Protein AF-A0A945F002-F1 (afdb_monomer)

Sequence (402 aa):
LFYDENQSIKPTDISAEIFKSLIKHNATLKLKSQFRVKAGNDYVEFINLLLKNKLNKTSEKFHHNSYNLLLFDNLEEMIEQIKIQNDNHGLARIIAGFSWKWVSKYDSNLKDIKIGNCELTWNSVDKDWINSDNAINEVGCIHTVQGYDLNYCAIIFGNEISYDPISKKIFIKPEYYFDKNGKKSIKDPKDLKSYIINIYKTIMLRGIKGTYIYACDENLQKYFETYINKFQSKISIPDIVFLTYDIKPFINAIPFYDLRASAGSFSELQQIDEMQWVKAPDNFKINKDYFICQIVGESMNKIIPNGSYCIFSKDSGGSRNGKIVLVESSNIQDSDFGSSYTVKEYHSTKYADEDGFEHRSITLKPKSYDSSFANLELTNDELETFKVVGVFEQIITNSGSF

Secondary structure (DSSP, 8-state):
----GGG--STTSPPHHHHHHHHTTS---------SSTTHHHHHHHHHHHHTT---TTSPPP--TT-EEEE-S-HHHHHHHHHHHHHHHS-EEEEE-S-S---TTT-TTS-SEEETTEEEEE-S-SSSGGGSTTGGGEEE-HHHHTT--EEEEEEEE-TTEEEETTTTEEEE-GGG---HHHHTT--SHHHHHHHHHHHHHHHHT-EEEEEEEEESSHHHHHHHHTTS-B---S-------B-SSS--BTTTEEEEEEEEEESSSPPSPB----EEEEEPPTT----TTEEEEEEESSTTTTTS-TT-EEEEEEP-SS--TT-EEEEEE--TT-TTS-BEEEEEEEEEEEEE-TT--EEEEEEEE---S-TTPPPEEEPHHHHSSEEEEEEEEEE-------

Structure (mmCIF, N/CA/C/O backbone):
data_AF-A0A945F002-F1
#
_entry.id   AF-A0A945F002-F1
#
loop_
_atom_site.group_PDB
_atom_site.id
_atom_site.type_symbol
_atom_site.label_atom_id
_atom_site.label_alt_id
_atom_site.label_comp_id
_atom_site.label_asym_id
_atom_site.label_entity_id
_atom_site.label_seq_id
_atom_site.pdbx_PDB_ins_code
_atom_site.Cartn_x
_atom_site.Cartn_y
_atom_site.Cartn_z
_atom_site.occupancy
_atom_site.B_iso_or_equiv
_atom_site.auth_seq_id
_atom_site.auth_comp_id
_atom_site.auth_asym_id
_atom_site.auth_atom_id
_atom_site.pdbx_PDB_model_num
ATOM 1 N N . LEU A 1 1 ? -5.931 -13.528 34.447 1.00 74.81 1 LEU A N 1
ATOM 2 C CA . LEU A 1 1 ? -6.634 -12.880 33.316 1.00 74.81 1 LEU A CA 1
ATOM 3 C C . LEU A 1 1 ? -5.662 -11.912 32.649 1.00 74.81 1 LEU A C 1
ATOM 5 O O . LEU A 1 1 ? -5.141 -11.053 33.348 1.00 74.81 1 LEU A O 1
ATOM 9 N N . PHE A 1 2 ? -5.389 -12.073 31.353 1.00 82.38 2 PHE A N 1
ATOM 10 C CA . PHE A 1 2 ? -4.648 -11.087 30.556 1.00 82.38 2 PHE A CA 1
ATOM 11 C C . PHE A 1 2 ? -5.653 -10.191 29.830 1.00 82.38 2 PHE A C 1
ATOM 13 O O . PHE A 1 2 ? -6.667 -10.691 29.347 1.00 82.38 2 PHE A O 1
ATOM 20 N N . TYR A 1 3 ? -5.404 -8.883 29.796 1.00 83.12 3 TYR A N 1
ATOM 21 C CA . TYR A 1 3 ? -6.355 -7.909 29.265 1.00 83.12 3 TYR A CA 1
ATOM 22 C C . TYR A 1 3 ? -5.644 -6.675 28.703 1.00 83.12 3 TYR A C 1
ATOM 24 O O . TYR A 1 3 ? -4.726 -6.148 29.332 1.00 83.12 3 TYR A O 1
ATOM 32 N N . ASP A 1 4 ? -6.115 -6.199 27.552 1.00 81.62 4 ASP A N 1
ATOM 33 C CA . ASP A 1 4 ? -5.761 -4.910 26.958 1.00 81.62 4 ASP A CA 1
ATOM 34 C C . ASP A 1 4 ? -7.039 -4.255 26.425 1.00 81.62 4 ASP A C 1
ATOM 36 O O . ASP A 1 4 ? -7.629 -4.716 25.449 1.00 81.62 4 ASP A O 1
ATOM 40 N N . GLU A 1 5 ? -7.464 -3.162 27.062 1.00 80.69 5 GLU A N 1
ATOM 41 C CA . GLU A 1 5 ? -8.668 -2.418 26.668 1.00 80.69 5 GLU A CA 1
ATOM 42 C C . GLU A 1 5 ? -8.610 -1.898 25.227 1.00 80.69 5 GLU A C 1
ATOM 44 O O . GLU A 1 5 ? -9.646 -1.700 24.597 1.00 80.69 5 GLU A O 1
ATOM 49 N N . ASN A 1 6 ? -7.405 -1.692 24.688 1.00 78.62 6 ASN A N 1
ATOM 50 C CA . ASN A 1 6 ? -7.215 -1.177 23.336 1.00 78.62 6 ASN A CA 1
ATOM 51 C C . ASN A 1 6 ? -7.295 -2.271 22.262 1.00 78.62 6 ASN A C 1
ATOM 53 O O . ASN A 1 6 ? -7.227 -1.948 21.079 1.00 78.62 6 ASN A O 1
ATOM 57 N N . GLN A 1 7 ? -7.417 -3.539 22.663 1.00 75.31 7 GLN A N 1
ATOM 58 C CA . GLN A 1 7 ? -7.628 -4.682 21.769 1.00 75.31 7 GLN A CA 1
ATOM 59 C C . GLN A 1 7 ? -9.048 -5.253 21.878 1.00 75.31 7 GLN A C 1
ATOM 61 O O . GLN A 1 7 ? -9.345 -6.280 21.275 1.00 75.31 7 GLN A O 1
ATOM 66 N N . SER A 1 8 ? -9.940 -4.586 22.620 1.00 78.38 8 SER A N 1
ATOM 67 C CA . SER A 1 8 ? -11.370 -4.881 22.579 1.00 78.38 8 SER A CA 1
ATOM 68 C C . SER A 1 8 ? -11.945 -4.348 21.266 1.00 78.38 8 SER A C 1
ATOM 70 O O . SER A 1 8 ? -11.963 -3.135 21.039 1.00 78.38 8 SER A O 1
ATOM 72 N N . ILE A 1 9 ? -12.361 -5.260 20.388 1.00 73.94 9 ILE A N 1
ATOM 73 C CA . ILE A 1 9 ? -12.784 -4.972 19.005 1.00 73.94 9 ILE A CA 1
ATOM 74 C C . ILE A 1 9 ? -14.214 -5.435 18.709 1.00 73.94 9 ILE A C 1
ATOM 76 O O . ILE A 1 9 ? -14.747 -5.119 17.646 1.00 73.94 9 ILE A O 1
ATOM 80 N N . LYS A 1 10 ? -14.851 -6.170 19.631 1.00 74.94 10 LYS A N 1
ATOM 81 C CA . LYS A 1 10 ? -16.241 -6.624 19.496 1.00 74.94 10 LYS A CA 1
ATOM 82 C C . LYS A 1 10 ? -17.035 -6.458 20.798 1.00 74.94 10 LYS A C 1
ATOM 84 O O . LYS A 1 10 ? -16.457 -6.532 21.881 1.00 74.94 10 LYS A O 1
ATOM 89 N N . PRO A 1 11 ? -18.375 -6.334 20.724 1.00 68.38 11 PRO A N 1
ATOM 90 C CA . PRO A 1 11 ? -19.220 -6.132 21.907 1.00 68.38 11 PRO A CA 1
ATOM 91 C C . PRO A 1 11 ? -19.193 -7.269 22.935 1.00 68.38 11 PRO A C 1
ATOM 93 O O . PRO A 1 11 ? -19.577 -7.072 24.081 1.00 68.38 11 PRO A O 1
ATOM 96 N N . THR A 1 12 ? -18.785 -8.472 22.527 1.00 75.00 12 THR A N 1
ATOM 97 C CA . THR A 1 12 ? -18.662 -9.630 23.425 1.00 75.00 12 THR A CA 1
ATOM 98 C C . THR A 1 12 ? -17.367 -9.628 24.234 1.00 75.00 12 THR A C 1
ATOM 100 O O . THR A 1 12 ? -17.208 -10.473 25.112 1.00 75.00 12 THR A O 1
ATOM 103 N N . ASP A 1 13 ? -16.416 -8.750 23.912 1.00 77.75 13 ASP A N 1
ATOM 104 C CA . ASP A 1 13 ? -15.184 -8.626 24.685 1.00 77.75 13 ASP A CA 1
ATOM 105 C C . ASP A 1 13 ? -15.486 -8.012 26.059 1.00 77.75 13 ASP A C 1
ATOM 107 O O . ASP A 1 13 ? -16.407 -7.209 26.221 1.00 77.75 13 ASP A O 1
ATOM 111 N N . ILE A 1 14 ? -14.694 -8.382 27.067 1.00 79.81 14 ILE A N 1
ATOM 112 C CA . ILE A 1 14 ? -14.831 -7.823 28.416 1.00 79.81 14 ILE A CA 1
ATOM 113 C C . ILE A 1 14 ? -14.588 -6.311 28.342 1.00 79.81 14 ILE A C 1
ATOM 115 O O . ILE A 1 14 ? -13.525 -5.878 27.904 1.00 79.81 14 ILE A O 1
ATOM 119 N N . SER A 1 15 ? -15.552 -5.502 28.787 1.00 81.12 15 SER A N 1
ATOM 120 C CA . SER A 1 15 ? -15.392 -4.046 28.799 1.00 81.12 15 SER A CA 1
ATOM 121 C C . SER A 1 15 ? -14.382 -3.597 29.859 1.00 81.12 15 SER A C 1
ATOM 123 O O . SER A 1 15 ? -14.170 -4.268 30.875 1.00 81.12 15 SER A O 1
ATOM 125 N N . ALA A 1 16 ? -13.803 -2.408 29.676 1.00 83.69 16 ALA A N 1
ATOM 126 C CA . ALA A 1 16 ? -12.884 -1.830 30.657 1.00 83.69 16 ALA A CA 1
ATOM 127 C C . ALA A 1 16 ? -13.537 -1.638 32.035 1.00 83.69 16 ALA A C 1
ATOM 129 O O . ALA A 1 16 ? -12.863 -1.755 33.057 1.00 83.69 16 ALA A O 1
ATOM 130 N N . GLU A 1 17 ? -14.842 -1.372 32.082 1.00 83.94 17 GLU A N 1
ATOM 131 C CA . GLU A 1 17 ? -15.605 -1.232 33.326 1.00 83.94 17 GLU A CA 1
ATOM 132 C C . GLU A 1 17 ? -15.741 -2.566 34.062 1.00 83.94 17 GLU A C 1
ATOM 134 O O . GLU A 1 17 ? -15.436 -2.648 35.255 1.00 83.94 17 GLU A O 1
ATOM 139 N N . ILE A 1 18 ? -16.110 -3.630 33.339 1.00 84.56 18 ILE A N 1
ATOM 140 C CA . ILE A 1 18 ? -16.202 -4.983 33.899 1.00 84.56 18 ILE A CA 1
ATOM 141 C C . ILE A 1 18 ? -14.818 -5.433 34.365 1.00 84.56 18 ILE A C 1
ATOM 143 O O . ILE A 1 18 ? -14.675 -5.877 35.504 1.00 84.56 18 ILE A O 1
ATOM 147 N N . PHE A 1 19 ? -13.779 -5.245 33.549 1.00 86.38 19 PHE A N 1
ATOM 148 C CA . PHE A 1 19 ? -12.413 -5.586 33.938 1.00 86.38 19 PHE A CA 1
ATOM 149 C C . PHE A 1 19 ? -11.977 -4.838 35.207 1.00 86.38 19 PHE A C 1
ATOM 151 O O . PHE A 1 19 ? -11.484 -5.467 36.143 1.00 86.38 19 PHE A O 1
ATOM 158 N N . LYS A 1 20 ? -12.231 -3.522 35.296 1.00 85.88 20 LYS A N 1
ATOM 159 C CA . LYS A 1 20 ? -11.958 -2.717 36.502 1.00 85.88 20 LYS A CA 1
ATOM 160 C C . LYS A 1 20 ? -12.692 -3.248 37.734 1.00 85.88 20 LYS A C 1
ATOM 162 O O . LYS A 1 20 ? -12.118 -3.239 38.820 1.00 85.88 20 LYS A O 1
ATOM 167 N N . SER A 1 21 ? -13.931 -3.719 37.582 1.00 85.38 21 SER A N 1
ATOM 168 C CA . SER A 1 21 ? -14.681 -4.327 38.688 1.00 85.38 21 SER A CA 1
ATOM 169 C C . SER A 1 21 ? -14.058 -5.648 39.161 1.00 85.38 21 SER A C 1
ATOM 171 O O . SER A 1 21 ? -13.948 -5.869 40.365 1.00 85.38 21 SER A O 1
ATOM 173 N N . LEU A 1 22 ? -13.558 -6.472 38.233 1.00 84.19 22 LEU A N 1
ATOM 174 C CA . LEU A 1 22 ? -12.950 -7.774 38.524 1.00 84.19 22 LEU A CA 1
ATOM 175 C C . LEU A 1 22 ? -11.590 -7.654 39.222 1.00 84.19 22 LEU A C 1
ATOM 177 O O . LEU A 1 22 ? -11.241 -8.499 40.044 1.00 84.19 22 LEU A O 1
ATOM 181 N N . ILE A 1 23 ? -10.806 -6.616 38.919 1.00 86.81 23 ILE A N 1
ATOM 182 C CA . ILE A 1 23 ? -9.461 -6.454 39.496 1.00 86.81 23 ILE A CA 1
ATOM 183 C C . ILE A 1 23 ? -9.440 -5.754 40.860 1.00 86.81 23 ILE A C 1
ATOM 185 O O . ILE A 1 23 ? -8.404 -5.779 41.513 1.00 86.81 23 ILE A O 1
ATOM 189 N N . LYS A 1 24 ? -10.554 -5.162 41.327 1.00 81.94 24 LYS A N 1
ATOM 190 C CA . LYS A 1 24 ? -10.616 -4.427 42.612 1.00 81.94 24 LYS A CA 1
ATOM 191 C C . LYS A 1 24 ? -10.108 -5.227 43.819 1.00 81.94 24 LYS A C 1
ATOM 193 O O . LYS A 1 24 ? -9.626 -4.628 44.773 1.00 81.94 24 LYS A O 1
ATOM 198 N N . HIS A 1 25 ? -10.219 -6.552 43.772 1.00 81.50 25 HIS A N 1
ATOM 199 C CA . HIS A 1 25 ? -9.833 -7.456 44.859 1.00 81.50 25 HIS A CA 1
ATOM 200 C C . HIS A 1 25 ? -8.649 -8.366 44.501 1.00 81.50 25 HIS A C 1
ATOM 202 O O . HIS A 1 25 ? -8.381 -9.327 45.214 1.00 81.50 25 HIS A O 1
ATOM 208 N N . ASN A 1 26 ? -7.950 -8.087 43.397 1.00 81.94 26 ASN A N 1
ATOM 209 C CA . ASN A 1 26 ? -6.890 -8.942 42.871 1.00 81.94 26 ASN A CA 1
ATOM 210 C C . ASN A 1 26 ? -5.581 -8.164 42.696 1.00 81.94 26 ASN A C 1
ATOM 212 O O . ASN A 1 26 ? -5.582 -6.984 42.352 1.00 81.94 26 ASN A O 1
ATOM 216 N N . ALA A 1 27 ? -4.446 -8.839 42.885 1.00 82.94 27 ALA A N 1
ATOM 217 C CA . ALA A 1 27 ? -3.143 -8.263 42.576 1.00 82.94 27 ALA A CA 1
ATOM 218 C C . ALA A 1 27 ? -2.982 -8.095 41.055 1.00 82.94 27 ALA A C 1
ATOM 220 O O . ALA A 1 27 ? -3.227 -9.025 40.284 1.00 82.94 27 ALA A O 1
ATOM 221 N N . THR A 1 28 ? -2.550 -6.911 40.619 1.00 84.19 28 THR A N 1
ATOM 222 C CA . THR A 1 28 ? -2.370 -6.588 39.199 1.00 84.19 28 THR A CA 1
ATOM 223 C C . THR A 1 28 ? -0.911 -6.313 38.875 1.00 84.19 28 THR A C 1
ATOM 225 O O . THR A 1 28 ? -0.270 -5.497 39.535 1.00 84.19 28 THR A O 1
ATOM 228 N N . LEU A 1 29 ? -0.415 -6.920 37.799 1.00 85.88 29 LEU A N 1
ATOM 229 C CA . LEU A 1 29 ? 0.895 -6.634 37.221 1.00 85.88 29 LEU A CA 1
ATOM 230 C C . LEU A 1 29 ? 0.698 -6.081 35.808 1.00 85.88 29 LEU A C 1
ATOM 232 O O . LEU A 1 29 ? -0.048 -6.652 35.015 1.00 85.88 29 LEU A O 1
ATOM 236 N N . LYS A 1 30 ? 1.359 -4.962 35.492 1.00 83.81 30 LYS A N 1
ATOM 237 C CA . LYS A 1 30 ? 1.296 -4.331 34.167 1.00 83.81 30 LYS A CA 1
ATOM 238 C C . LYS A 1 30 ? 2.587 -4.599 33.403 1.00 83.81 30 LYS A C 1
ATOM 240 O O . LYS A 1 30 ? 3.644 -4.100 33.786 1.00 83.81 30 LYS A O 1
ATOM 245 N N . LEU A 1 31 ? 2.485 -5.338 32.302 1.00 81.69 31 LEU A N 1
ATOM 246 C CA . LEU A 1 31 ? 3.584 -5.514 31.356 1.00 81.69 31 LEU A CA 1
ATOM 247 C C . LEU A 1 31 ? 3.733 -4.229 30.529 1.00 81.69 31 LEU A C 1
ATOM 249 O O . LEU A 1 31 ? 2.755 -3.743 29.964 1.00 81.69 31 LEU A O 1
ATOM 253 N N . LYS A 1 32 ? 4.934 -3.638 30.522 1.00 74.81 32 LYS A N 1
ATOM 254 C CA . LYS A 1 32 ? 5.206 -2.336 29.879 1.00 74.81 32 LYS A CA 1
ATOM 255 C C . LYS A 1 32 ? 5.993 -2.438 28.567 1.00 74.81 32 LYS A C 1
ATOM 257 O O . LYS A 1 32 ? 6.012 -1.473 27.813 1.00 74.81 32 LYS A O 1
ATOM 262 N N . SER A 1 33 ? 6.657 -3.562 28.313 1.00 70.75 33 SER A N 1
ATOM 263 C CA . SER A 1 33 ? 7.558 -3.719 27.167 1.00 70.75 33 SER A CA 1
ATOM 264 C C . SER A 1 33 ? 6.869 -4.454 26.021 1.00 70.75 33 SER A C 1
ATOM 266 O O . SER A 1 33 ? 6.332 -5.542 26.229 1.00 70.75 33 SER A O 1
ATOM 268 N N . GLN A 1 34 ? 6.915 -3.873 24.821 1.00 70.50 34 GLN A N 1
ATOM 269 C CA . GLN A 1 34 ? 6.523 -4.519 23.571 1.00 70.50 34 GLN A CA 1
ATOM 270 C C . GLN A 1 34 ? 7.777 -4.955 22.800 1.00 70.50 34 GLN A C 1
ATOM 272 O O . GLN A 1 34 ? 8.595 -4.115 22.436 1.00 70.50 34 GLN A O 1
ATOM 277 N N . PHE A 1 35 ? 7.914 -6.256 22.536 1.00 72.75 35 PHE A N 1
ATOM 278 C CA . PHE A 1 35 ? 9.072 -6.831 21.828 1.00 72.75 35 PHE A CA 1
ATOM 279 C C . PHE A 1 35 ? 8.788 -7.177 20.362 1.00 72.75 35 PHE A C 1
ATOM 281 O O . PHE A 1 35 ? 9.711 -7.461 19.606 1.00 72.75 35 PHE A O 1
ATOM 288 N N . ARG A 1 36 ? 7.514 -7.173 19.957 1.00 78.62 36 ARG A N 1
ATOM 289 C CA . ARG A 1 36 ? 7.079 -7.627 18.631 1.00 78.62 36 ARG A CA 1
ATOM 290 C C . ARG A 1 36 ? 7.451 -6.666 17.507 1.00 78.62 36 ARG A C 1
ATOM 292 O O . ARG A 1 36 ? 7.948 -7.087 16.470 1.00 78.62 36 ARG A O 1
ATOM 299 N N . VAL A 1 37 ? 7.154 -5.382 17.689 1.00 83.50 37 VAL A N 1
ATOM 300 C CA . VAL A 1 37 ? 7.343 -4.360 16.655 1.00 83.50 37 VAL A CA 1
ATOM 301 C C . VAL A 1 37 ? 8.744 -3.781 16.796 1.00 83.50 37 VAL A C 1
ATOM 303 O O . VAL A 1 37 ? 9.098 -3.324 17.881 1.00 83.50 37 VAL A O 1
ATOM 306 N N . LYS A 1 38 ? 9.541 -3.757 15.719 1.00 84.12 38 LYS A N 1
ATOM 307 C CA . LYS A 1 38 ? 10.939 -3.287 15.785 1.00 84.12 38 LYS A CA 1
ATOM 308 C C . LYS A 1 38 ? 11.087 -1.823 16.193 1.00 84.12 38 LYS A C 1
ATOM 310 O O . LYS A 1 38 ? 12.135 -1.460 16.708 1.00 84.12 38 LYS A O 1
ATOM 315 N N . ALA A 1 39 ? 10.060 -1.003 15.980 1.00 84.44 39 ALA A N 1
ATOM 316 C CA . ALA A 1 39 ? 10.019 0.376 16.465 1.00 84.44 39 ALA A CA 1
ATOM 317 C C . ALA A 1 39 ? 9.674 0.519 17.958 1.00 84.44 39 ALA A C 1
ATOM 319 O O . ALA A 1 39 ? 9.582 1.634 18.467 1.00 84.44 39 ALA A O 1
ATOM 320 N N . GLY A 1 40 ? 9.453 -0.593 18.663 1.00 87.88 40 GLY A N 1
ATOM 321 C CA . GLY A 1 40 ? 9.251 -0.611 20.104 1.00 87.88 40 GLY A CA 1
ATOM 322 C C . GLY A 1 40 ? 8.041 0.197 20.577 1.00 87.88 40 GLY A C 1
ATOM 323 O O . GLY A 1 40 ? 7.023 0.323 19.892 1.00 87.88 40 GLY A O 1
ATOM 324 N N . ASN A 1 41 ? 8.153 0.718 21.800 1.00 88.12 41 ASN A N 1
ATOM 325 C CA . ASN A 1 41 ? 7.069 1.425 22.479 1.00 88.12 41 ASN A CA 1
ATOM 326 C C . ASN A 1 41 ? 6.756 2.794 21.854 1.00 88.12 41 ASN A C 1
ATOM 328 O O . ASN A 1 41 ? 5.596 3.202 21.889 1.00 88.12 41 ASN A O 1
ATOM 332 N N . ASP A 1 42 ? 7.737 3.454 21.236 1.00 89.44 42 ASP A N 1
ATOM 333 C CA . ASP A 1 42 ? 7.566 4.780 20.629 1.00 89.44 42 ASP A CA 1
ATOM 334 C C . ASP A 1 42 ? 6.548 4.734 19.486 1.00 89.44 42 ASP A C 1
ATOM 336 O O . ASP A 1 42 ? 5.669 5.590 19.385 1.00 89.44 42 ASP A O 1
ATOM 340 N N . TYR A 1 43 ? 6.584 3.677 18.667 1.00 91.94 43 TYR A N 1
ATOM 341 C CA . TYR A 1 43 ? 5.580 3.463 17.624 1.00 91.94 43 TYR A CA 1
ATOM 342 C C . TYR A 1 43 ? 4.194 3.154 18.194 1.00 91.94 43 TYR A C 1
ATOM 344 O O . TYR A 1 43 ? 3.190 3.684 17.718 1.00 91.94 43 TYR A O 1
ATOM 352 N N . VAL A 1 44 ? 4.118 2.326 19.241 1.00 91.00 44 VAL A N 1
ATOM 353 C CA . VAL A 1 44 ? 2.843 1.996 19.901 1.00 91.00 44 VAL A CA 1
ATOM 354 C C . VAL A 1 44 ? 2.181 3.255 20.461 1.00 91.00 44 VAL A C 1
ATOM 356 O O . VAL A 1 44 ? 0.968 3.447 20.309 1.00 91.00 44 VAL A O 1
ATOM 359 N N . GLU A 1 45 ? 2.969 4.119 21.099 1.00 91.56 45 GLU A N 1
ATOM 360 C CA . GLU A 1 45 ? 2.505 5.403 21.610 1.00 91.56 45 GLU A CA 1
ATOM 361 C C . GLU A 1 45 ? 2.106 6.346 20.474 1.00 91.56 45 GLU A C 1
ATOM 363 O O . GLU A 1 45 ? 0.995 6.882 20.506 1.00 91.56 45 GLU A O 1
ATOM 368 N N . PHE A 1 46 ? 2.940 6.472 19.439 1.00 94.75 46 PHE A N 1
ATOM 369 C CA . PHE A 1 46 ? 2.658 7.282 18.257 1.00 94.75 46 PHE A CA 1
ATOM 370 C C . PHE A 1 46 ? 1.309 6.920 17.620 1.00 94.75 46 PHE A C 1
ATOM 372 O O . PHE A 1 46 ? 0.451 7.791 17.480 1.00 94.75 46 PHE A O 1
ATOM 379 N N . ILE A 1 47 ? 1.063 5.638 17.319 1.00 95.31 47 ILE A N 1
ATOM 380 C CA . ILE A 1 47 ? -0.211 5.176 16.740 1.00 95.31 47 ILE A CA 1
ATOM 381 C C . ILE A 1 47 ? -1.389 5.469 17.673 1.00 95.31 47 ILE A C 1
ATOM 383 O O . ILE A 1 47 ? -2.455 5.910 17.234 1.00 95.31 47 ILE A O 1
ATOM 387 N N . ASN A 1 48 ? -1.210 5.265 18.981 1.00 92.81 48 ASN A N 1
ATOM 388 C CA . ASN A 1 48 ? -2.247 5.562 19.962 1.00 92.81 48 ASN A CA 1
ATOM 389 C C . ASN A 1 48 ? -2.592 7.060 20.015 1.00 92.81 48 ASN A C 1
ATOM 391 O O . ASN A 1 48 ? -3.766 7.395 20.174 1.00 92.81 48 ASN A O 1
ATOM 395 N N . LEU A 1 49 ? -1.607 7.952 19.893 1.00 94.31 49 LEU A N 1
ATOM 396 C CA . LEU A 1 49 ? -1.827 9.399 19.870 1.00 94.31 49 LEU A CA 1
ATOM 397 C C . LEU A 1 49 ? -2.406 9.869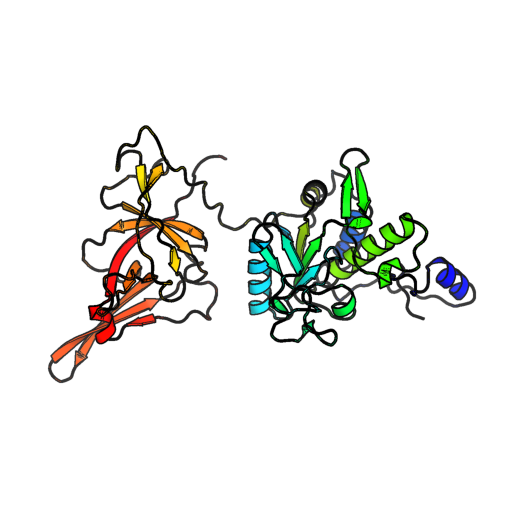 18.530 1.00 94.31 49 LEU A C 1
ATOM 399 O O . LEU A 1 49 ? -3.321 10.696 18.538 1.00 94.31 49 LEU A O 1
ATOM 403 N N . LEU A 1 50 ? -1.934 9.310 17.411 1.00 95.88 50 LEU A N 1
ATOM 404 C CA . LEU A 1 50 ? -2.426 9.585 16.058 1.00 95.88 50 LEU A CA 1
ATOM 405 C C . LEU A 1 50 ? -3.930 9.298 15.962 1.00 95.88 50 LEU A C 1
ATOM 407 O O . LEU A 1 50 ? -4.726 10.184 15.666 1.00 95.88 50 LEU A O 1
ATOM 411 N N . LEU A 1 51 ? -4.352 8.081 16.313 1.00 95.06 51 LEU A N 1
ATOM 412 C CA . LEU A 1 51 ? -5.756 7.676 16.186 1.00 95.06 51 LEU A CA 1
ATOM 413 C C . LEU A 1 51 ? -6.681 8.313 17.238 1.00 95.06 51 LEU A C 1
ATOM 415 O O . LEU A 1 51 ? -7.897 8.345 17.053 1.00 95.06 51 LEU A O 1
ATOM 419 N N . LYS A 1 52 ? -6.131 8.844 18.341 1.00 91.75 52 LYS A N 1
ATOM 420 C CA . LYS A 1 52 ? -6.892 9.579 19.372 1.00 91.75 52 LYS A CA 1
ATOM 421 C C . LYS A 1 52 ? -6.874 11.101 19.178 1.00 91.75 52 LYS A C 1
ATOM 423 O O . LYS A 1 52 ? -7.373 11.806 20.054 1.00 91.75 52 LYS A O 1
ATOM 428 N N . ASN A 1 53 ? -6.315 11.603 18.072 1.00 90.12 53 ASN A N 1
ATOM 429 C CA . ASN A 1 53 ? -6.141 13.034 17.791 1.00 90.12 53 ASN A CA 1
ATOM 430 C C . ASN A 1 53 ? -5.418 13.795 18.918 1.00 90.12 53 ASN A C 1
ATOM 432 O O . ASN A 1 53 ? -5.823 14.890 19.303 1.00 90.12 53 ASN A O 1
ATOM 436 N N . LYS A 1 54 ? -4.363 13.192 19.476 1.00 90.06 54 LYS A N 1
ATOM 437 C CA . LYS A 1 54 ? -3.556 13.770 20.566 1.00 90.06 54 LYS A CA 1
ATOM 438 C C . LYS A 1 54 ? -2.157 14.221 20.137 1.00 90.06 54 LYS A C 1
ATOM 440 O O . LYS A 1 54 ? -1.397 14.681 20.981 1.00 90.06 54 LYS A O 1
ATOM 445 N N . LEU A 1 55 ? -1.813 14.080 18.857 1.00 88.25 55 LEU A N 1
ATOM 446 C CA . LEU A 1 55 ? -0.579 14.634 18.300 1.00 88.25 55 LEU A CA 1
ATOM 447 C C . LEU A 1 55 ? -0.739 16.133 18.025 1.00 88.25 55 LEU A C 1
ATOM 449 O O . LEU A 1 55 ? -1.787 16.587 17.565 1.00 88.25 55 LEU A O 1
ATOM 453 N N . ASN A 1 56 ? 0.319 16.896 18.282 1.00 80.69 56 ASN A N 1
ATOM 454 C CA . ASN A 1 56 ? 0.355 18.335 18.031 1.00 80.69 56 ASN A CA 1
ATOM 455 C C . ASN A 1 56 ? 0.915 18.594 16.633 1.00 80.69 56 ASN A C 1
ATOM 457 O O . ASN A 1 56 ? 1.770 17.853 16.180 1.00 80.69 56 ASN A O 1
ATOM 461 N N . LYS A 1 57 ? 0.495 19.655 15.933 1.00 70.19 57 LYS A N 1
ATOM 462 C CA . LYS A 1 57 ? 1.022 19.961 14.580 1.00 70.19 57 LYS A CA 1
ATOM 463 C C . LYS A 1 57 ? 2.541 20.190 14.525 1.00 70.19 57 LYS A C 1
ATOM 465 O O . LYS A 1 57 ? 3.117 20.102 13.454 1.00 70.19 57 LYS A O 1
ATOM 470 N N . THR A 1 58 ? 3.163 20.510 15.656 1.00 6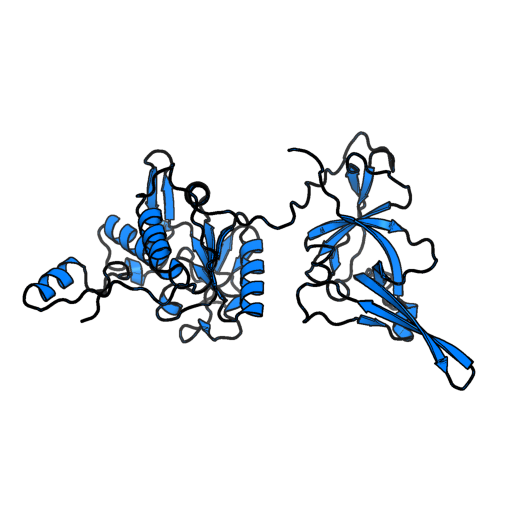9.25 58 THR A N 1
ATOM 471 C CA . THR A 1 58 ? 4.616 20.677 15.790 1.00 69.25 58 THR A CA 1
ATOM 472 C C . THR A 1 58 ? 5.351 19.360 16.029 1.00 69.25 58 THR A C 1
ATOM 474 O O . THR A 1 58 ? 6.571 19.366 16.133 1.00 69.25 58 THR A O 1
ATOM 477 N N . SER A 1 59 ? 4.632 18.246 16.193 1.00 79.88 59 SER A N 1
ATOM 478 C CA . SER A 1 59 ? 5.244 16.926 16.290 1.00 79.88 59 SER A CA 1
ATOM 479 C C . SER A 1 59 ? 5.911 16.589 14.963 1.00 79.88 59 SER A C 1
ATOM 481 O O . SER A 1 59 ? 5.284 16.695 13.910 1.00 79.88 59 SER A O 1
ATOM 483 N N . GLU A 1 60 ? 7.172 16.176 15.024 1.00 83.12 60 GLU A N 1
ATOM 484 C CA . GLU A 1 60 ? 7.882 15.670 13.855 1.00 83.12 60 GLU A CA 1
ATOM 485 C C . GLU A 1 60 ? 7.185 14.426 13.295 1.00 83.12 60 GLU A C 1
ATOM 487 O O . GLU A 1 60 ? 6.494 13.690 14.012 1.00 83.12 60 GLU A O 1
ATOM 492 N N . LYS A 1 61 ? 7.368 14.192 11.992 1.00 90.88 61 LYS A N 1
ATOM 493 C CA . LYS A 1 61 ? 6.899 12.958 11.366 1.00 90.88 61 LYS A CA 1
ATOM 494 C C . LYS A 1 61 ? 7.605 11.769 12.004 1.00 90.88 61 LYS A C 1
ATOM 496 O O . LYS A 1 61 ? 8.802 11.823 12.277 1.00 90.88 61 LYS A O 1
ATOM 501 N N . PHE A 1 62 ? 6.870 10.681 12.206 1.00 90.12 62 PHE A N 1
ATOM 502 C CA . PHE A 1 62 ? 7.438 9.479 12.797 1.00 90.12 62 PHE A CA 1
ATOM 503 C C . PHE A 1 62 ? 8.569 8.924 11.923 1.00 90.12 62 PHE A C 1
ATOM 505 O O . PHE A 1 62 ? 8.403 8.726 10.716 1.00 90.12 62 PHE A O 1
ATOM 512 N N . HIS A 1 63 ? 9.706 8.636 12.549 1.00 87.00 63 HIS A N 1
ATOM 513 C CA . HIS A 1 63 ? 10.862 8.039 11.900 1.00 87.00 63 HIS A CA 1
ATOM 514 C C . HIS A 1 63 ? 11.534 7.031 12.832 1.00 87.00 63 HIS A C 1
ATOM 516 O O . HIS A 1 63 ? 11.660 7.269 14.032 1.00 87.00 63 HIS A O 1
ATOM 522 N N . HIS A 1 64 ? 11.977 5.904 12.276 1.00 83.44 64 HIS A N 1
ATOM 523 C CA . HIS A 1 64 ? 12.717 4.889 13.014 1.00 83.44 64 HIS A CA 1
ATOM 524 C C . HIS A 1 64 ? 13.644 4.106 12.074 1.00 83.44 64 HIS A C 1
ATOM 526 O O . HIS A 1 64 ? 13.207 3.585 11.050 1.00 83.44 64 HIS A O 1
ATOM 532 N N . ASN A 1 65 ? 14.915 3.945 12.450 1.00 73.12 65 ASN A N 1
ATOM 533 C CA . ASN A 1 65 ? 15.951 3.365 11.578 1.00 73.12 65 ASN A CA 1
ATOM 534 C C . ASN A 1 65 ? 15.689 1.909 11.164 1.00 73.12 65 ASN A C 1
ATOM 536 O O . ASN A 1 65 ? 16.199 1.439 10.152 1.00 73.12 65 ASN A O 1
ATOM 540 N N . SER A 1 66 ? 14.937 1.161 11.971 1.00 80.00 66 SER A N 1
ATOM 541 C CA . SER A 1 66 ? 14.664 -0.266 11.740 1.00 80.00 66 SER A CA 1
ATOM 542 C C . SER A 1 66 ? 13.185 -0.572 11.527 1.00 80.00 66 SER A C 1
ATOM 544 O O . SER A 1 66 ? 12.784 -1.731 11.658 1.00 80.00 66 SER A O 1
ATOM 546 N N . TYR A 1 67 ? 12.370 0.454 11.260 1.00 86.25 67 TYR A N 1
ATOM 547 C CA . TYR A 1 67 ? 10.945 0.278 11.014 1.00 86.25 67 TYR A CA 1
ATOM 548 C C . TYR A 1 67 ? 10.425 1.223 9.942 1.00 86.25 67 TYR A C 1
ATOM 550 O O . TYR A 1 67 ? 10.557 2.439 10.056 1.00 86.25 67 TYR A O 1
ATOM 558 N N . ASN A 1 68 ? 9.798 0.655 8.920 1.00 90.19 68 ASN A N 1
ATOM 559 C CA . ASN A 1 68 ? 9.346 1.413 7.768 1.00 90.19 68 ASN A CA 1
ATOM 560 C C . ASN A 1 68 ? 7.847 1.738 7.881 1.00 90.19 68 ASN A C 1
ATOM 562 O O . ASN A 1 68 ? 7.013 0.862 7.661 1.00 90.19 68 ASN A O 1
ATOM 566 N N . LEU A 1 69 ? 7.515 2.979 8.245 1.00 95.69 69 LEU A N 1
ATOM 567 C CA . LEU A 1 69 ? 6.145 3.496 8.262 1.00 95.69 69 LEU A CA 1
ATOM 568 C C . LEU A 1 69 ? 5.953 4.486 7.110 1.00 95.69 69 LEU A C 1
ATOM 570 O O . LEU A 1 69 ? 6.567 5.554 7.126 1.00 95.69 69 LEU A O 1
ATOM 574 N N . LEU A 1 70 ? 5.083 4.155 6.155 1.00 94.75 70 LEU A N 1
ATOM 575 C CA . LEU A 1 70 ? 4.854 4.981 4.966 1.00 94.75 70 LEU A CA 1
ATOM 576 C C . LEU A 1 70 ? 3.373 5.167 4.663 1.00 94.75 70 LEU A C 1
ATOM 578 O O . LEU A 1 70 ? 2.574 4.243 4.812 1.00 94.75 70 LEU A O 1
ATOM 582 N N . LEU A 1 71 ? 3.038 6.368 4.200 1.00 97.44 71 LEU A N 1
ATOM 583 C CA . LEU A 1 71 ? 1.727 6.726 3.670 1.00 97.44 71 LEU A CA 1
ATOM 584 C C . LEU A 1 71 ? 1.771 6.730 2.138 1.00 97.44 71 LEU A C 1
ATOM 586 O O . LEU A 1 71 ? 2.634 7.380 1.560 1.00 97.44 71 LEU A O 1
ATOM 590 N N . PHE A 1 72 ? 0.844 6.042 1.489 1.00 94.62 72 PHE A N 1
ATOM 591 C CA . PHE A 1 72 ? 0.756 5.945 0.036 1.00 94.62 72 PHE A CA 1
ATOM 592 C C . PHE A 1 72 ? -0.366 6.828 -0.498 1.00 94.62 72 PHE A C 1
ATOM 594 O O . PHE A 1 72 ? -1.467 6.833 0.057 1.00 94.62 72 PHE A O 1
ATOM 601 N N . ASP A 1 73 ? -0.084 7.531 -1.596 1.00 88.06 73 ASP A N 1
ATOM 602 C CA . ASP A 1 73 ? -1.088 8.299 -2.334 1.00 88.06 73 ASP A CA 1
ATOM 603 C C . ASP A 1 73 ? -1.824 7.436 -3.373 1.00 88.06 73 ASP A C 1
ATOM 605 O O . ASP A 1 73 ? -2.981 7.709 -3.689 1.00 88.06 73 ASP A O 1
ATOM 609 N N . ASN A 1 74 ? -1.193 6.349 -3.835 1.00 87.12 74 ASN A N 1
ATOM 610 C CA . ASN A 1 74 ? -1.758 5.383 -4.770 1.00 87.12 74 ASN A CA 1
ATOM 611 C C . ASN A 1 74 ? -1.815 3.976 -4.138 1.00 87.12 74 ASN A C 1
ATOM 613 O O . ASN A 1 74 ? -0.832 3.475 -3.587 1.00 87.12 74 ASN A O 1
ATOM 617 N N . LEU A 1 75 ? -2.985 3.336 -4.216 1.00 90.31 75 LEU A N 1
ATOM 618 C CA . LEU A 1 75 ? -3.199 1.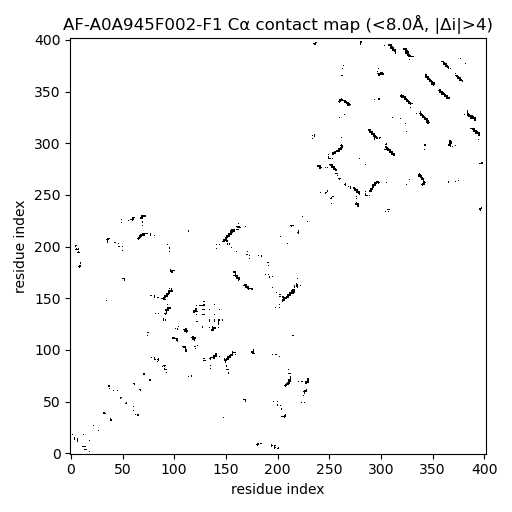981 -3.710 1.00 90.31 75 LEU A CA 1
ATOM 619 C C . LEU A 1 75 ? -2.446 0.916 -4.526 1.00 90.31 75 LEU A C 1
ATOM 621 O O . LEU A 1 75 ? -1.924 -0.022 -3.930 1.00 90.31 75 LEU A O 1
ATOM 625 N N . GLU A 1 76 ? -2.358 1.062 -5.849 1.00 86.38 76 GLU A N 1
ATOM 626 C CA . GLU A 1 76 ? -1.616 0.158 -6.744 1.00 86.38 76 GLU A CA 1
ATOM 627 C C . GLU A 1 76 ? -0.144 0.104 -6.338 1.00 86.38 76 GLU A C 1
ATOM 629 O O . GLU A 1 76 ? 0.385 -0.978 -6.090 1.00 86.38 76 GLU A O 1
ATOM 634 N N . GLU A 1 77 ? 0.477 1.268 -6.120 1.00 85.12 77 GLU A N 1
ATOM 635 C CA . GLU A 1 77 ? 1.857 1.349 -5.631 1.00 85.12 77 GLU A CA 1
ATOM 636 C C . GLU A 1 77 ? 2.013 0.664 -4.268 1.00 85.12 77 GLU A C 1
ATOM 638 O O . GLU A 1 77 ? 2.984 -0.056 -4.038 1.00 85.12 77 GLU A O 1
ATOM 643 N N . MET A 1 78 ? 1.053 0.833 -3.351 1.00 94.62 78 MET A N 1
ATOM 644 C CA . MET A 1 78 ? 1.102 0.144 -2.058 1.00 94.62 78 MET A CA 1
ATOM 645 C C . MET A 1 78 ? 1.030 -1.383 -2.223 1.00 94.62 78 MET A C 1
ATOM 647 O O . MET A 1 78 ? 1.732 -2.105 -1.507 1.00 94.62 78 MET A O 1
ATOM 651 N N . ILE A 1 79 ? 0.201 -1.876 -3.151 1.00 90.81 79 ILE A N 1
ATOM 652 C CA . ILE A 1 79 ? 0.054 -3.305 -3.472 1.00 90.81 79 ILE A CA 1
ATOM 653 C C . ILE A 1 79 ? 1.346 -3.860 -4.086 1.00 90.81 79 ILE A C 1
ATOM 655 O O . ILE A 1 79 ? 1.793 -4.948 -3.720 1.00 90.81 79 ILE A O 1
ATOM 659 N N . GLU A 1 80 ? 1.977 -3.123 -4.992 1.00 85.44 80 GLU A N 1
ATOM 660 C CA . GLU A 1 80 ? 3.269 -3.507 -5.563 1.00 85.44 80 GLU A CA 1
ATOM 661 C C . GLU A 1 80 ? 4.357 -3.551 -4.486 1.00 85.44 80 GLU A C 1
ATOM 663 O O . GLU A 1 80 ? 5.059 -4.555 -4.341 1.00 85.44 80 GLU A O 1
ATOM 668 N N . GLN A 1 81 ? 4.449 -2.512 -3.650 1.00 85.25 81 GLN A N 1
ATOM 669 C CA . GLN A 1 81 ? 5.449 -2.458 -2.586 1.00 85.25 81 GLN A CA 1
ATOM 670 C C . GLN A 1 81 ? 5.263 -3.573 -1.558 1.00 85.25 81 GLN A C 1
ATOM 672 O O . GLN A 1 81 ? 6.250 -4.156 -1.109 1.00 85.25 81 GLN A O 1
ATOM 677 N N . ILE A 1 82 ? 4.029 -3.916 -1.176 1.00 93.19 82 ILE A N 1
ATOM 678 C CA . ILE A 1 82 ? 3.812 -5.011 -0.222 1.00 93.19 82 ILE A CA 1
ATOM 679 C C . ILE A 1 82 ? 4.136 -6.382 -0.830 1.00 93.19 82 ILE A C 1
ATOM 681 O O . ILE A 1 82 ? 4.642 -7.238 -0.103 1.00 93.19 82 ILE A O 1
ATOM 685 N N . LYS A 1 83 ? 3.931 -6.584 -2.141 1.00 85.38 83 LYS A N 1
ATOM 686 C CA . LYS A 1 83 ? 4.386 -7.789 -2.860 1.00 85.38 83 LYS A CA 1
ATOM 687 C C . LYS A 1 83 ? 5.908 -7.905 -2.831 1.00 85.38 83 LYS A C 1
ATOM 689 O O . LYS A 1 83 ? 6.418 -8.926 -2.384 1.00 85.38 83 LYS A O 1
ATOM 694 N N . ILE A 1 84 ? 6.623 -6.815 -3.114 1.00 81.00 84 ILE A N 1
ATOM 695 C CA . ILE A 1 84 ? 8.089 -6.761 -2.983 1.00 81.00 84 ILE A CA 1
ATOM 696 C C . ILE A 1 84 ? 8.531 -7.118 -1.553 1.00 81.00 84 ILE A C 1
ATOM 698 O O . ILE A 1 84 ? 9.490 -7.867 -1.357 1.00 81.00 84 ILE A O 1
ATOM 702 N N . GLN A 1 85 ? 7.850 -6.609 -0.521 1.00 84.31 85 GLN A N 1
ATOM 703 C CA . GLN A 1 85 ? 8.173 -6.983 0.863 1.00 84.31 85 GLN A CA 1
ATOM 704 C C . GLN A 1 85 ? 7.849 -8.451 1.167 1.00 84.31 85 GLN A C 1
ATOM 706 O O . GLN A 1 85 ? 8.565 -9.078 1.952 1.00 84.31 85 GLN A O 1
ATOM 711 N N . ASN A 1 86 ? 6.801 -9.011 0.560 1.00 87.81 86 ASN A N 1
ATOM 712 C CA . ASN A 1 86 ? 6.483 -10.428 0.685 1.00 87.81 86 ASN A CA 1
ATOM 713 C C . ASN A 1 86 ? 7.580 -11.302 0.074 1.00 87.81 86 ASN A C 1
ATOM 715 O O . ASN A 1 86 ? 7.979 -12.271 0.706 1.00 87.81 86 ASN A O 1
ATOM 719 N N . ASP A 1 87 ? 8.109 -10.942 -1.089 1.00 79.12 87 ASP A N 1
ATOM 720 C CA . ASP A 1 87 ? 9.153 -11.730 -1.752 1.00 79.12 87 ASP A CA 1
ATOM 721 C C . ASP A 1 87 ? 10.471 -11.682 -0.963 1.00 79.12 87 ASP A C 1
ATOM 723 O O . ASP A 1 87 ? 11.140 -12.695 -0.767 1.00 79.12 87 ASP A O 1
ATOM 727 N N . ASN A 1 88 ? 10.804 -10.517 -0.399 1.00 69.38 88 ASN A N 1
ATOM 728 C CA . ASN A 1 88 ? 12.037 -10.322 0.369 1.00 69.38 88 ASN A CA 1
ATOM 729 C C . ASN A 1 88 ? 12.000 -10.895 1.792 1.00 69.38 88 ASN A C 1
ATOM 731 O O . ASN A 1 88 ? 13.046 -11.166 2.395 1.00 69.38 88 ASN A O 1
ATOM 735 N N . HIS A 1 89 ? 10.819 -10.973 2.406 1.00 81.19 89 HIS A N 1
ATOM 736 C CA . HIS A 1 89 ? 10.703 -11.269 3.834 1.00 81.19 89 HIS A CA 1
ATOM 737 C C . HIS A 1 89 ? 9.686 -12.351 4.182 1.00 81.19 89 HIS A C 1
ATOM 739 O O . HIS A 1 89 ? 9.724 -12.839 5.311 1.00 81.19 89 HIS A O 1
ATOM 745 N N . GLY A 1 90 ? 8.793 -12.719 3.267 1.00 85.56 90 GLY A N 1
ATOM 746 C CA . GLY A 1 90 ? 7.608 -13.524 3.547 1.00 85.56 90 GLY A CA 1
ATOM 747 C C . GLY A 1 90 ? 6.639 -12.821 4.502 1.00 85.56 90 GLY A C 1
ATOM 748 O O . GLY A 1 90 ? 6.978 -11.826 5.146 1.00 85.56 90 GLY A O 1
ATOM 749 N N . LEU A 1 91 ? 5.427 -13.363 4.646 1.00 91.00 91 LEU A N 1
ATOM 750 C CA . LEU A 1 91 ? 4.422 -12.890 5.612 1.00 91.00 91 LEU A CA 1
ATOM 751 C C . LEU A 1 91 ? 4.171 -11.372 5.546 1.00 91.00 91 LEU A C 1
ATOM 753 O O . LEU A 1 91 ? 4.081 -10.705 6.580 1.00 91.00 91 LEU A O 1
ATOM 757 N N . ALA A 1 92 ? 4.078 -10.819 4.335 1.00 94.69 92 ALA A N 1
ATOM 758 C CA . ALA A 1 92 ? 3.595 -9.462 4.120 1.00 94.69 92 ALA A CA 1
ATOM 759 C C . ALA A 1 92 ? 2.171 -9.513 3.559 1.00 94.69 92 ALA A C 1
ATOM 761 O O . ALA A 1 92 ? 1.915 -10.253 2.612 1.00 94.69 92 ALA A O 1
ATOM 762 N N . ARG A 1 93 ? 1.213 -8.810 4.170 1.00 96.62 93 ARG A N 1
ATOM 763 C CA . ARG A 1 93 ? -0.212 -8.936 3.803 1.00 96.62 93 ARG A CA 1
ATOM 764 C C . ARG A 1 93 ? -0.900 -7.583 3.723 1.00 96.62 93 ARG A C 1
ATOM 766 O O . ARG A 1 93 ? -0.521 -6.648 4.433 1.00 96.62 93 ARG A O 1
ATOM 773 N N . ILE A 1 94 ? -1.932 -7.519 2.884 1.00 97.50 94 ILE A N 1
ATOM 774 C CA . ILE A 1 94 ? -2.864 -6.395 2.815 1.00 97.50 94 ILE A CA 1
ATOM 775 C C . ILE A 1 94 ? -4.016 -6.672 3.774 1.00 97.50 94 ILE A C 1
ATOM 777 O O . ILE A 1 94 ? -4.546 -7.780 3.832 1.00 97.50 94 ILE A O 1
ATOM 781 N N . ILE A 1 95 ? -4.385 -5.671 4.561 1.00 96.31 95 ILE A N 1
ATOM 782 C CA . ILE A 1 95 ? -5.400 -5.758 5.606 1.00 96.31 95 ILE A CA 1
ATOM 783 C C . ILE A 1 95 ? -6.257 -4.500 5.531 1.00 96.31 95 ILE A C 1
ATOM 785 O O . ILE A 1 95 ? -5.757 -3.414 5.243 1.00 96.31 95 ILE A O 1
ATOM 789 N N . ALA A 1 96 ? -7.548 -4.620 5.813 1.00 95.69 96 ALA A N 1
ATOM 790 C CA . ALA A 1 96 ? -8.438 -3.469 5.837 1.00 95.69 96 ALA A CA 1
ATOM 791 C C . ALA A 1 96 ? -9.432 -3.523 6.999 1.00 95.69 96 ALA A C 1
ATOM 793 O O . ALA A 1 96 ? -9.750 -4.592 7.534 1.00 95.69 96 ALA A O 1
ATOM 794 N N . GLY A 1 97 ? -9.950 -2.352 7.375 1.00 91.00 97 GLY A N 1
ATOM 795 C CA . GLY A 1 97 ? -11.188 -2.281 8.149 1.00 91.00 97 GLY A CA 1
ATOM 796 C C . GLY A 1 97 ? -12.370 -2.787 7.322 1.00 91.00 97 GLY A C 1
ATOM 797 O O . GLY A 1 97 ? -12.315 -2.832 6.095 1.00 91.00 97 GLY A O 1
ATOM 798 N N . PHE A 1 98 ? -13.449 -3.205 7.983 1.00 91.31 98 PHE A N 1
ATOM 799 C CA . PHE A 1 98 ? -14.563 -3.922 7.349 1.00 91.31 98 PHE A CA 1
ATOM 800 C C . PHE A 1 98 ? -15.513 -2.973 6.582 1.00 91.31 98 PHE A C 1
ATOM 802 O O . PHE A 1 98 ? -16.695 -2.855 6.912 1.00 91.31 98 PHE A O 1
ATOM 809 N N . SER A 1 99 ? -14.979 -2.261 5.584 1.00 94.06 99 SER A N 1
AT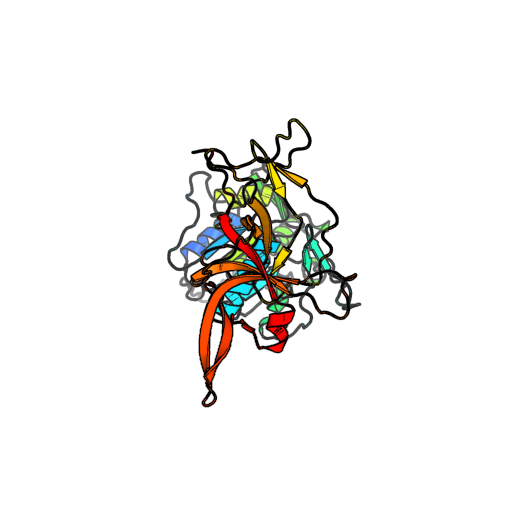OM 810 C CA . SER A 1 99 ? -15.636 -1.153 4.870 1.00 94.06 99 SER A CA 1
ATOM 811 C C . SER A 1 99 ? -16.477 -1.552 3.659 1.00 94.06 99 SER A C 1
ATOM 813 O O . SER A 1 99 ? -17.237 -0.756 3.108 1.00 94.06 99 SER A O 1
ATOM 815 N N . TRP A 1 100 ? -16.330 -2.796 3.210 1.00 95.44 100 TRP A N 1
ATOM 816 C CA . TRP A 1 100 ? -16.968 -3.296 1.998 1.00 95.44 100 TRP A CA 1
ATOM 817 C C . TRP A 1 100 ? -17.816 -4.519 2.301 1.00 95.44 100 TRP A C 1
ATOM 819 O O . TRP A 1 100 ? -17.542 -5.293 3.221 1.00 95.44 100 TRP A O 1
ATOM 829 N N . LYS A 1 101 ? -18.865 -4.702 1.500 1.00 93.94 101 LYS A N 1
ATOM 830 C CA . LYS A 1 101 ? -19.642 -5.940 1.518 1.00 93.94 101 LYS A CA 1
ATOM 831 C C . LYS A 1 101 ? -18.772 -7.073 0.985 1.00 93.94 101 LYS A C 1
ATOM 833 O O . LYS A 1 101 ? -17.996 -6.878 0.061 1.00 93.94 101 LYS A O 1
ATOM 838 N N . TRP A 1 102 ? -18.957 -8.256 1.549 1.00 93.12 102 TRP A N 1
ATOM 839 C CA . TRP A 1 102 ? -18.250 -9.457 1.127 1.00 93.12 102 TRP A CA 1
ATOM 840 C C . TRP A 1 102 ? -19.135 -10.260 0.175 1.00 93.12 102 TRP A C 1
ATOM 842 O O . TRP A 1 102 ? -19.893 -11.139 0.591 1.00 93.12 102 TRP A O 1
ATOM 852 N N . VAL A 1 103 ? -19.115 -9.858 -1.092 1.00 92.56 103 VAL A N 1
ATOM 853 C CA . VAL A 1 103 ? -19.885 -10.466 -2.183 1.00 92.56 103 VAL A CA 1
ATOM 854 C C . VAL A 1 103 ? -19.192 -11.717 -2.722 1.00 92.56 103 VAL A C 1
ATOM 856 O O . VAL A 1 103 ? -19.881 -12.689 -3.029 1.00 92.56 103 VAL A O 1
ATOM 859 N N . SER A 1 104 ? -17.854 -11.746 -2.713 1.00 90.94 104 SER A N 1
ATOM 860 C CA . SER A 1 104 ? -17.042 -12.879 -3.177 1.00 90.94 104 SER A CA 1
ATOM 861 C C . SER A 1 104 ? -17.260 -14.158 -2.368 1.00 90.94 104 SER A C 1
ATOM 863 O O . SER A 1 104 ? -17.052 -15.265 -2.854 1.00 90.94 104 SER A O 1
ATOM 865 N N . LYS A 1 105 ? -17.767 -14.015 -1.136 1.00 87.38 105 LYS A N 1
ATOM 866 C CA . LYS A 1 105 ? -18.172 -15.125 -0.267 1.00 87.38 105 LYS A CA 1
ATOM 867 C C . LYS A 1 105 ? -19.271 -15.995 -0.882 1.00 87.38 105 LYS A C 1
ATOM 869 O O . LYS A 1 105 ? -19.387 -17.164 -0.523 1.00 87.38 105 LYS A O 1
ATOM 874 N N . TYR A 1 106 ? -20.110 -15.413 -1.737 1.00 87.50 106 TYR A N 1
ATOM 875 C CA . TYR A 1 106 ? -21.219 -16.112 -2.388 1.00 87.50 106 TYR A CA 1
ATOM 876 C C . TYR A 1 106 ? -20.929 -16.422 -3.861 1.00 87.50 106 TYR A C 1
ATOM 878 O O . TYR A 1 106 ? -21.506 -17.365 -4.392 1.00 87.50 106 TYR A O 1
ATOM 886 N N . ASP A 1 107 ? -20.041 -15.655 -4.498 1.00 87.38 107 ASP A N 1
ATOM 887 C CA . ASP A 1 107 ? -19.577 -15.872 -5.869 1.00 87.38 107 ASP A CA 1
ATOM 888 C C . ASP A 1 107 ? -18.117 -15.426 -6.004 1.00 87.38 107 ASP A C 1
ATOM 890 O O . ASP A 1 107 ? -17.825 -14.231 -6.040 1.00 87.38 107 ASP A O 1
ATOM 894 N N . SER A 1 108 ? -17.200 -16.388 -6.112 1.00 87.12 108 SER A N 1
ATOM 895 C CA . SER A 1 108 ? -15.753 -16.146 -6.152 1.00 87.12 108 SER A CA 1
ATOM 896 C C . SER A 1 108 ? -15.277 -15.331 -7.359 1.00 87.12 108 SER A C 1
ATOM 898 O O . SER A 1 108 ? -14.140 -14.864 -7.356 1.00 87.12 108 SER A O 1
ATOM 900 N N . ASN A 1 109 ? -16.113 -15.150 -8.388 1.00 88.00 109 ASN A N 1
ATOM 901 C CA . ASN A 1 109 ? -15.777 -14.320 -9.548 1.00 88.00 109 ASN A CA 1
ATOM 902 C C . ASN A 1 109 ? -15.959 -12.820 -9.274 1.00 88.00 109 ASN A C 1
ATOM 904 O O . ASN A 1 109 ? -15.468 -11.987 -10.035 1.00 88.00 109 ASN A O 1
ATOM 908 N N . LEU A 1 110 ? -16.666 -12.459 -8.200 1.00 91.31 110 LEU A N 1
ATOM 909 C CA . LEU A 1 110 ? -16.912 -11.068 -7.840 1.00 91.31 110 LEU A CA 1
ATOM 910 C C . LEU A 1 110 ? -15.759 -10.482 -7.023 1.00 91.31 110 LEU A C 1
ATOM 912 O O . LEU A 1 110 ? -15.125 -11.151 -6.209 1.00 91.31 110 LEU A O 1
ATOM 916 N N . LYS A 1 111 ? -15.537 -9.179 -7.204 1.00 92.94 111 LYS A N 1
ATOM 917 C CA . LYS A 1 111 ? -14.575 -8.380 -6.438 1.00 92.94 111 LYS A CA 1
ATOM 918 C C . LYS A 1 111 ? -15.300 -7.580 -5.358 1.00 92.94 111 LYS A C 1
ATOM 920 O O . LYS A 1 111 ? -16.336 -6.970 -5.627 1.00 92.94 111 LYS A O 1
ATOM 925 N N . ASP A 1 112 ? -14.763 -7.593 -4.142 1.00 95.69 112 ASP A N 1
ATOM 926 C CA . ASP A 1 112 ? -15.402 -7.003 -2.959 1.00 95.69 112 ASP A CA 1
ATOM 927 C C . ASP A 1 112 ? -15.082 -5.520 -2.790 1.00 95.69 112 ASP A C 1
ATOM 929 O O . ASP A 1 112 ? -15.946 -4.716 -2.434 1.00 95.69 112 ASP A O 1
ATOM 933 N N . ILE A 1 113 ? -13.818 -5.172 -3.021 1.00 95.62 113 ILE A N 1
ATOM 934 C CA . ILE A 1 113 ? -13.242 -3.865 -2.729 1.00 95.62 113 ILE A CA 1
ATOM 935 C C . ILE A 1 113 ? -12.870 -3.233 -4.062 1.00 95.62 113 ILE A C 1
ATOM 937 O O . ILE A 1 113 ? -12.046 -3.775 -4.795 1.00 95.62 113 ILE A O 1
ATOM 941 N N . LYS A 1 114 ? -13.478 -2.086 -4.365 1.00 92.44 114 LYS A N 1
ATOM 942 C CA . LYS A 1 114 ? -13.178 -1.293 -5.559 1.00 92.44 114 LYS A CA 1
ATOM 943 C C . LYS A 1 114 ? -12.725 0.097 -5.137 1.00 92.44 114 LYS A C 1
ATOM 945 O O . LYS A 1 114 ? -13.494 0.814 -4.493 1.00 92.44 114 LYS A O 1
ATOM 950 N N . ILE A 1 115 ? -11.482 0.444 -5.454 1.00 89.06 115 ILE A N 1
ATOM 951 C CA . ILE A 1 115 ? -10.858 1.733 -5.125 1.00 89.06 115 ILE A CA 1
ATOM 952 C C . ILE A 1 115 ? -10.042 2.163 -6.346 1.00 89.06 115 ILE A C 1
ATOM 954 O O . ILE A 1 115 ? -9.030 1.541 -6.659 1.00 89.06 115 ILE A O 1
ATOM 958 N N . GLY A 1 116 ? -10.478 3.205 -7.056 1.00 85.56 116 GLY A N 1
ATOM 959 C CA . GLY A 1 116 ? -9.880 3.548 -8.352 1.00 85.56 116 GLY A CA 1
ATOM 960 C C . GLY A 1 116 ? -9.978 2.367 -9.325 1.00 85.56 116 GLY A C 1
ATOM 961 O O . GLY A 1 116 ? -11.056 1.790 -9.470 1.00 85.56 116 GLY A O 1
ATOM 962 N N . ASN A 1 117 ? -8.853 1.981 -9.933 1.00 82.88 117 ASN A N 1
ATOM 963 C CA . ASN A 1 117 ? -8.768 0.811 -10.816 1.00 82.88 117 ASN A CA 1
ATOM 964 C C . ASN A 1 117 ? -8.422 -0.491 -10.069 1.00 82.88 117 ASN A C 1
ATOM 966 O O . ASN A 1 117 ? -8.395 -1.562 -10.671 1.00 82.88 117 ASN A O 1
ATOM 970 N N . CYS A 1 118 ? -8.173 -0.429 -8.756 1.00 84.69 118 CYS A N 1
ATOM 971 C CA . CYS A 1 118 ? -7.923 -1.620 -7.955 1.00 84.69 118 CYS A CA 1
ATOM 972 C C . CYS A 1 118 ? -9.227 -2.356 -7.661 1.00 84.69 118 CYS A C 1
ATOM 974 O O . CYS A 1 118 ? -10.124 -1.814 -7.006 1.00 84.69 118 CYS A O 1
ATOM 976 N N . GLU A 1 119 ? -9.276 -3.630 -8.043 1.00 92.88 119 GLU A N 1
ATOM 977 C CA . GLU A 1 119 ? -10.337 -4.550 -7.651 1.00 92.88 119 GLU A CA 1
ATOM 978 C C . GLU A 1 119 ? -9.772 -5.711 -6.822 1.00 92.88 119 GLU A C 1
ATOM 980 O O . GLU A 1 119 ? -9.049 -6.572 -7.327 1.00 92.88 119 GLU A O 1
ATOM 985 N N . LEU A 1 120 ? -10.116 -5.751 -5.533 1.00 94.38 120 LEU A N 1
ATOM 986 C CA . LEU A 1 120 ? -9.588 -6.719 -4.569 1.00 94.38 120 LEU A CA 1
ATOM 987 C C . LEU A 1 120 ? -10.703 -7.598 -3.990 1.00 94.38 120 LEU A C 1
ATOM 989 O O . LEU A 1 120 ? -11.880 -7.224 -3.962 1.00 94.38 120 LEU A O 1
ATOM 993 N N . THR A 1 121 ? -10.320 -8.771 -3.496 1.00 95.62 121 THR A N 1
ATOM 994 C CA . THR A 1 121 ? -11.199 -9.708 -2.785 1.00 95.62 121 THR A CA 1
ATOM 995 C C . THR A 1 121 ? -10.788 -9.815 -1.326 1.00 95.62 121 THR A C 1
ATOM 997 O O . THR A 1 121 ? -9.600 -9.778 -1.001 1.00 95.62 121 THR A O 1
ATOM 1000 N N . TRP A 1 122 ? -11.769 -9.970 -0.442 1.00 94.94 122 TRP A N 1
ATOM 1001 C CA . TRP A 1 122 ? -11.519 -10.399 0.930 1.00 94.94 122 TRP A CA 1
ATOM 1002 C C . TRP A 1 122 ? -10.884 -11.793 0.957 1.00 94.94 122 TRP A C 1
ATOM 1004 O O . TRP A 1 122 ? -10.936 -12.537 -0.024 1.00 94.94 122 TRP A O 1
ATOM 1014 N N . ASN A 1 123 ? -10.303 -12.143 2.102 1.00 90.38 123 ASN A N 1
ATOM 1015 C CA . ASN A 1 123 ? -9.703 -13.447 2.354 1.00 90.38 123 ASN A CA 1
ATOM 1016 C C . ASN A 1 123 ? -10.621 -14.612 1.940 1.00 90.38 123 ASN A C 1
ATOM 1018 O O . ASN A 1 123 ? -11.763 -14.672 2.372 1.00 90.38 123 ASN A O 1
ATOM 1022 N N . SER A 1 124 ? -10.143 -15.570 1.150 1.00 86.25 124 SER A N 1
ATOM 1023 C CA . SER A 1 124 ? -10.977 -16.688 0.664 1.00 86.25 124 SER A CA 1
ATOM 1024 C C . SER A 1 124 ? -11.197 -17.791 1.706 1.00 86.25 124 SER A C 1
ATOM 1026 O O . SER A 1 124 ? -12.189 -18.519 1.655 1.00 86.25 124 SER A O 1
ATOM 1028 N N . VAL A 1 125 ? -10.292 -17.898 2.680 1.00 81.75 125 VAL A N 1
ATOM 1029 C CA . VAL A 1 125 ? -10.339 -18.875 3.776 1.00 81.75 125 VAL A CA 1
ATOM 1030 C C . VAL A 1 125 ? -10.449 -18.187 5.132 1.00 81.75 125 VAL A C 1
ATOM 1032 O O . VAL A 1 125 ? -9.844 -17.146 5.374 1.00 81.75 125 VAL A O 1
ATOM 1035 N N . ASP A 1 126 ? -11.219 -18.786 6.041 1.00 75.75 126 ASP A N 1
ATOM 1036 C CA . ASP A 1 126 ? -11.441 -18.249 7.392 1.00 75.75 126 ASP A CA 1
ATOM 1037 C C . ASP A 1 126 ? -10.364 -18.694 8.400 1.00 75.75 126 ASP A C 1
ATOM 1039 O O . ASP A 1 126 ? -10.162 -18.046 9.428 1.00 75.75 126 ASP A O 1
ATOM 1043 N N . LYS A 1 127 ? -9.680 -19.817 8.139 1.00 77.25 127 LYS A N 1
ATOM 1044 C CA . LYS A 1 127 ? -8.651 -20.389 9.020 1.00 77.25 127 LYS A CA 1
ATOM 1045 C C . LYS A 1 127 ? -7.291 -20.332 8.354 1.00 77.25 127 LYS A C 1
ATOM 1047 O O . LYS A 1 127 ? -7.161 -20.735 7.207 1.00 77.25 127 LYS A O 1
ATOM 1052 N N . ASP A 1 128 ? -6.303 -19.871 9.115 1.00 82.69 128 ASP A N 1
ATOM 1053 C CA . ASP A 1 128 ? -4.897 -19.804 8.708 1.00 82.69 128 ASP A CA 1
ATOM 1054 C C . ASP A 1 128 ? -4.660 -19.105 7.357 1.00 82.69 128 ASP A C 1
ATOM 1056 O O . ASP A 1 128 ? -3.700 -19.388 6.647 1.00 82.69 128 ASP A O 1
ATOM 1060 N N . TRP A 1 129 ? -5.534 -18.151 7.015 1.00 88.81 129 TRP A N 1
ATOM 1061 C CA . TRP A 1 129 ? -5.473 -17.400 5.761 1.00 88.81 129 TRP A CA 1
ATOM 1062 C C . TRP A 1 129 ? -4.095 -16.803 5.505 1.00 88.81 129 TRP A C 1
ATOM 1064 O O . TRP A 1 129 ? -3.611 -16.842 4.381 1.00 88.81 129 TRP A O 1
ATOM 1074 N N . ILE A 1 130 ? -3.435 -16.310 6.555 1.00 86.69 130 ILE A N 1
ATOM 1075 C CA . ILE A 1 130 ? -2.118 -15.682 6.456 1.00 86.69 130 ILE A CA 1
ATOM 1076 C C . ILE A 1 130 ? -1.088 -16.602 5.792 1.00 86.69 130 ILE A C 1
ATOM 1078 O O . ILE A 1 130 ? -0.235 -16.091 5.068 1.00 86.69 130 ILE A O 1
ATOM 1082 N N . ASN A 1 131 ? -1.187 -17.919 5.978 1.00 86.12 131 ASN A N 1
ATOM 1083 C CA . ASN A 1 131 ? -0.264 -18.900 5.408 1.00 86.12 131 ASN A CA 1
ATOM 1084 C C . ASN A 1 131 ? -0.746 -19.512 4.084 1.00 86.12 131 ASN A C 1
ATOM 1086 O O . ASN A 1 131 ? -0.049 -20.352 3.528 1.00 86.12 131 ASN A O 1
ATOM 1090 N N . SER A 1 132 ? -1.911 -19.108 3.569 1.00 88.75 132 SER A N 1
ATOM 1091 C CA . SER A 1 132 ? -2.399 -19.600 2.279 1.00 88.75 132 SER A CA 1
ATOM 1092 C C . SER A 1 132 ? -1.632 -18.982 1.105 1.00 88.75 132 SER A C 1
ATOM 1094 O O . SER A 1 132 ? -1.236 -17.814 1.155 1.00 88.75 132 SER A O 1
ATOM 1096 N N . ASP A 1 133 ? -1.461 -19.754 0.029 1.00 85.38 133 ASP A N 1
ATOM 1097 C CA . ASP A 1 133 ? -0.658 -19.357 -1.137 1.00 85.38 133 ASP A CA 1
ATOM 1098 C C . ASP A 1 133 ? -1.168 -18.065 -1.797 1.00 85.38 133 ASP A C 1
ATOM 1100 O O . ASP A 1 133 ? -0.383 -17.220 -2.225 1.00 85.38 133 ASP A O 1
ATOM 1104 N N . ASN A 1 134 ? -2.491 -17.864 -1.824 1.00 88.81 134 ASN A N 1
ATOM 1105 C CA . ASN A 1 134 ? -3.110 -16.693 -2.450 1.00 88.81 134 ASN A CA 1
ATOM 1106 C C . ASN A 1 134 ? -3.259 -15.478 -1.512 1.00 88.81 134 ASN A C 1
ATOM 1108 O O . ASN A 1 134 ? -3.732 -14.425 -1.938 1.00 88.81 134 ASN A O 1
ATOM 1112 N N . ALA A 1 135 ? -2.839 -15.575 -0.246 1.00 91.19 135 ALA A N 1
ATOM 1113 C CA . ALA A 1 135 ? -3.073 -14.530 0.755 1.00 91.19 135 ALA A CA 1
ATOM 1114 C C . ALA A 1 135 ? -2.473 -13.164 0.390 1.00 91.19 135 ALA A C 1
ATOM 1116 O O . ALA A 1 135 ? -2.960 -12.132 0.841 1.00 91.19 135 ALA A O 1
ATOM 1117 N N . ILE A 1 136 ? -1.407 -13.140 -0.416 1.00 92.00 136 ILE A N 1
ATOM 1118 C CA . ILE A 1 136 ? -0.775 -11.899 -0.884 1.00 92.00 136 ILE A CA 1
ATOM 1119 C C . ILE A 1 136 ? -1.650 -11.113 -1.877 1.00 92.00 136 ILE A C 1
ATOM 1121 O O . ILE A 1 136 ? -1.513 -9.897 -1.981 1.00 92.00 136 ILE A O 1
ATOM 1125 N N . ASN A 1 137 ? -2.561 -11.786 -2.586 1.00 89.69 137 ASN A N 1
ATOM 1126 C CA . ASN A 1 137 ? -3.465 -11.170 -3.563 1.00 89.69 137 ASN A CA 1
ATOM 1127 C C . ASN A 1 137 ? -4.847 -10.842 -2.973 1.00 89.69 137 ASN A C 1
ATOM 1129 O O . ASN A 1 137 ? -5.715 -10.329 -3.678 1.00 89.69 137 ASN A O 1
ATOM 1133 N N . GLU A 1 138 ? -5.059 -11.145 -1.695 1.00 94.81 138 GLU A N 1
ATOM 1134 C CA . GLU A 1 138 ? -6.317 -10.950 -0.982 1.00 94.81 138 GLU A CA 1
ATOM 1135 C C . GLU A 1 138 ? -6.156 -9.922 0.140 1.00 94.81 138 GLU A C 1
ATOM 1137 O O . GLU A 1 138 ? -5.052 -9.614 0.596 1.00 94.81 138 GLU A O 1
ATOM 1142 N N . VAL A 1 139 ? -7.283 -9.403 0.618 1.00 96.06 139 VAL A N 1
ATOM 1143 C CA . VAL A 1 139 ? -7.328 -8.481 1.750 1.00 96.06 139 VAL A CA 1
ATOM 1144 C C . VAL A 1 139 ? -7.818 -9.218 2.988 1.00 96.06 139 VAL A C 1
ATOM 1146 O O . VAL A 1 139 ? -8.922 -9.758 3.024 1.00 96.06 139 VAL A O 1
ATOM 1149 N N . GLY A 1 140 ? -7.000 -9.214 4.035 1.00 93.00 140 GLY A N 1
ATOM 1150 C CA . GLY A 1 140 ? -7.355 -9.772 5.331 1.00 93.00 140 GLY A CA 1
ATOM 1151 C C . GLY A 1 140 ? -8.321 -8.869 6.084 1.00 93.00 140 GLY A C 1
ATOM 1152 O O . GLY A 1 140 ? -8.129 -7.652 6.155 1.00 93.00 140 GLY A O 1
ATOM 1153 N N . CYS A 1 141 ? -9.335 -9.462 6.707 1.00 88.44 141 CYS A N 1
ATOM 1154 C CA . CYS A 1 141 ? -10.126 -8.768 7.714 1.00 88.44 141 CYS A CA 1
ATOM 1155 C C . CYS A 1 141 ? -9.484 -8.898 9.109 1.00 88.44 141 CYS A C 1
ATOM 1157 O O . CYS A 1 141 ? -8.623 -9.743 9.358 1.00 88.44 141 CYS A O 1
ATOM 1159 N N . ILE A 1 142 ? -9.931 -8.079 10.066 1.00 81.62 142 ILE A N 1
ATOM 1160 C CA . ILE A 1 142 ? -9.420 -8.119 11.448 1.00 81.62 142 ILE A CA 1
ATOM 1161 C C . ILE A 1 142 ? -9.507 -9.519 12.084 1.00 81.62 142 ILE A C 1
ATOM 1163 O O . ILE A 1 142 ? -8.620 -9.902 12.847 1.00 81.62 142 ILE A O 1
ATOM 1167 N N . HIS A 1 143 ? -10.543 -10.293 11.749 1.00 81.44 143 HIS A N 1
ATOM 1168 C CA . HIS A 1 143 ? -10.818 -11.596 12.362 1.00 81.44 143 HIS A CA 1
ATOM 1169 C C . HIS A 1 143 ? -9.828 -12.682 11.937 1.00 81.44 143 HIS A C 1
ATOM 1171 O O . HIS A 1 143 ? -9.555 -13.582 12.726 1.00 81.44 143 HIS A O 1
ATOM 1177 N N . THR A 1 144 ? -9.264 -12.594 10.730 1.00 82.12 144 THR A N 1
ATOM 1178 C CA . THR A 1 144 ? -8.283 -13.569 10.226 1.00 82.12 144 THR A CA 1
ATOM 1179 C C . THR A 1 144 ? -6.843 -13.195 10.550 1.00 82.12 144 THR A C 1
ATOM 1181 O O . THR A 1 144 ? -5.971 -14.058 10.583 1.00 82.12 144 THR A O 1
ATOM 1184 N N . VAL A 1 145 ? -6.590 -11.917 10.839 1.00 80.12 145 VAL A N 1
ATOM 1185 C CA . VAL A 1 145 ? -5.259 -11.407 11.197 1.00 80.12 145 VAL A CA 1
ATOM 1186 C C . VAL A 1 145 ? -4.987 -11.505 12.701 1.00 80.12 145 VAL A C 1
ATOM 1188 O O . VAL A 1 145 ? -3.835 -11.502 13.147 1.00 80.12 145 VAL A O 1
ATOM 1191 N N . GLN A 1 146 ? -6.038 -11.579 13.519 1.00 70.31 146 GLN A N 1
ATOM 1192 C CA . GLN A 1 146 ? -5.907 -11.572 14.968 1.00 70.31 146 GLN A CA 1
ATOM 1193 C C . GLN A 1 146 ? -5.070 -12.760 15.469 1.00 70.31 146 GLN A C 1
ATOM 1195 O O . GLN A 1 146 ? -5.467 -13.913 15.368 1.00 70.31 146 GLN A O 1
ATOM 1200 N N . GLY A 1 147 ? -3.924 -12.449 16.080 1.00 73.31 147 GLY A N 1
ATOM 1201 C CA . GLY A 1 147 ? -3.038 -13.442 16.701 1.00 73.31 147 GLY A CA 1
ATOM 1202 C C . GLY A 1 147 ? -1.756 -13.719 15.921 1.00 73.31 147 GLY A C 1
ATOM 1203 O O . GLY A 1 147 ? -0.835 -14.289 16.495 1.0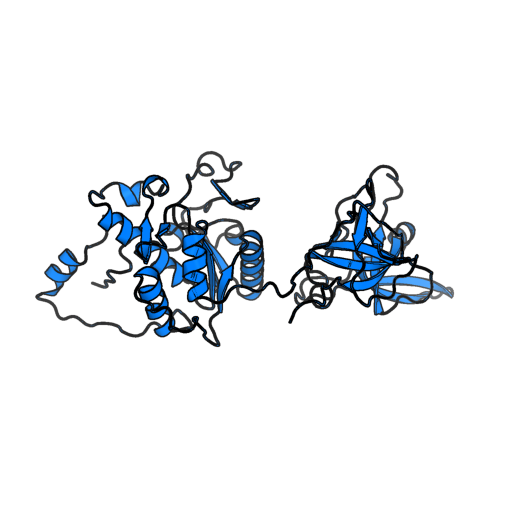0 73.31 147 GLY A O 1
ATOM 1204 N N . TYR A 1 148 ? -1.659 -13.238 14.683 1.00 80.75 148 TYR A N 1
ATOM 1205 C CA . TYR A 1 148 ? -0.450 -13.345 13.876 1.00 80.75 148 TYR A CA 1
ATOM 1206 C C . TYR A 1 148 ? 0.354 -12.050 13.901 1.00 80.75 148 TYR A C 1
ATOM 1208 O O . TYR A 1 148 ? -0.196 -10.957 14.084 1.00 80.75 148 TYR A O 1
ATOM 1216 N N . ASP A 1 149 ? 1.653 -12.208 13.678 1.00 85.88 149 ASP A N 1
ATOM 1217 C CA . ASP A 1 149 ? 2.590 -11.118 13.465 1.00 85.88 149 ASP A CA 1
ATOM 1218 C C . ASP A 1 149 ? 3.109 -11.219 12.032 1.00 85.88 149 ASP A C 1
ATOM 1220 O O . ASP A 1 149 ? 3.478 -12.297 11.567 1.00 85.88 149 ASP A O 1
ATOM 1224 N N . LEU A 1 150 ? 3.086 -10.097 11.319 1.00 92.19 150 LEU A N 1
ATOM 1225 C CA . LEU A 1 150 ? 3.461 -10.017 9.912 1.00 92.19 150 LEU A CA 1
ATOM 1226 C C . LEU A 1 150 ? 4.808 -9.321 9.798 1.00 92.19 150 LEU A C 1
ATOM 1228 O O . LEU A 1 150 ? 5.091 -8.393 10.553 1.00 92.19 150 LEU A O 1
ATOM 1232 N N . ASN A 1 151 ? 5.642 -9.701 8.831 1.00 91.44 151 ASN A N 1
ATOM 1233 C CA . ASN A 1 151 ? 6.876 -8.951 8.598 1.00 91.44 151 ASN A CA 1
ATOM 1234 C C . ASN A 1 151 ? 6.555 -7.528 8.138 1.00 91.44 151 ASN A C 1
ATOM 1236 O O . ASN A 1 151 ? 7.122 -6.576 8.675 1.00 91.44 151 ASN A O 1
ATOM 1240 N N . TYR A 1 152 ? 5.602 -7.397 7.214 1.00 95.12 152 TYR A N 1
ATOM 1241 C CA . TYR A 1 152 ? 5.067 -6.124 6.742 1.00 95.12 152 TYR A CA 1
ATOM 1242 C C . TYR A 1 152 ? 3.541 -6.164 6.671 1.00 95.12 152 TYR A C 1
ATOM 1244 O O . TYR A 1 152 ? 2.940 -7.193 6.372 1.00 95.12 152 TYR A O 1
ATOM 1252 N N . CYS A 1 153 ? 2.908 -5.028 6.932 1.00 96.31 153 CYS A N 1
ATOM 1253 C CA . CYS A 1 153 ? 1.458 -4.896 6.885 1.00 96.31 153 CYS A CA 1
ATOM 1254 C C . CYS A 1 153 ? 1.082 -3.708 5.999 1.00 96.31 153 CYS A C 1
ATOM 1256 O O . CYS A 1 153 ? 1.458 -2.586 6.318 1.00 96.31 153 CYS A O 1
ATOM 1258 N N . ALA A 1 154 ? 0.332 -3.925 4.922 1.00 97.81 154 ALA A N 1
ATOM 1259 C CA . ALA A 1 154 ? -0.296 -2.843 4.163 1.00 97.81 154 ALA A CA 1
ATOM 1260 C C . ALA A 1 154 ? -1.737 -2.671 4.640 1.00 97.81 154 ALA A C 1
ATOM 1262 O O . ALA A 1 154 ? -2.495 -3.636 4.672 1.00 97.81 154 ALA A O 1
ATOM 1263 N N . ILE A 1 155 ? -2.108 -1.465 5.059 1.00 98.12 155 ILE A N 1
ATOM 1264 C CA . ILE A 1 155 ? -3.382 -1.191 5.720 1.00 98.12 155 ILE A CA 1
ATOM 1265 C C . ILE A 1 155 ? -4.185 -0.204 4.898 1.00 98.12 155 ILE A C 1
ATOM 1267 O O . ILE A 1 155 ? -3.770 0.936 4.698 1.00 98.12 155 ILE A O 1
ATOM 1271 N N . ILE A 1 156 ? -5.374 -0.637 4.499 1.00 98.25 156 ILE A N 1
ATOM 1272 C CA . ILE A 1 156 ? -6.366 0.209 3.848 1.00 98.25 156 ILE A CA 1
ATOM 1273 C C . ILE A 1 156 ? -7.325 0.728 4.923 1.00 98.25 156 ILE A C 1
ATOM 1275 O O . ILE A 1 156 ? -8.092 -0.031 5.523 1.00 98.25 156 ILE A O 1
ATOM 1279 N N . PHE A 1 157 ? -7.284 2.036 5.161 1.00 98.06 157 PHE A N 1
ATOM 1280 C CA . PHE A 1 157 ? -8.319 2.754 5.895 1.00 98.06 157 PHE A CA 1
ATOM 1281 C C . PHE A 1 157 ? -9.504 2.978 4.961 1.00 98.06 157 PHE A C 1
ATOM 1283 O O . PHE A 1 157 ? -9.408 3.730 3.989 1.00 98.06 157 PHE A O 1
ATOM 1290 N N . GLY A 1 158 ? -10.597 2.274 5.240 1.00 96.94 158 GLY A N 1
ATOM 1291 C CA . GLY A 1 158 ? -11.811 2.299 4.439 1.00 96.94 158 GLY A CA 1
ATOM 1292 C C . GLY A 1 158 ? -12.678 3.538 4.657 1.00 96.94 158 GLY A C 1
ATOM 1293 O O . GLY A 1 158 ? -12.345 4.462 5.396 1.00 96.94 158 GLY A O 1
ATOM 1294 N N . ASN A 1 159 ? -13.839 3.531 4.012 1.00 96.31 159 ASN A N 1
ATOM 1295 C CA . ASN A 1 159 ? -14.813 4.620 4.000 1.00 96.31 159 ASN A CA 1
ATOM 1296 C C . ASN A 1 159 ? -15.559 4.817 5.332 1.00 96.31 159 ASN A C 1
ATOM 1298 O O . ASN A 1 159 ? -16.233 5.829 5.517 1.00 96.31 159 ASN A O 1
ATOM 1302 N N . GLU A 1 160 ? -15.460 3.880 6.275 1.00 95.81 160 GLU A N 1
ATOM 1303 C CA . GLU A 1 160 ? -16.113 3.942 7.585 1.00 95.81 160 GLU A CA 1
ATOM 1304 C C . GLU A 1 160 ? -15.401 4.861 8.580 1.00 95.81 160 GLU A C 1
ATOM 1306 O O . GLU A 1 160 ? -15.941 5.120 9.656 1.00 95.81 160 GLU A O 1
ATOM 1311 N N . ILE A 1 161 ? -14.213 5.361 8.241 1.00 97.44 161 ILE A N 1
ATOM 1312 C CA . ILE A 1 161 ? -13.402 6.254 9.069 1.00 97.44 161 ILE A CA 1
ATOM 1313 C C . ILE A 1 161 ? -12.949 7.458 8.239 1.00 97.44 161 ILE A C 1
ATOM 1315 O O . ILE A 1 161 ? -12.559 7.335 7.085 1.00 97.44 161 ILE A O 1
ATOM 1319 N N . SER A 1 162 ? -13.038 8.650 8.819 1.00 97.62 162 SER A N 1
ATOM 1320 C CA . SER A 1 162 ? -12.727 9.908 8.136 1.00 97.62 162 SER A CA 1
ATOM 1321 C C . SER A 1 162 ? -12.226 10.943 9.142 1.00 97.62 162 SER A C 1
ATOM 1323 O O . SER A 1 162 ? -12.281 10.728 10.359 1.00 97.62 162 SER A O 1
ATOM 1325 N N . TYR A 1 163 ? -11.716 12.064 8.645 1.00 97.31 163 TYR A N 1
ATOM 1326 C CA . TYR A 1 163 ? -11.241 13.174 9.458 1.00 97.31 163 TYR A CA 1
ATOM 1327 C C . TYR A 1 163 ? -11.992 14.455 9.107 1.00 97.31 163 TYR A C 1
ATOM 1329 O O . TYR A 1 163 ? -12.097 14.832 7.944 1.00 97.31 163 TYR A O 1
ATOM 1337 N N . ASP A 1 164 ? -12.494 15.146 10.126 1.00 96.44 164 ASP A N 1
ATOM 1338 C CA . ASP A 1 164 ? -13.091 16.465 9.959 1.00 96.44 164 ASP A CA 1
ATOM 1339 C C . ASP A 1 164 ? -12.026 17.552 10.207 1.00 96.44 164 ASP A C 1
ATOM 1341 O O . ASP A 1 164 ? -11.576 17.717 11.350 1.00 96.44 164 ASP A O 1
ATOM 1345 N N . PRO A 1 165 ? -11.621 18.320 9.177 1.00 93.81 165 PRO A N 1
ATOM 1346 C CA . PRO A 1 165 ? -10.622 19.375 9.321 1.00 93.81 165 PRO A CA 1
ATOM 1347 C C . PRO A 1 165 ? -11.103 20.565 10.165 1.00 93.81 165 PRO A C 1
ATOM 1349 O O . PRO A 1 165 ? -10.260 21.288 10.706 1.00 93.81 165 PRO A O 1
ATOM 1352 N N . ILE A 1 166 ? -12.420 20.761 10.318 1.00 93.44 166 ILE A N 1
ATOM 1353 C CA . ILE A 1 166 ? -13.007 21.859 11.100 1.00 93.44 166 ILE A CA 1
ATOM 1354 C C . ILE A 1 166 ? -12.947 21.515 12.588 1.00 93.44 166 ILE A C 1
ATOM 1356 O O . ILE A 1 166 ? -12.315 22.234 13.366 1.00 93.44 166 ILE A O 1
ATOM 1360 N N . SER A 1 167 ? -13.558 20.397 12.997 1.00 93.75 167 SER A N 1
ATOM 1361 C CA . SER A 1 167 ? -13.525 19.967 14.403 1.00 93.75 167 SER A CA 1
ATOM 1362 C C . SER A 1 167 ? -12.194 19.335 14.825 1.00 93.75 167 SER A C 1
ATOM 1364 O O . SER A 1 167 ? -11.977 19.129 16.024 1.00 93.75 167 SER A O 1
ATOM 1366 N N . LYS A 1 168 ? -11.299 19.062 13.862 1.00 92.25 168 LYS A N 1
ATOM 1367 C CA . LYS A 1 168 ? -9.983 18.420 14.027 1.00 92.25 168 LYS A CA 1
ATOM 1368 C C . LYS A 1 168 ? -10.070 17.056 14.704 1.00 92.25 168 LYS A C 1
ATOM 1370 O O . LYS A 1 168 ? -9.292 16.734 15.606 1.00 92.25 168 LYS A O 1
ATOM 1375 N N . LYS A 1 169 ? -11.064 16.264 14.309 1.00 94.12 169 LYS A N 1
ATOM 1376 C CA . LYS A 1 169 ? -11.353 14.965 14.917 1.00 94.12 169 LYS A CA 1
ATOM 1377 C C . LYS A 1 169 ? -11.581 13.910 13.854 1.00 94.12 169 LYS A C 1
ATOM 1379 O O . LYS A 1 169 ? -12.283 14.133 12.873 1.00 94.12 169 LYS A O 1
ATOM 1384 N N . ILE A 1 170 ? -11.056 12.721 14.123 1.00 96.62 170 ILE A N 1
ATOM 1385 C CA . ILE A 1 170 ? -11.484 11.506 13.442 1.00 96.62 170 ILE A CA 1
ATOM 1386 C C . ILE A 1 170 ? -12.934 11.234 13.840 1.00 96.62 170 ILE A C 1
ATOM 1388 O O . ILE A 1 170 ? -13.287 11.296 15.026 1.00 96.62 170 ILE A O 1
ATOM 1392 N N . PHE A 1 171 ? -13.767 10.901 12.866 1.00 95.50 171 PHE A N 1
ATOM 1393 C CA . PHE A 1 171 ? -15.126 10.414 13.063 1.00 95.50 171 PHE A CA 1
ATOM 1394 C C . PHE A 1 171 ? -15.348 9.146 12.235 1.00 95.50 171 PHE A C 1
ATOM 1396 O O . PHE A 1 171 ? -14.522 8.781 11.400 1.00 95.50 171 PHE A O 1
ATOM 1403 N N . ILE A 1 172 ? -16.444 8.448 12.520 1.00 95.38 172 ILE A N 1
ATOM 1404 C CA . ILE A 1 172 ? -16.825 7.237 11.796 1.00 95.38 172 ILE A CA 1
ATOM 1405 C C . ILE A 1 172 ? -18.101 7.479 11.002 1.00 95.38 172 ILE A C 1
ATOM 1407 O O . ILE A 1 172 ? -18.943 8.275 11.421 1.00 95.38 172 ILE A O 1
ATOM 1411 N N . LYS A 1 173 ? -18.239 6.764 9.889 1.00 94.50 173 LYS A N 1
ATOM 1412 C CA . LYS A 1 173 ? -19.424 6.732 9.029 1.00 94.50 173 LYS A CA 1
ATOM 1413 C C . LYS A 1 173 ? -20.049 5.334 9.148 1.00 94.50 173 LYS A C 1
ATOM 1415 O O . LYS A 1 173 ? -19.635 4.419 8.429 1.00 94.50 173 LYS A O 1
ATOM 1420 N N . PRO A 1 174 ? -20.956 5.103 10.122 1.00 91.50 174 PRO A N 1
ATOM 1421 C CA . PRO A 1 174 ? -21.469 3.771 10.427 1.00 91.50 174 PRO A CA 1
ATOM 1422 C C . PRO A 1 174 ? -22.039 3.048 9.209 1.00 91.50 174 PRO A C 1
ATOM 1424 O O . PRO A 1 174 ? -21.891 1.838 9.114 1.00 91.50 174 PRO A O 1
ATOM 1427 N N . GLU A 1 175 ? -22.661 3.749 8.272 1.00 91.88 175 GLU A N 1
ATOM 1428 C CA . GLU A 1 175 ? -23.233 3.219 7.034 1.00 91.88 175 GLU A CA 1
ATOM 1429 C C . GLU A 1 175 ? -22.232 2.448 6.156 1.00 91.88 175 GLU A C 1
ATOM 1431 O O . GLU A 1 175 ? -22.647 1.524 5.459 1.00 91.88 175 GLU A O 1
ATOM 1436 N N . TYR A 1 176 ? -20.932 2.744 6.259 1.00 94.19 176 TYR A N 1
ATOM 1437 C CA . TYR A 1 176 ? -19.875 2.044 5.524 1.00 94.19 176 TYR A CA 1
ATOM 1438 C C . TYR A 1 176 ? -19.223 0.903 6.312 1.00 94.19 176 TYR A C 1
ATOM 1440 O O . TYR A 1 176 ? -18.379 0.206 5.777 1.00 94.19 176 TYR A O 1
ATOM 1448 N N . TYR A 1 177 ? -19.605 0.651 7.567 1.00 93.12 177 TYR A N 1
ATOM 1449 C CA . TYR A 1 177 ? -19.068 -0.485 8.325 1.00 93.12 177 TYR A CA 1
ATOM 1450 C C . TYR A 1 177 ? -19.942 -1.738 8.127 1.00 93.12 177 TYR A C 1
ATOM 1452 O O . TYR A 1 177 ? -21.100 -1.769 8.541 1.00 93.12 177 TYR A O 1
ATOM 1460 N N . PHE A 1 178 ? -19.429 -2.800 7.507 1.00 91.38 178 PHE A N 1
ATOM 1461 C CA . PHE A 1 178 ? -20.226 -3.977 7.121 1.00 91.38 178 PHE A CA 1
ATOM 1462 C C . PHE A 1 178 ? -20.030 -5.212 8.012 1.00 91.38 178 PHE A C 1
ATOM 1464 O O . PHE A 1 178 ? -20.670 -6.239 7.765 1.00 91.38 178 PHE A O 1
ATOM 1471 N N . ASP A 1 179 ? -19.242 -5.122 9.089 1.00 87.94 179 ASP A N 1
ATOM 1472 C CA . ASP A 1 179 ? -19.166 -6.203 10.077 1.00 87.94 179 ASP A CA 1
ATOM 1473 C C . ASP A 1 179 ? -20.461 -6.273 10.905 1.00 87.94 179 ASP A C 1
ATOM 1475 O O . ASP A 1 179 ? -20.675 -5.546 11.883 1.00 87.94 179 ASP A O 1
ATOM 1479 N N . LYS A 1 180 ? -21.342 -7.195 10.507 1.00 81.06 180 LYS A N 1
ATOM 1480 C CA . LYS A 1 180 ? -22.616 -7.446 11.188 1.00 81.06 180 LYS A CA 1
ATOM 1481 C C . LYS A 1 180 ? -22.413 -7.871 12.641 1.00 81.06 180 LYS A C 1
ATOM 1483 O O . LYS A 1 180 ? -23.179 -7.432 13.493 1.00 81.06 180 LYS A O 1
ATOM 1488 N N . ASN A 1 181 ? -21.407 -8.697 12.933 1.00 77.81 181 ASN A N 1
ATOM 1489 C CA . ASN A 1 181 ? -21.148 -9.192 14.288 1.00 77.81 181 ASN A CA 1
ATOM 1490 C C . ASN A 1 181 ? -20.519 -8.103 15.159 1.00 77.81 181 ASN A C 1
ATOM 1492 O O . ASN A 1 181 ? -20.896 -7.958 16.321 1.00 77.81 181 ASN A O 1
ATOM 1496 N N . GLY A 1 182 ? -19.642 -7.291 14.567 1.00 71.44 182 GLY A N 1
ATOM 1497 C CA . GLY A 1 182 ? -19.077 -6.102 15.196 1.00 71.44 182 GLY A CA 1
ATOM 1498 C C . GLY A 1 182 ? -20.132 -5.056 15.564 1.00 71.44 182 GLY A C 1
ATOM 1499 O O . GLY A 1 182 ? -19.946 -4.342 16.539 1.00 71.44 182 GLY A O 1
ATOM 1500 N N . LYS A 1 183 ? -21.264 -4.990 14.845 1.00 74.81 183 LYS A N 1
ATOM 1501 C CA . LYS A 1 183 ? -22.357 -4.031 15.105 1.00 74.81 183 LYS A CA 1
ATOM 1502 C C . LYS A 1 183 ? -23.524 -4.544 15.943 1.00 74.81 183 LYS A C 1
ATOM 1504 O O . LYS A 1 183 ? -24.220 -3.724 16.536 1.00 74.81 183 LYS A O 1
ATOM 1509 N N . LYS A 1 184 ? -23.779 -5.859 15.965 1.00 66.50 184 LYS A N 1
ATOM 1510 C CA . LYS A 1 184 ? -25.071 -6.468 16.365 1.00 66.50 184 LYS A CA 1
ATOM 1511 C C . LYS A 1 184 ? -25.606 -6.044 17.741 1.00 66.50 184 LYS A C 1
ATOM 1513 O O . LYS A 1 184 ? -26.806 -6.146 17.975 1.00 66.50 184 LYS A O 1
ATOM 1518 N N . SER A 1 185 ? -24.737 -5.558 18.624 1.00 67.00 185 SER A N 1
ATOM 1519 C CA . SER A 1 185 ? -25.069 -5.214 20.011 1.00 67.00 185 SER A CA 1
ATOM 1520 C C . SER A 1 185 ? -24.736 -3.768 20.393 1.00 67.00 185 SER A C 1
ATOM 1522 O O . SER A 1 185 ? -24.873 -3.409 21.561 1.00 67.00 185 SER A O 1
ATOM 1524 N N . ILE A 1 186 ? -24.285 -2.937 19.447 1.00 74.62 186 ILE A N 1
ATOM 1525 C CA . ILE A 1 186 ? -23.859 -1.565 19.741 1.00 74.62 186 ILE A CA 1
ATOM 1526 C C . ILE A 1 186 ? -25.059 -0.624 19.695 1.00 74.62 186 ILE A C 1
ATOM 1528 O O . ILE A 1 186 ? -25.728 -0.513 18.669 1.00 74.62 186 ILE A O 1
ATOM 1532 N N . LYS A 1 187 ? -25.310 0.070 20.809 1.00 73.94 187 LYS A N 1
ATOM 1533 C CA . LYS A 1 187 ? -26.391 1.059 20.932 1.00 73.94 187 LYS A CA 1
ATOM 1534 C C . LYS A 1 187 ? -25.889 2.503 20.852 1.00 73.94 187 LYS A C 1
ATOM 1536 O O . LYS A 1 187 ? -26.614 3.350 20.342 1.00 73.94 187 LYS A O 1
ATOM 1541 N N . ASP A 1 188 ? -24.672 2.779 21.325 1.00 80.62 188 ASP A N 1
ATOM 1542 C CA . ASP A 1 188 ? -24.064 4.114 21.287 1.00 80.62 188 ASP A CA 1
ATOM 1543 C C . ASP A 1 188 ? -23.079 4.234 20.101 1.00 80.62 188 ASP A C 1
ATOM 1545 O O . ASP A 1 188 ? -22.133 3.445 19.995 1.00 80.62 188 ASP A O 1
ATOM 1549 N N . PRO A 1 189 ? -23.230 5.236 19.214 1.00 83.44 189 PRO A N 1
ATOM 1550 C CA . PRO A 1 189 ? -22.243 5.549 18.178 1.00 83.44 189 PRO A CA 1
ATOM 1551 C C . PRO A 1 189 ? -20.803 5.740 18.693 1.00 83.44 189 PRO A C 1
ATOM 1553 O O . PRO A 1 189 ? -19.847 5.484 17.955 1.00 83.44 189 PRO A O 1
ATOM 1556 N N . LYS A 1 190 ? -20.613 6.173 19.947 1.00 85.94 190 LYS A N 1
ATOM 1557 C CA . LYS A 1 190 ? -19.285 6.323 20.572 1.00 85.94 190 LYS A CA 1
ATOM 1558 C C . LYS A 1 190 ? -18.588 4.986 20.808 1.00 85.94 190 LYS A C 1
ATOM 1560 O O . LYS A 1 190 ? -17.363 4.916 20.663 1.00 85.94 190 LYS A O 1
ATOM 1565 N N . ASP A 1 191 ? -19.344 3.940 21.123 1.00 85.62 191 ASP A N 1
ATOM 1566 C CA . ASP A 1 191 ? -18.797 2.595 21.300 1.00 85.62 191 ASP A CA 1
ATOM 1567 C C . ASP A 1 191 ? -18.312 2.062 19.954 1.00 85.62 191 ASP A C 1
ATOM 1569 O O . ASP A 1 191 ? -17.172 1.614 19.839 1.00 85.62 191 ASP A O 1
ATOM 1573 N N . LEU A 1 192 ? -19.121 2.229 18.898 1.00 88.50 192 LEU A N 1
ATOM 1574 C CA . LEU A 1 192 ? -18.727 1.848 17.540 1.00 88.50 192 LEU A CA 1
ATOM 1575 C C . LEU A 1 192 ? -17.460 2.580 17.094 1.00 88.50 192 LEU A C 1
ATOM 1577 O O . LEU A 1 192 ? -16.551 1.961 16.541 1.00 88.50 192 LEU A O 1
ATOM 1581 N N . LYS A 1 193 ? -17.369 3.884 17.379 1.00 91.69 193 LYS A N 1
ATOM 1582 C CA . LYS A 1 193 ? -16.164 4.671 17.097 1.00 91.69 193 LYS A CA 1
ATOM 1583 C C . LYS A 1 193 ? -14.943 4.087 17.800 1.00 91.69 193 LYS A C 1
ATOM 1585 O O . LYS A 1 193 ? -13.891 3.948 17.182 1.00 91.69 193 LYS A O 1
ATOM 1590 N N . SER A 1 194 ? -15.085 3.755 19.080 1.00 89.62 194 SER A N 1
ATOM 1591 C CA . SER A 1 194 ? -13.997 3.196 19.882 1.00 89.62 194 SER A CA 1
ATOM 1592 C C . SER A 1 194 ? -13.549 1.835 19.347 1.00 89.62 194 SER A C 1
ATOM 1594 O O . SER A 1 194 ? -12.348 1.605 19.226 1.00 89.62 194 SER A O 1
ATOM 1596 N N . TYR A 1 195 ? -14.486 0.977 18.932 1.00 89.06 195 TYR A N 1
ATOM 1597 C CA . TYR A 1 195 ? -14.163 -0.312 18.317 1.00 89.06 195 TYR A CA 1
ATOM 1598 C C . TYR A 1 195 ? -13.441 -0.167 16.981 1.00 89.06 195 TYR A C 1
ATOM 1600 O O . TYR A 1 195 ? -12.401 -0.791 16.798 1.00 89.06 195 TYR A O 1
ATOM 1608 N N . ILE A 1 196 ? -13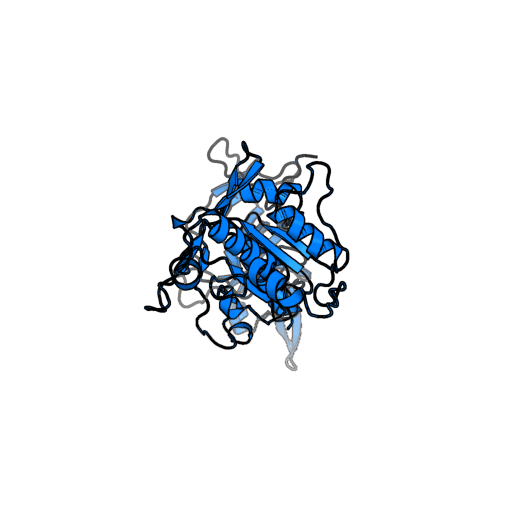.925 0.685 16.074 1.00 92.38 196 ILE A N 1
ATOM 1609 C CA . ILE A 1 196 ? -13.265 0.908 14.777 1.00 92.38 196 ILE A CA 1
ATOM 1610 C C . ILE A 1 196 ? -11.847 1.462 14.985 1.00 92.38 196 ILE A C 1
ATOM 1612 O O . ILE A 1 196 ? -10.897 0.972 14.378 1.00 92.38 196 ILE A O 1
ATOM 1616 N N . ILE A 1 197 ? -11.665 2.415 15.906 1.00 93.94 197 ILE A N 1
ATOM 1617 C CA . ILE A 1 197 ? -10.330 2.922 16.262 1.00 93.94 197 ILE A CA 1
ATOM 1618 C C . ILE A 1 197 ? -9.433 1.802 16.812 1.00 93.94 197 ILE A C 1
ATOM 1620 O O . ILE A 1 197 ? -8.267 1.711 16.427 1.00 93.94 197 ILE A O 1
ATOM 1624 N N . ASN A 1 198 ? -9.957 0.935 17.682 1.00 91.31 198 ASN A N 1
ATOM 1625 C CA . ASN A 1 198 ? -9.209 -0.200 18.226 1.00 91.31 198 ASN A CA 1
ATOM 1626 C C . ASN A 1 198 ? -8.857 -1.241 17.153 1.00 91.31 198 ASN A C 1
ATOM 1628 O O . ASN A 1 198 ? -7.768 -1.813 17.211 1.00 91.31 198 ASN A O 1
ATOM 1632 N N . ILE A 1 199 ? -9.723 -1.461 16.157 1.00 91.81 199 ILE A N 1
ATOM 1633 C CA . ILE A 1 199 ? -9.442 -2.326 15.002 1.00 91.81 199 ILE A CA 1
ATOM 1634 C C . ILE A 1 199 ? -8.225 -1.790 14.252 1.00 91.81 199 ILE A C 1
ATOM 1636 O O . ILE A 1 199 ? -7.232 -2.509 14.135 1.00 91.81 199 ILE A O 1
ATOM 1640 N N . TYR A 1 200 ? -8.257 -0.519 13.834 1.00 95.19 200 TYR A N 1
ATOM 1641 C CA . TYR A 1 200 ? -7.142 0.108 13.119 1.00 95.19 200 TYR A CA 1
ATOM 1642 C C . TYR A 1 200 ? -5.860 0.122 13.951 1.00 95.19 200 TYR A C 1
ATOM 1644 O O . TYR A 1 200 ? -4.803 -0.276 13.467 1.00 95.19 200 TYR A O 1
ATOM 1652 N N . LYS A 1 201 ? -5.953 0.468 15.239 1.00 93.38 201 LYS A N 1
ATOM 1653 C CA . LYS A 1 201 ? -4.814 0.389 16.160 1.00 93.38 201 LYS A CA 1
ATOM 1654 C C . LYS A 1 201 ? -4.237 -1.025 16.217 1.00 93.38 201 LYS A C 1
ATOM 1656 O O . LYS A 1 201 ? -3.024 -1.188 16.182 1.00 93.38 201 LYS A O 1
ATOM 1661 N N . THR A 1 202 ? -5.086 -2.044 16.296 1.00 90.44 202 THR A N 1
ATOM 1662 C CA . THR A 1 202 ? -4.644 -3.438 16.387 1.00 90.44 202 THR A CA 1
ATOM 1663 C C . THR A 1 202 ? -3.912 -3.872 15.124 1.00 90.44 202 THR A C 1
ATOM 1665 O O . THR A 1 202 ? -2.850 -4.474 15.247 1.00 90.44 202 THR A O 1
ATOM 1668 N N . ILE A 1 203 ? -4.433 -3.563 13.931 1.00 92.94 203 ILE A N 1
ATOM 1669 C CA . ILE A 1 203 ? -3.798 -3.966 12.662 1.00 92.94 203 ILE A CA 1
ATOM 1670 C C . ILE A 1 203 ? -2.517 -3.177 12.372 1.00 92.94 203 ILE A C 1
ATOM 1672 O O . ILE A 1 203 ? -1.542 -3.769 11.922 1.00 92.94 203 ILE A O 1
ATOM 1676 N N . MET A 1 204 ? -2.449 -1.892 12.740 1.00 94.19 204 MET A N 1
ATOM 1677 C CA . MET A 1 204 ? -1.225 -1.083 12.612 1.00 94.19 204 MET A CA 1
ATOM 1678 C C . MET A 1 204 ? -0.055 -1.633 13.429 1.00 94.19 204 MET A C 1
ATOM 1680 O O . MET A 1 204 ? 1.098 -1.457 13.054 1.00 94.19 204 MET A O 1
ATOM 1684 N N . LEU A 1 205 ? -0.337 -2.346 14.519 1.00 92.06 205 LEU A N 1
ATOM 1685 C CA . LEU A 1 205 ? 0.680 -2.943 15.385 1.00 92.06 205 LEU A CA 1
ATOM 1686 C C . LEU A 1 205 ? 1.047 -4.390 15.003 1.00 92.06 205 LEU A C 1
ATOM 1688 O O . LEU A 1 205 ? 1.743 -5.057 15.772 1.00 92.06 205 LEU A O 1
ATOM 1692 N N . ARG A 1 206 ? 0.580 -4.896 13.849 1.00 91.00 206 ARG A N 1
ATOM 1693 C CA . ARG A 1 206 ? 0.873 -6.264 13.369 1.00 91.00 206 ARG A CA 1
ATOM 1694 C C . ARG A 1 206 ? 2.180 -6.372 12.592 1.00 91.00 206 ARG A C 1
ATOM 1696 O O . ARG A 1 206 ? 2.777 -7.444 12.595 1.00 91.00 206 ARG A O 1
ATOM 1703 N N . GLY A 1 207 ? 2.615 -5.295 11.938 1.00 93.62 207 GLY A N 1
ATOM 1704 C CA . GLY A 1 207 ? 3.867 -5.265 11.185 1.00 93.62 207 GLY A CA 1
ATOM 1705 C C . GLY A 1 207 ? 5.081 -5.235 12.114 1.00 93.62 207 GLY A C 1
ATOM 1706 O O . GLY A 1 207 ? 5.206 -4.319 12.926 1.00 93.62 207 GLY A O 1
ATOM 1707 N N . ILE A 1 208 ? 5.988 -6.205 11.981 1.00 91.81 208 ILE A N 1
ATOM 1708 C CA . ILE A 1 208 ? 7.245 -6.315 12.739 1.00 91.81 208 ILE A CA 1
ATOM 1709 C C . ILE A 1 208 ? 8.293 -5.343 12.189 1.00 91.81 208 ILE A C 1
ATOM 1711 O O . ILE A 1 208 ? 8.954 -4.654 12.967 1.00 91.81 208 ILE A O 1
ATOM 1715 N N . LYS A 1 209 ? 8.466 -5.299 10.861 1.00 88.38 209 LYS A N 1
ATOM 1716 C CA . LYS A 1 209 ? 9.493 -4.502 10.164 1.00 88.38 209 LYS A CA 1
ATOM 1717 C C . LYS A 1 209 ? 8.932 -3.231 9.527 1.00 88.38 209 LYS A C 1
ATOM 1719 O O . LYS A 1 209 ? 9.682 -2.277 9.337 1.00 88.38 209 LYS A O 1
ATOM 1724 N N . GLY A 1 210 ? 7.642 -3.192 9.211 1.00 94.38 210 GLY A N 1
ATOM 1725 C CA . GLY A 1 210 ? 7.024 -1.992 8.665 1.00 94.38 210 GLY A CA 1
ATOM 1726 C C . GLY A 1 210 ? 5.519 -2.089 8.476 1.00 94.38 210 GLY A C 1
ATOM 1727 O O . GLY A 1 210 ? 4.942 -3.179 8.467 1.00 94.38 210 GLY A O 1
ATOM 1728 N N . THR A 1 211 ? 4.915 -0.919 8.302 1.00 97.50 211 THR A N 1
ATOM 1729 C CA . THR A 1 211 ? 3.490 -0.733 8.046 1.00 97.50 211 THR A CA 1
ATOM 1730 C C . THR A 1 211 ? 3.307 0.304 6.941 1.00 97.50 211 THR A C 1
ATOM 1732 O O . THR A 1 211 ? 3.818 1.419 7.031 1.00 97.50 211 THR A O 1
ATOM 1735 N N . TYR A 1 212 ? 2.560 -0.058 5.905 1.00 98.19 212 TYR A N 1
ATOM 1736 C CA . TYR A 1 212 ? 2.143 0.827 4.822 1.00 98.19 212 TYR A CA 1
ATOM 1737 C C . TYR A 1 212 ? 0.686 1.209 5.020 1.00 98.19 212 TYR A C 1
ATOM 1739 O O . TYR A 1 212 ? -0.112 0.395 5.483 1.00 98.19 212 TYR A O 1
ATOM 1747 N N . ILE A 1 213 ? 0.346 2.456 4.726 1.00 98.50 213 ILE A N 1
ATOM 1748 C CA . ILE A 1 213 ? -0.984 3.003 4.969 1.00 98.50 213 ILE A CA 1
ATOM 1749 C C . ILE A 1 213 ? -1.491 3.631 3.684 1.00 98.50 213 ILE A C 1
ATOM 1751 O O . ILE A 1 213 ? -0.806 4.455 3.090 1.00 98.50 213 ILE A O 1
ATOM 1755 N N . TYR A 1 214 ? -2.725 3.306 3.327 1.00 98.12 214 TYR A N 1
ATOM 1756 C CA . TYR A 1 214 ? -3.521 4.031 2.348 1.00 98.12 214 TYR A CA 1
ATOM 1757 C C . TYR A 1 214 ? -4.856 4.396 2.999 1.00 98.12 214 TYR A C 1
ATOM 1759 O O . TYR A 1 214 ? -5.440 3.575 3.709 1.00 98.12 214 TYR A O 1
ATOM 1767 N N . ALA A 1 215 ? -5.343 5.616 2.788 1.00 98.00 215 ALA A N 1
ATOM 1768 C CA . ALA A 1 215 ? -6.632 6.058 3.312 1.00 98.00 215 ALA A CA 1
ATOM 1769 C C . ALA A 1 215 ? -7.553 6.471 2.168 1.00 98.00 215 ALA A C 1
ATOM 1771 O O . ALA A 1 215 ? -7.195 7.329 1.376 1.00 98.00 215 ALA A O 1
ATOM 1772 N N . CYS A 1 216 ? -8.750 5.879 2.109 1.00 96.62 216 CYS A N 1
ATOM 1773 C CA . CYS A 1 216 ? -9.726 6.181 1.057 1.00 96.62 216 CYS A CA 1
ATOM 1774 C C . CYS A 1 216 ? -10.280 7.612 1.167 1.00 96.62 216 CYS A C 1
ATOM 1776 O O . CYS A 1 216 ? -10.722 8.192 0.182 1.00 96.62 216 CYS A O 1
ATOM 1778 N N . ASP A 1 217 ? -10.301 8.169 2.379 1.00 97.31 217 ASP A N 1
ATOM 1779 C CA . ASP A 1 217 ? -10.778 9.522 2.646 1.00 97.31 217 ASP A CA 1
ATOM 1780 C C . ASP A 1 217 ? -9.622 10.529 2.586 1.00 97.31 217 ASP A C 1
ATOM 1782 O O . ASP A 1 217 ? -8.688 10.475 3.391 1.00 97.31 217 ASP A O 1
ATOM 1786 N N . GLU A 1 218 ? -9.712 11.494 1.669 1.00 95.12 218 GLU A N 1
ATOM 1787 C CA . GLU A 1 218 ? -8.653 12.484 1.439 1.00 95.12 218 GLU A CA 1
ATOM 1788 C C . GLU A 1 218 ? -8.313 13.323 2.678 1.00 95.12 218 GLU A C 1
ATOM 1790 O O . GLU A 1 218 ? -7.158 13.701 2.884 1.00 95.12 218 GLU A O 1
ATOM 1795 N N . ASN A 1 219 ? -9.303 13.653 3.516 1.00 97.50 219 ASN A N 1
ATOM 1796 C CA . ASN A 1 219 ? -9.052 14.450 4.716 1.00 97.50 219 ASN A CA 1
ATOM 1797 C C . ASN A 1 219 ? -8.285 13.634 5.756 1.00 97.50 219 ASN A C 1
ATOM 1799 O O . ASN A 1 219 ? -7.399 14.171 6.428 1.00 97.50 219 ASN A O 1
ATOM 1803 N N . LEU A 1 220 ? -8.599 12.342 5.880 1.00 97.62 220 LEU A N 1
ATOM 1804 C CA . LEU A 1 220 ? -7.853 11.429 6.740 1.00 97.62 220 LEU A CA 1
ATOM 1805 C C . LEU A 1 220 ? -6.421 11.229 6.233 1.00 97.62 220 LEU A C 1
ATOM 1807 O O . LEU A 1 220 ? -5.484 11.255 7.030 1.00 97.62 220 LEU A O 1
ATOM 1811 N N . GLN A 1 221 ? -6.239 11.111 4.918 1.00 96.31 221 GLN A N 1
ATOM 1812 C CA . GLN A 1 221 ? -4.921 11.019 4.294 1.00 96.31 221 GLN A CA 1
ATOM 1813 C C . GLN A 1 221 ? -4.074 12.272 4.554 1.00 96.31 221 GLN A C 1
ATOM 1815 O O . GLN A 1 221 ? -2.956 12.156 5.052 1.00 96.31 221 GLN A O 1
ATOM 1820 N N . LYS A 1 222 ? -4.628 13.474 4.336 1.00 95.62 222 LYS A N 1
ATOM 1821 C CA . LYS A 1 222 ? -3.965 14.758 4.653 1.00 95.62 222 LYS A CA 1
ATOM 1822 C C . LYS A 1 222 ? -3.620 14.881 6.141 1.00 95.62 222 LYS A C 1
ATOM 1824 O O . LYS A 1 222 ? -2.569 15.411 6.510 1.00 95.62 222 LYS A O 1
ATOM 1829 N N . TYR A 1 223 ? -4.488 14.376 7.019 1.00 96.50 223 TYR A N 1
ATOM 1830 C CA . TYR A 1 223 ? -4.203 14.306 8.450 1.00 96.50 223 TYR A CA 1
ATOM 1831 C C . TYR A 1 223 ? -3.003 13.395 8.745 1.00 96.50 223 TYR A C 1
ATOM 1833 O O . TYR A 1 223 ? -2.082 13.812 9.447 1.00 96.50 223 TYR A O 1
ATOM 1841 N N . PHE A 1 224 ? -2.967 12.185 8.183 1.00 97.12 224 PHE A N 1
ATOM 1842 C CA . PHE A 1 224 ? -1.843 11.260 8.352 1.00 97.12 224 PHE A CA 1
ATOM 1843 C C . PHE A 1 224 ? -0.542 11.792 7.752 1.00 97.12 224 PHE A C 1
ATOM 1845 O O . PHE A 1 224 ? 0.502 11.663 8.386 1.00 97.12 224 PHE A O 1
ATOM 1852 N N . GLU A 1 225 ? -0.593 12.463 6.603 1.00 94.62 225 GLU A N 1
ATOM 1853 C CA . GLU A 1 225 ? 0.568 13.083 5.952 1.00 94.62 225 GLU A CA 1
ATOM 1854 C C . GLU A 1 225 ? 1.283 14.093 6.857 1.00 94.62 225 GLU A C 1
ATOM 1856 O O . GLU A 1 225 ? 2.499 14.260 6.756 1.00 94.62 225 GLU A O 1
ATOM 1861 N N . THR A 1 226 ? 0.559 14.733 7.781 1.00 94.81 226 THR A N 1
ATOM 1862 C CA . THR A 1 226 ? 1.156 15.654 8.761 1.00 94.81 226 THR A CA 1
ATOM 1863 C C . THR A 1 226 ? 2.151 14.937 9.684 1.00 94.81 226 THR A C 1
ATOM 1865 O O . THR A 1 226 ? 3.113 15.548 10.136 1.00 94.81 226 THR A O 1
ATOM 1868 N N . TYR A 1 227 ? 1.954 13.640 9.936 1.00 95.50 227 TYR A N 1
ATOM 1869 C CA . TYR A 1 227 ? 2.686 12.866 10.946 1.00 95.50 227 TYR A CA 1
ATOM 1870 C C . TYR A 1 227 ? 3.447 11.662 10.388 1.00 95.50 227 TYR A C 1
ATOM 1872 O O . TYR A 1 227 ? 4.237 11.052 11.106 1.00 95.50 227 TYR A O 1
ATOM 1880 N N . ILE A 1 228 ? 3.206 11.294 9.132 1.00 94.94 228 ILE A N 1
ATOM 1881 C CA . ILE A 1 228 ? 3.772 10.114 8.483 1.00 94.94 228 ILE A CA 1
ATOM 1882 C C . ILE A 1 228 ? 4.465 10.548 7.194 1.00 94.94 228 ILE A C 1
ATOM 1884 O O . ILE A 1 228 ? 3.988 11.417 6.456 1.00 94.94 228 ILE A O 1
ATOM 1888 N N . ASN A 1 229 ? 5.632 9.965 6.936 1.00 90.31 229 ASN A N 1
ATOM 1889 C CA . ASN A 1 229 ? 6.341 10.186 5.685 1.00 90.31 229 ASN A CA 1
ATOM 1890 C C . ASN A 1 229 ? 5.581 9.519 4.542 1.00 90.31 229 ASN A C 1
ATOM 1892 O O . ASN A 1 229 ? 5.149 8.371 4.653 1.00 90.31 229 ASN A O 1
ATOM 1896 N N . LYS A 1 230 ? 5.412 10.249 3.443 1.00 90.62 230 LYS A N 1
ATOM 1897 C CA . LYS A 1 230 ? 4.845 9.665 2.238 1.00 90.62 230 LYS A CA 1
ATOM 1898 C C . LYS A 1 230 ? 5.842 8.708 1.612 1.00 90.62 230 LYS A C 1
ATOM 1900 O O . LYS A 1 230 ? 7.049 8.959 1.643 1.00 90.62 230 LYS A O 1
ATOM 1905 N N . PHE A 1 231 ? 5.328 7.634 1.033 1.00 85.38 231 PHE A N 1
ATOM 1906 C CA . PHE A 1 231 ? 6.069 6.895 0.039 1.00 85.38 231 PHE A CA 1
ATOM 1907 C C . PHE A 1 231 ? 6.343 7.853 -1.112 1.00 85.38 231 PHE A C 1
ATOM 1909 O O . PHE A 1 231 ? 5.435 8.363 -1.760 1.00 85.38 231 PHE A O 1
ATOM 1916 N N . GLN A 1 232 ? 7.618 8.145 -1.304 1.00 70.44 232 GLN A N 1
ATOM 1917 C CA . GLN A 1 232 ? 8.082 8.742 -2.533 1.00 70.44 232 GLN A CA 1
ATOM 1918 C C . GLN A 1 232 ? 8.442 7.563 -3.413 1.00 70.44 232 GLN A C 1
ATOM 1920 O O . GLN A 1 232 ? 9.446 6.888 -3.154 1.00 70.44 232 GLN A O 1
ATOM 1925 N N . SER A 1 233 ? 7.618 7.299 -4.428 1.00 54.16 233 SER A N 1
ATOM 1926 C CA . SER A 1 233 ? 8.092 6.505 -5.550 1.00 54.16 233 SER A CA 1
ATOM 1927 C C . SER A 1 233 ? 9.426 7.116 -5.963 1.00 54.16 233 SER A C 1
ATOM 1929 O O . SER A 1 233 ? 9.537 8.333 -6.127 1.00 54.16 233 SER A O 1
ATOM 1931 N N . LYS A 1 234 ? 10.482 6.305 -6.062 1.00 45.59 234 LYS A N 1
ATOM 1932 C CA . LYS A 1 234 ? 11.808 6.803 -6.460 1.00 45.59 234 LYS A CA 1
ATOM 1933 C C . LYS A 1 234 ? 11.827 7.365 -7.890 1.00 45.59 234 LYS A C 1
ATOM 1935 O O . LYS A 1 234 ? 12.895 7.727 -8.371 1.00 45.59 234 LYS A O 1
ATOM 1940 N N . ILE A 1 235 ? 10.673 7.476 -8.545 1.00 44.56 235 ILE A N 1
ATOM 1941 C CA . ILE A 1 235 ? 10.484 8.080 -9.848 1.00 44.56 235 ILE A CA 1
ATOM 1942 C C . ILE A 1 235 ? 9.248 8.969 -9.768 1.00 44.56 235 ILE A C 1
ATOM 1944 O O . ILE A 1 235 ? 8.116 8.498 -9.816 1.00 44.56 235 ILE A O 1
ATOM 1948 N N . SER A 1 236 ? 9.465 10.280 -9.707 1.00 40.59 236 SER A N 1
ATOM 1949 C CA . SER A 1 236 ? 8.575 11.182 -10.424 1.00 40.59 236 SER A CA 1
ATOM 1950 C C . SER A 1 236 ? 8.687 10.775 -11.891 1.00 40.59 236 SER A C 1
ATOM 1952 O O . SER A 1 236 ? 9.672 11.129 -12.545 1.00 40.59 236 SER A O 1
ATOM 1954 N N . ILE A 1 237 ? 7.764 9.959 -12.399 1.00 50.97 237 ILE A N 1
ATOM 1955 C CA . ILE A 1 237 ? 7.615 9.848 -13.848 1.00 50.97 237 ILE A CA 1
ATOM 1956 C C . ILE A 1 237 ? 7.201 11.267 -14.235 1.00 50.97 237 ILE A C 1
ATOM 1958 O O . ILE A 1 237 ? 6.166 11.720 -13.744 1.00 50.97 237 ILE A O 1
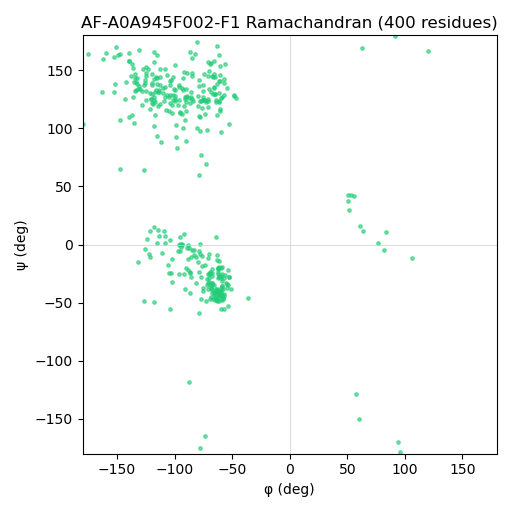ATOM 1962 N N . PRO A 1 238 ? 8.036 12.048 -14.938 1.00 54.06 238 PRO A N 1
ATOM 1963 C CA . PRO A 1 238 ? 7.643 13.409 -15.252 1.00 54.06 238 PRO A CA 1
ATOM 1964 C C . PRO A 1 238 ? 6.333 13.374 -16.016 1.00 54.06 238 PRO A C 1
ATOM 1966 O O . PRO A 1 238 ? 6.139 12.496 -16.859 1.00 54.06 238 PRO A O 1
ATOM 1969 N N . ASP A 1 239 ? 5.467 14.344 -15.730 1.00 60.50 239 ASP A N 1
ATOM 1970 C CA . ASP A 1 239 ? 4.290 14.599 -16.543 1.00 60.50 239 ASP A CA 1
ATOM 1971 C C . ASP A 1 239 ? 4.751 14.749 -17.994 1.00 60.50 239 ASP A C 1
ATOM 1973 O O . ASP A 1 239 ? 5.364 15.753 -18.377 1.00 60.50 239 ASP A O 1
ATOM 1977 N N . ILE A 1 240 ? 4.515 13.709 -18.795 1.00 76.19 240 ILE A N 1
ATOM 1978 C CA . ILE A 1 240 ? 4.699 13.795 -20.230 1.00 76.19 240 ILE A CA 1
ATOM 1979 C C . ILE A 1 240 ? 3.698 14.822 -20.732 1.00 76.19 240 ILE A C 1
ATOM 1981 O O . ILE A 1 240 ? 2.488 14.690 -20.556 1.00 76.19 240 ILE A O 1
ATOM 1985 N N . VAL A 1 241 ? 4.217 15.850 -21.393 1.00 82.19 241 VAL A N 1
ATOM 1986 C CA . VAL A 1 241 ? 3.385 16.857 -22.035 1.00 82.19 241 VAL A CA 1
ATOM 1987 C C . VAL A 1 241 ? 3.171 16.436 -23.481 1.00 82.19 241 VAL A C 1
ATOM 1989 O O . VAL A 1 241 ? 4.042 16.637 -24.330 1.00 82.19 241 VAL A O 1
ATOM 1992 N N . PHE A 1 242 ? 2.008 15.854 -23.761 1.00 83.00 242 PHE A N 1
ATOM 1993 C CA . PHE A 1 242 ? 1.559 15.607 -25.128 1.00 83.00 242 PHE A CA 1
ATOM 1994 C C . PHE A 1 242 ? 1.193 16.932 -25.801 1.00 83.00 242 PHE A C 1
ATOM 1996 O O . PHE A 1 242 ? 0.394 17.717 -25.286 1.00 83.00 242 PHE A O 1
ATOM 2003 N N . LEU A 1 243 ? 1.798 17.198 -26.954 1.00 81.88 243 LEU A N 1
ATOM 2004 C CA . LEU A 1 243 ? 1.555 18.399 -27.738 1.00 81.88 243 LEU A CA 1
ATOM 2005 C C . LEU A 1 243 ? 0.430 18.145 -28.739 1.00 81.88 243 LEU A C 1
ATOM 2007 O O . LEU A 1 243 ? 0.498 17.220 -29.544 1.00 81.88 243 LEU A O 1
ATOM 2011 N N . THR A 1 244 ? -0.575 19.017 -28.724 1.00 83.38 244 THR A N 1
ATOM 2012 C CA . THR A 1 244 ? -1.677 19.032 -29.702 1.00 83.38 244 THR A CA 1
ATOM 2013 C C . THR A 1 244 ? -1.625 20.249 -30.635 1.00 83.38 244 THR A C 1
ATOM 2015 O O . THR A 1 244 ? -2.377 20.317 -31.603 1.00 83.38 244 THR A O 1
ATOM 2018 N N . TYR A 1 245 ? -0.719 21.202 -30.381 1.00 80.38 245 TYR A N 1
ATOM 2019 C CA . TYR A 1 245 ? -0.486 22.414 -31.176 1.00 80.38 245 TYR A CA 1
ATOM 2020 C C . TY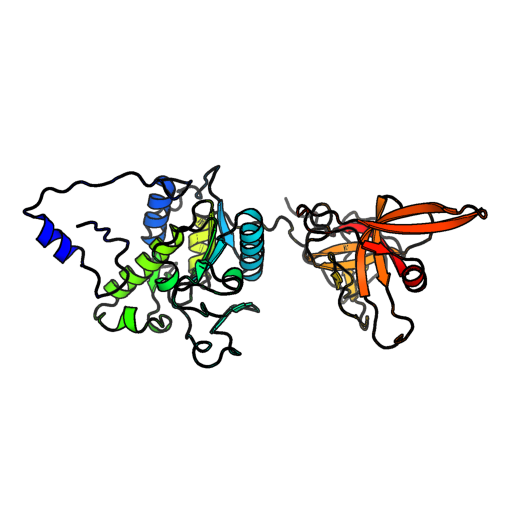R A 1 245 ? 0.994 22.852 -31.108 1.00 80.38 245 TYR A C 1
ATOM 2022 O O . TYR A 1 245 ? 1.734 22.392 -30.243 1.00 80.38 245 TYR A O 1
ATOM 2030 N N . ASP A 1 246 ? 1.428 23.722 -32.036 1.00 86.88 246 ASP A N 1
ATOM 2031 C CA . ASP A 1 246 ? 2.827 24.198 -32.203 1.00 86.88 246 ASP A CA 1
ATOM 2032 C C . ASP A 1 246 ? 3.877 23.068 -32.262 1.00 86.88 246 ASP A C 1
ATOM 2034 O O . ASP A 1 246 ? 4.992 23.168 -31.748 1.00 86.88 246 ASP A O 1
ATOM 2038 N N . ILE A 1 247 ? 3.516 21.954 -32.898 1.00 88.19 247 ILE A N 1
ATOM 2039 C CA . ILE A 1 247 ? 4.396 20.797 -33.043 1.00 88.19 247 ILE A CA 1
ATOM 2040 C C . ILE A 1 247 ? 5.436 21.103 -34.122 1.00 88.19 247 ILE A C 1
ATOM 2042 O O . ILE A 1 247 ? 5.105 21.283 -35.295 1.00 88.19 247 ILE A O 1
ATOM 2046 N N . LYS A 1 248 ? 6.711 21.116 -33.733 1.00 87.75 248 LYS A N 1
ATOM 2047 C CA . LYS A 1 248 ? 7.866 21.172 -34.632 1.00 87.75 248 LYS A CA 1
ATOM 2048 C C . LYS A 1 248 ? 8.642 19.862 -34.470 1.00 87.75 248 LYS A C 1
ATOM 2050 O O . LYS A 1 248 ? 9.473 19.751 -33.558 1.00 87.75 248 LYS A O 1
ATOM 2055 N N . PRO A 1 249 ? 8.355 18.860 -35.326 1.00 89.38 249 PRO A N 1
ATOM 2056 C CA . PRO A 1 249 ? 8.988 17.548 -35.282 1.00 89.38 249 PRO A CA 1
ATOM 2057 C C . PRO A 1 249 ? 10.502 17.645 -35.134 1.00 89.38 249 PRO A C 1
ATOM 2059 O O . PRO A 1 249 ? 11.163 18.331 -35.913 1.00 89.38 249 PRO A O 1
ATOM 2062 N N . PHE A 1 250 ? 11.042 16.964 -34.126 1.00 87.38 250 PHE A N 1
ATOM 2063 C CA . PHE A 1 250 ? 12.474 16.897 -33.833 1.00 87.38 250 PHE A CA 1
ATOM 2064 C C . PHE A 1 250 ? 13.148 18.244 -33.506 1.00 87.38 250 PHE A C 1
ATOM 2066 O O . PHE A 1 250 ? 14.374 18.338 -33.513 1.00 87.38 250 PHE A O 1
ATOM 2073 N N . ILE A 1 251 ? 12.360 19.281 -33.200 1.00 85.19 251 ILE A N 1
ATOM 2074 C CA . ILE A 1 251 ? 12.835 20.604 -32.762 1.00 85.19 251 ILE A CA 1
ATOM 2075 C C . ILE A 1 251 ? 12.327 20.916 -31.353 1.00 85.19 251 ILE A C 1
ATOM 2077 O O . ILE A 1 251 ? 13.112 21.305 -30.495 1.00 85.19 251 ILE A O 1
ATOM 2081 N N . ASN A 1 252 ? 11.028 20.740 -31.103 1.00 85.81 252 ASN A N 1
ATOM 2082 C CA . ASN A 1 252 ? 10.428 20.868 -29.768 1.00 85.81 252 ASN A CA 1
ATOM 2083 C C . ASN A 1 252 ? 9.631 19.622 -29.348 1.00 85.81 252 ASN A C 1
ATOM 2085 O O . ASN A 1 252 ? 9.142 19.566 -28.221 1.00 85.81 252 ASN A O 1
ATOM 2089 N N . ALA A 1 253 ? 9.505 18.641 -30.243 1.00 89.38 253 ALA A N 1
ATOM 2090 C CA . ALA A 1 253 ? 8.683 17.460 -30.056 1.00 89.38 253 ALA A CA 1
ATOM 2091 C C . ALA A 1 253 ? 9.422 16.190 -30.494 1.00 89.38 253 ALA A C 1
ATOM 2093 O O . ALA A 1 253 ? 10.102 16.184 -31.525 1.00 89.38 253 ALA A O 1
ATOM 2094 N N . ILE A 1 254 ? 9.258 15.113 -29.730 1.00 91.12 254 ILE A N 1
ATOM 2095 C CA . ILE A 1 254 ? 9.789 13.776 -30.015 1.00 91.12 254 ILE A CA 1
ATOM 2096 C C . ILE A 1 254 ? 8.591 12.837 -30.233 1.00 91.12 254 ILE A C 1
ATOM 2098 O O . ILE A 1 254 ? 7.598 12.957 -29.507 1.00 91.12 254 ILE A O 1
ATOM 2102 N N . PRO A 1 255 ? 8.636 11.937 -31.232 1.00 92.06 255 PRO A N 1
ATOM 2103 C CA . PRO A 1 255 ? 7.546 11.005 -31.481 1.00 92.06 255 PRO A CA 1
ATOM 2104 C C . PRO A 1 255 ? 7.408 10.011 -30.323 1.00 92.06 255 PRO A C 1
ATOM 2106 O O . PRO A 1 255 ? 8.387 9.378 -29.924 1.00 92.06 255 PRO A O 1
ATOM 2109 N N . PHE A 1 256 ? 6.194 9.865 -29.808 1.00 89.00 256 PHE A N 1
ATOM 2110 C CA . PHE A 1 256 ? 5.799 8.845 -28.847 1.00 89.00 256 PHE A CA 1
ATOM 2111 C C . PHE A 1 256 ? 4.992 7.767 -29.559 1.00 89.00 256 PHE A C 1
ATOM 2113 O O . PHE A 1 256 ? 4.025 8.067 -30.262 1.00 89.00 256 PHE A O 1
ATOM 2120 N N . TYR A 1 257 ? 5.402 6.523 -29.354 1.00 84.31 257 TYR A N 1
ATOM 2121 C CA . TYR A 1 257 ? 4.637 5.349 -29.743 1.00 84.31 257 TYR A CA 1
ATOM 2122 C C . TYR A 1 257 ? 4.082 4.741 -28.460 1.00 84.31 257 TYR A C 1
ATOM 2124 O O . TYR A 1 257 ? 4.862 4.517 -27.527 1.00 84.31 257 TYR A O 1
ATOM 2132 N N . ASP A 1 258 ? 2.769 4.487 -28.409 1.00 71.62 258 ASP A N 1
ATOM 2133 C CA . ASP A 1 258 ? 2.125 3.802 -27.277 1.00 71.62 258 ASP A CA 1
ATOM 2134 C C . ASP A 1 258 ? 2.494 2.316 -27.289 1.00 71.62 258 ASP A C 1
ATOM 2136 O O . ASP A 1 258 ? 1.723 1.428 -27.639 1.00 71.62 258 ASP A O 1
ATOM 2140 N N . LEU A 1 259 ? 3.765 2.082 -26.995 1.00 71.44 259 LEU A N 1
ATOM 2141 C CA . LEU A 1 259 ? 4.402 0.793 -26.942 1.00 71.44 259 LEU A CA 1
ATOM 2142 C C . LEU A 1 259 ? 4.775 0.526 -25.492 1.00 71.44 259 LEU A C 1
ATOM 2144 O O . LEU A 1 259 ? 5.578 1.259 -24.903 1.00 71.44 259 LEU A O 1
ATOM 2148 N N . ARG A 1 260 ? 4.244 -0.560 -24.941 1.00 66.50 260 ARG A N 1
ATOM 2149 C CA . ARG A 1 260 ? 4.590 -1.057 -23.611 1.00 66.50 260 ARG A CA 1
ATOM 2150 C C . ARG A 1 260 ? 5.592 -2.183 -23.759 1.00 66.50 260 ARG A C 1
ATOM 2152 O O . ARG A 1 260 ? 5.231 -3.346 -23.933 1.00 66.50 260 ARG A O 1
ATOM 2159 N N . ALA A 1 261 ? 6.872 -1.839 -23.704 1.00 62.41 261 ALA A N 1
ATOM 2160 C CA . ALA A 1 261 ? 7.913 -2.853 -23.714 1.00 62.41 261 ALA A CA 1
ATOM 2161 C C . ALA A 1 261 ? 8.012 -3.482 -22.323 1.00 62.41 261 ALA A C 1
ATOM 2163 O O . ALA A 1 261 ? 8.231 -2.785 -21.326 1.00 62.41 261 ALA A O 1
ATOM 2164 N N . SER A 1 262 ? 7.858 -4.806 -22.261 1.00 61.62 262 SER A N 1
ATOM 2165 C CA . SER A 1 262 ? 7.983 -5.532 -21.005 1.00 61.62 262 SER A CA 1
ATOM 2166 C C . SER A 1 262 ? 9.443 -5.530 -20.583 1.00 61.62 262 SER A C 1
ATOM 2168 O O . SER A 1 262 ? 10.335 -5.994 -21.296 1.00 61.62 262 SER A O 1
ATOM 2170 N N . ALA A 1 263 ? 9.709 -5.032 -19.388 1.00 51.03 263 ALA A N 1
ATOM 2171 C CA . ALA A 1 263 ? 10.993 -5.205 -18.761 1.00 51.03 263 ALA A CA 1
ATOM 2172 C C . ALA A 1 263 ? 11.187 -6.666 -18.342 1.00 51.03 263 ALA A C 1
ATOM 2174 O O . ALA A 1 263 ? 12.290 -6.981 -17.975 1.00 51.03 263 ALA A O 1
ATOM 2175 N N . GLY A 1 264 ? 10.213 -7.580 -18.396 1.00 50.19 264 GLY A N 1
ATOM 2176 C CA . GLY A 1 264 ? 10.403 -9.015 -18.124 1.00 50.19 264 GLY A CA 1
ATOM 2177 C C . GLY A 1 264 ? 10.826 -9.800 -19.372 1.00 50.19 264 GLY A C 1
ATOM 2178 O O . GLY A 1 264 ? 11.886 -9.546 -19.943 1.00 50.19 264 GLY A O 1
ATOM 2179 N N . SER A 1 265 ? 9.996 -10.756 -19.783 1.00 59.09 265 SER A N 1
ATOM 2180 C CA . SER A 1 265 ? 10.078 -11.421 -21.092 1.00 59.09 265 SER A CA 1
ATOM 2181 C C . SER A 1 265 ? 9.586 -10.483 -22.211 1.00 59.09 265 SER A C 1
ATOM 2183 O O . SER A 1 265 ? 9.455 -9.278 -22.005 1.00 59.09 265 SER A O 1
ATOM 2185 N N . PHE A 1 266 ? 9.294 -11.016 -23.395 1.00 60.19 266 PHE A N 1
ATOM 2186 C CA . PHE A 1 266 ? 8.559 -10.291 -24.433 1.00 60.19 266 PHE A CA 1
ATOM 2187 C C . PHE A 1 266 ? 7.156 -9.881 -23.943 1.00 60.19 266 PHE A C 1
ATOM 2189 O O . PHE A 1 266 ? 6.518 -10.622 -23.195 1.00 60.19 266 PHE A O 1
ATOM 2196 N N . SER A 1 267 ? 6.706 -8.673 -24.304 1.00 55.69 267 SER A N 1
ATOM 2197 C CA . SER A 1 267 ? 5.351 -8.188 -24.004 1.00 55.69 267 SER A CA 1
ATOM 2198 C C . SER A 1 267 ? 4.271 -9.031 -24.692 1.00 55.69 267 SER A C 1
ATOM 2200 O O . SER A 1 267 ? 4.564 -9.802 -25.607 1.00 55.69 267 SER A O 1
ATOM 2202 N N . GLU A 1 268 ? 3.004 -8.804 -24.340 1.00 62.56 268 GLU A N 1
ATOM 2203 C CA . GLU A 1 268 ? 1.888 -9.201 -25.209 1.00 62.56 268 GLU A CA 1
ATOM 2204 C C . GLU A 1 268 ? 2.038 -8.564 -26.604 1.00 62.56 268 GLU A C 1
ATOM 2206 O O . GLU A 1 268 ? 2.733 -7.546 -26.758 1.00 62.56 268 GLU A O 1
ATOM 2211 N N . LEU A 1 269 ? 1.425 -9.202 -27.608 1.00 60.78 269 LEU A N 1
ATOM 2212 C CA . LEU A 1 269 ? 1.394 -8.715 -28.985 1.00 60.78 269 LEU A CA 1
ATOM 2213 C C . LEU A 1 269 ? 0.744 -7.331 -29.026 1.00 60.78 269 LEU A C 1
ATOM 2215 O O . LEU A 1 269 ? -0.352 -7.138 -28.500 1.00 60.78 269 LEU A O 1
ATOM 2219 N N . GLN A 1 270 ? 1.433 -6.370 -29.635 1.00 59.84 270 GLN A N 1
ATOM 2220 C CA . GLN A 1 270 ? 0.976 -4.988 -29.730 1.00 59.84 270 GLN A CA 1
ATOM 2221 C C . GLN A 1 270 ? 0.932 -4.534 -31.185 1.00 59.84 270 GLN A C 1
ATOM 2223 O O . GLN A 1 270 ? 1.896 -4.713 -31.935 1.00 59.84 270 GLN A O 1
ATOM 2228 N N . GLN A 1 271 ? -0.187 -3.914 -31.554 1.00 58.50 271 GLN A N 1
ATOM 2229 C CA . GLN A 1 271 ? -0.357 -3.198 -32.810 1.00 58.50 271 GLN A CA 1
ATOM 2230 C C . GLN A 1 271 ? -0.181 -1.700 -32.537 1.00 58.50 271 GLN A C 1
ATOM 2232 O O . GLN A 1 271 ? -0.842 -1.132 -31.669 1.00 58.50 271 GLN A O 1
ATOM 2237 N N . ILE A 1 272 ? 0.758 -1.066 -33.238 1.00 62.25 272 ILE A N 1
ATOM 2238 C CA . ILE A 1 272 ? 1.054 0.359 -33.063 1.00 62.25 272 ILE A CA 1
ATOM 2239 C C . ILE A 1 272 ? 0.172 1.143 -34.035 1.00 62.25 272 ILE A C 1
ATOM 2241 O O . ILE A 1 272 ? 0.571 1.391 -35.172 1.00 62.25 272 ILE A O 1
ATOM 2245 N N . ASP A 1 273 ? -1.028 1.513 -33.593 1.00 52.72 273 ASP A N 1
AT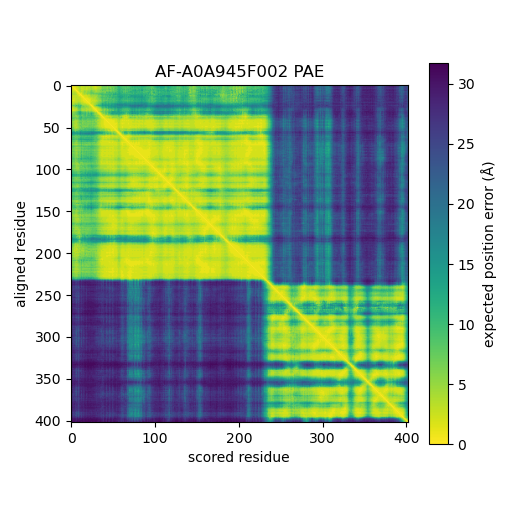OM 2246 C CA . ASP A 1 273 ? -2.005 2.196 -34.452 1.00 52.72 273 ASP A CA 1
ATOM 2247 C C . ASP A 1 273 ? -1.910 3.729 -34.392 1.00 52.72 273 ASP A C 1
ATOM 2249 O O . ASP A 1 273 ? -2.239 4.405 -35.368 1.00 52.72 273 ASP A O 1
ATOM 2253 N N . GLU A 1 274 ? -1.409 4.302 -33.291 1.00 62.41 274 GLU A N 1
ATOM 2254 C CA . GLU A 1 274 ? -1.377 5.755 -33.096 1.00 62.41 274 GLU A CA 1
ATOM 2255 C C . GLU A 1 274 ? -0.024 6.264 -32.585 1.00 62.41 274 GLU A C 1
ATOM 2257 O O . GLU A 1 274 ? 0.572 5.747 -31.639 1.00 62.41 274 GLU A O 1
ATOM 2262 N N . MET A 1 275 ? 0.457 7.328 -33.228 1.00 80.06 275 MET A N 1
ATOM 2263 C CA . MET A 1 275 ? 1.671 8.046 -32.857 1.00 80.06 275 MET A CA 1
ATOM 2264 C C . MET A 1 275 ? 1.301 9.454 -32.395 1.00 80.06 275 MET A C 1
ATOM 2266 O O . MET A 1 275 ? 0.550 10.171 -33.060 1.00 80.06 275 MET A O 1
ATOM 2270 N N . GLN A 1 276 ? 1.847 9.849 -31.247 1.00 86.88 276 GLN A N 1
ATOM 2271 C CA . GLN A 1 276 ? 1.622 11.155 -30.634 1.00 86.88 276 GLN A CA 1
ATOM 2272 C C . GLN A 1 276 ? 2.936 11.936 -30.529 1.00 86.88 276 GLN A C 1
ATOM 2274 O O . GLN A 1 276 ? 4.029 11.390 -30.677 1.00 86.88 276 GLN A O 1
ATOM 2279 N N . TRP A 1 277 ? 2.844 13.238 -30.264 1.00 88.56 277 TRP A N 1
ATOM 2280 C CA . TRP A 1 277 ? 4.010 14.100 -30.083 1.00 88.56 277 TRP A CA 1
ATOM 2281 C C . TRP A 1 277 ? 4.163 14.491 -28.623 1.00 88.56 277 TRP A C 1
ATOM 2283 O O . TRP A 1 277 ? 3.241 15.039 -28.025 1.00 88.56 277 TRP A O 1
ATOM 2293 N N . VAL A 1 278 ? 5.345 14.259 -28.063 1.00 88.50 278 VAL A N 1
ATOM 2294 C CA . VAL A 1 278 ? 5.683 14.637 -26.688 1.00 88.50 278 VAL A CA 1
ATOM 2295 C C . VAL A 1 278 ? 6.665 15.796 -26.710 1.00 88.50 278 VAL A C 1
ATOM 2297 O O . VAL A 1 278 ? 7.626 15.780 -27.483 1.00 88.50 278 VAL A O 1
ATOM 2300 N N . LYS A 1 279 ? 6.437 16.806 -25.864 1.00 87.81 279 LYS A N 1
ATOM 2301 C CA . LYS A 1 279 ? 7.368 17.923 -25.681 1.00 87.81 279 LYS A CA 1
ATOM 2302 C C . LYS A 1 279 ? 8.737 17.380 -25.269 1.00 87.81 279 LYS A C 1
ATOM 2304 O O . LYS A 1 279 ? 8.850 16.605 -24.323 1.00 87.81 279 LYS A O 1
ATOM 2309 N N . ALA A 1 280 ? 9.779 17.801 -25.972 1.00 83.81 280 ALA A N 1
ATOM 2310 C CA . ALA A 1 280 ? 11.137 17.405 -25.635 1.00 83.81 280 ALA A CA 1
ATOM 2311 C C . ALA A 1 280 ? 11.569 17.966 -24.262 1.00 83.81 280 ALA A C 1
ATOM 2313 O O . ALA A 1 280 ? 11.171 19.086 -23.925 1.00 83.81 280 ALA A O 1
ATOM 2314 N N . PRO A 1 281 ? 12.402 17.237 -23.493 1.00 81.62 281 PRO A N 1
ATOM 2315 C CA . PRO A 1 281 ? 12.941 17.739 -22.231 1.00 81.62 281 PRO A CA 1
ATOM 2316 C C . PRO A 1 281 ? 13.785 19.002 -22.431 1.00 81.62 281 PRO A C 1
ATOM 2318 O O . PRO A 1 281 ? 14.504 19.132 -23.429 1.00 81.62 281 PRO A O 1
ATOM 2321 N N . ASP A 1 282 ? 13.749 19.910 -21.456 1.00 73.38 282 ASP A N 1
ATOM 2322 C CA . ASP A 1 282 ? 14.573 21.117 -21.482 1.00 73.38 282 ASP A CA 1
ATOM 2323 C C . ASP A 1 282 ? 16.071 20.733 -21.452 1.00 73.38 282 ASP A C 1
ATOM 2325 O O . ASP A 1 282 ? 16.487 19.817 -20.742 1.00 73.38 282 ASP A O 1
ATOM 2329 N N . ASN A 1 283 ? 16.898 21.414 -22.253 1.00 73.56 283 ASN A N 1
ATOM 2330 C CA . ASN A 1 283 ? 18.330 21.120 -22.459 1.00 73.56 283 ASN A CA 1
ATOM 2331 C C . ASN A 1 283 ? 18.670 19.758 -23.106 1.00 73.56 283 ASN A C 1
ATOM 2333 O O . ASN A 1 283 ? 19.846 19.391 -23.163 1.00 73.56 283 ASN A O 1
ATOM 2337 N N . PHE A 1 284 ? 17.697 19.023 -23.651 1.00 80.81 284 PHE A N 1
ATOM 2338 C CA . PHE A 1 284 ? 17.973 17.810 -24.420 1.00 80.81 284 PHE A CA 1
ATOM 2339 C C . PHE A 1 284 ? 18.233 18.122 -25.901 1.00 80.81 284 PHE A C 1
ATOM 2341 O O . PHE A 1 284 ? 17.420 18.752 -26.580 1.00 80.81 284 PHE A O 1
ATOM 2348 N N . LYS A 1 285 ? 19.368 17.656 -26.439 1.00 83.38 285 LYS A N 1
ATOM 2349 C CA . LYS A 1 285 ? 19.690 17.814 -27.864 1.00 83.38 285 LYS A CA 1
ATOM 2350 C C . LYS A 1 285 ? 18.918 16.786 -28.687 1.00 83.38 285 LYS A C 1
ATOM 2352 O O . LYS A 1 285 ? 19.360 15.649 -28.818 1.00 83.38 285 LYS A O 1
ATOM 2357 N N . ILE A 1 286 ? 17.790 17.196 -29.258 1.00 83.94 286 ILE A N 1
ATOM 2358 C CA . ILE A 1 286 ? 16.941 16.321 -30.072 1.00 83.94 286 ILE A CA 1
ATOM 2359 C C . ILE A 1 286 ? 17.662 15.881 -31.357 1.00 83.94 286 ILE A C 1
ATOM 2361 O O . ILE A 1 286 ? 18.408 16.645 -31.973 1.00 83.94 286 ILE A O 1
ATOM 2365 N N . ASN A 1 287 ? 17.403 14.640 -31.767 1.00 86.38 287 ASN A N 1
ATOM 2366 C CA . ASN A 1 287 ? 17.796 14.063 -33.046 1.00 86.38 287 ASN A CA 1
ATOM 2367 C C . ASN A 1 287 ? 16.558 13.449 -33.734 1.00 86.38 287 ASN A C 1
ATOM 2369 O O . ASN A 1 287 ? 15.638 12.981 -33.065 1.00 86.38 287 ASN A O 1
ATOM 2373 N N . LYS A 1 288 ? 16.555 13.416 -35.072 1.00 89.12 288 LYS A N 1
ATOM 2374 C CA . LYS A 1 288 ? 15.529 12.783 -35.924 1.00 89.12 288 LYS A CA 1
ATOM 2375 C C . LYS A 1 288 ? 15.384 11.273 -35.713 1.00 89.12 288 LYS A C 1
ATOM 2377 O O . LYS A 1 288 ? 14.368 10.688 -36.080 1.00 89.12 288 LYS A O 1
ATOM 2382 N N . ASP A 1 289 ? 16.406 10.653 -35.135 1.00 91.44 289 ASP A N 1
ATOM 2383 C CA . ASP A 1 289 ? 16.427 9.220 -34.859 1.00 91.44 289 ASP A CA 1
ATOM 2384 C C . ASP A 1 289 ? 15.801 8.882 -33.500 1.00 91.44 289 ASP A C 1
ATOM 2386 O O . ASP A 1 289 ? 15.676 7.709 -33.167 1.00 91.44 289 ASP A O 1
ATOM 2390 N N . TYR A 1 290 ? 15.382 9.880 -32.715 1.00 93.44 290 TYR A N 1
ATOM 2391 C CA . TYR A 1 290 ? 14.809 9.647 -31.394 1.00 93.44 290 TYR A CA 1
ATOM 2392 C C . TYR A 1 290 ? 13.316 9.350 -31.422 1.00 93.44 290 TYR A C 1
ATOM 2394 O O . TYR A 1 290 ? 12.558 9.932 -32.199 1.00 93.44 290 TYR A O 1
ATOM 2402 N N . PHE A 1 291 ? 12.899 8.475 -30.515 1.00 93.06 291 PHE A N 1
ATOM 2403 C CA . PHE A 1 291 ? 11.507 8.177 -30.213 1.00 93.06 291 PHE A CA 1
ATOM 2404 C C . PHE A 1 291 ? 11.328 7.813 -28.740 1.00 93.06 291 PHE A C 1
ATOM 2406 O O . PHE A 1 291 ? 12.303 7.542 -28.040 1.00 93.06 291 PHE A O 1
ATOM 2413 N N . ILE A 1 292 ? 10.083 7.838 -28.270 1.00 91.38 292 ILE A N 1
ATOM 2414 C CA . ILE A 1 292 ? 9.721 7.562 -26.879 1.00 91.38 292 ILE A CA 1
ATOM 2415 C C . ILE A 1 292 ? 8.785 6.359 -26.828 1.00 91.38 292 ILE A C 1
ATOM 2417 O O . ILE A 1 292 ? 7.861 6.257 -27.635 1.00 91.38 292 ILE A O 1
ATOM 2421 N N . CYS A 1 293 ? 9.011 5.489 -25.847 1.00 88.44 293 CYS A N 1
ATOM 2422 C CA . CYS A 1 293 ? 8.055 4.475 -25.414 1.00 88.44 293 CYS A CA 1
ATOM 2423 C C . CYS A 1 293 ? 8.059 4.346 -23.884 1.00 88.44 293 CYS A C 1
ATOM 2425 O O . CYS A 1 293 ? 8.970 4.839 -23.203 1.00 88.44 293 CYS A O 1
ATOM 2427 N N . GLN A 1 294 ? 7.027 3.700 -23.342 1.00 85.88 294 GLN A N 1
ATOM 2428 C CA . GLN A 1 294 ? 6.923 3.431 -21.913 1.00 85.88 294 GLN A CA 1
ATOM 2429 C C . GLN A 1 294 ? 7.481 2.042 -21.591 1.00 85.88 294 GLN A C 1
ATOM 2431 O O . GLN A 1 294 ? 7.180 1.055 -22.265 1.00 85.88 294 GLN A O 1
ATOM 2436 N N . ILE A 1 295 ? 8.288 1.959 -20.534 1.00 84.12 295 ILE A N 1
ATOM 2437 C CA . ILE A 1 295 ? 8.850 0.694 -20.057 1.00 84.12 295 ILE A CA 1
ATOM 2438 C C . ILE A 1 295 ? 8.056 0.218 -18.849 1.00 84.12 295 ILE A C 1
ATOM 2440 O O . ILE A 1 295 ? 7.941 0.939 -17.859 1.00 84.12 295 ILE A O 1
ATOM 2444 N N . VAL A 1 296 ? 7.528 -1.003 -18.925 1.00 75.56 296 VAL A N 1
ATOM 2445 C CA . VAL A 1 296 ? 6.690 -1.593 -17.873 1.00 75.56 296 VAL A CA 1
ATOM 2446 C C . VAL A 1 296 ? 7.337 -2.872 -17.356 1.00 75.56 296 VAL A C 1
ATOM 2448 O O . VAL A 1 296 ? 7.621 -3.785 -18.122 1.00 75.56 296 VAL A O 1
ATOM 2451 N N . GLY A 1 297 ? 7.555 -2.956 -16.049 1.00 69.62 297 GLY A N 1
ATOM 2452 C CA . GLY A 1 297 ? 8.099 -4.110 -15.340 1.00 69.62 297 GLY A CA 1
ATOM 2453 C C . GLY A 1 297 ? 9.404 -3.826 -14.587 1.00 69.62 297 GLY A C 1
ATOM 2454 O O . GLY A 1 297 ? 10.095 -2.836 -14.813 1.00 69.62 297 GLY A O 1
ATOM 2455 N N . GLU A 1 298 ? 9.776 -4.762 -13.714 1.00 72.62 298 GLU A N 1
ATOM 2456 C CA . GLU A 1 298 ? 10.892 -4.615 -12.758 1.00 72.62 298 GLU A CA 1
ATOM 2457 C C . GLU A 1 298 ? 12.245 -5.163 -13.262 1.00 72.62 298 GLU A C 1
ATOM 2459 O O . GLU A 1 298 ? 13.278 -5.048 -12.599 1.00 72.62 298 GLU A O 1
ATOM 2464 N N . SER A 1 299 ? 12.254 -5.697 -14.485 1.00 76.12 299 SER A N 1
ATOM 2465 C CA . SER A 1 299 ? 13.404 -6.156 -15.277 1.00 76.12 299 SER A CA 1
ATOM 2466 C C . SER A 1 299 ? 14.704 -5.381 -15.184 1.00 76.12 299 SER A C 1
ATOM 2468 O O . SER A 1 299 ? 15.822 -5.901 -15.119 1.00 76.12 299 SER A O 1
ATOM 2470 N N . MET A 1 300 ? 14.519 -4.073 -15.267 1.00 85.56 300 MET A N 1
ATOM 2471 C CA . MET A 1 300 ? 15.571 -3.112 -15.540 1.00 85.56 300 MET A CA 1
ATOM 2472 C C . MET A 1 300 ? 15.688 -2.084 -14.419 1.00 85.56 300 MET A C 1
ATOM 2474 O O . MET A 1 300 ? 16.419 -1.113 -14.586 1.00 85.56 300 MET A O 1
ATOM 2478 N N . ASN A 1 301 ? 15.034 -2.303 -13.270 1.00 79.38 301 ASN A N 1
ATOM 2479 C CA . ASN A 1 301 ? 14.831 -1.293 -12.227 1.00 79.38 301 ASN A CA 1
ATOM 2480 C C . ASN A 1 301 ? 16.105 -0.752 -11.544 1.00 79.38 301 ASN A C 1
ATOM 2482 O O . ASN A 1 301 ? 16.022 0.253 -10.841 1.00 79.38 301 ASN A O 1
ATOM 2486 N N . LYS A 1 302 ? 17.292 -1.332 -11.786 1.00 76.88 302 LYS A N 1
ATOM 2487 C CA . LYS A 1 302 ? 18.583 -0.712 -11.419 1.00 76.88 302 LYS A CA 1
ATOM 2488 C C . LYS A 1 302 ? 18.933 0.499 -12.282 1.00 76.88 302 LYS A C 1
ATOM 2490 O O . LYS A 1 302 ? 19.746 1.313 -11.855 1.00 76.88 302 LYS A O 1
ATOM 2495 N N . ILE A 1 303 ? 18.403 0.572 -13.503 1.00 83.12 303 ILE A N 1
ATOM 2496 C CA . ILE A 1 303 ? 18.730 1.605 -14.496 1.00 83.12 303 ILE A CA 1
ATOM 2497 C C . ILE A 1 303 ? 17.467 2.291 -15.010 1.00 83.12 303 ILE A C 1
ATOM 2499 O O . ILE A 1 303 ? 17.425 3.513 -15.038 1.00 83.12 303 ILE A O 1
ATOM 2503 N N . ILE A 1 304 ? 16.457 1.512 -15.401 1.00 83.12 304 ILE A N 1
ATOM 2504 C CA . ILE A 1 304 ? 15.156 1.961 -15.896 1.00 83.12 304 ILE A CA 1
ATOM 2505 C C . ILE A 1 304 ? 14.088 1.461 -14.933 1.00 83.12 304 ILE A C 1
ATOM 2507 O O . ILE A 1 304 ? 13.733 0.280 -14.968 1.00 83.12 304 ILE A O 1
ATOM 2511 N N . PRO A 1 305 ? 13.581 2.327 -14.055 1.00 79.25 305 PRO A N 1
ATOM 2512 C CA . PRO A 1 305 ? 12.507 1.933 -13.171 1.00 79.25 305 PRO A CA 1
ATOM 2513 C C . PRO A 1 305 ? 11.192 1.689 -13.912 1.00 79.25 305 PRO A C 1
ATOM 2515 O O . PRO A 1 305 ? 10.953 2.253 -14.983 1.00 79.25 305 PRO A O 1
ATOM 2518 N N . ASN A 1 306 ? 10.326 0.881 -13.310 1.00 77.31 306 ASN A N 1
ATOM 2519 C CA . ASN A 1 306 ? 9.012 0.570 -13.853 1.00 77.31 306 ASN A CA 1
ATOM 2520 C C . ASN A 1 306 ? 8.170 1.840 -14.094 1.00 77.31 306 ASN A C 1
ATOM 2522 O O . ASN A 1 306 ? 8.206 2.783 -13.304 1.00 77.31 306 ASN A O 1
ATOM 2526 N N . GLY A 1 307 ? 7.447 1.874 -15.214 1.00 74.56 307 GLY A N 1
ATOM 2527 C CA . GLY A 1 307 ? 6.590 2.984 -15.634 1.00 74.56 307 GLY A CA 1
ATOM 2528 C C . GLY A 1 307 ? 7.324 4.140 -16.320 1.00 74.56 307 GLY A C 1
ATOM 2529 O O . GLY A 1 307 ? 6.669 5.065 -16.802 1.00 74.56 307 GLY A O 1
ATOM 2530 N N . SER A 1 308 ? 8.659 4.097 -16.400 1.00 83.62 308 SER A N 1
ATOM 2531 C CA . SER A 1 308 ? 9.464 5.178 -16.980 1.00 83.62 308 SER A CA 1
ATOM 2532 C C . SER A 1 308 ? 9.217 5.344 -18.478 1.00 83.62 308 SER A C 1
ATOM 2534 O O . SER A 1 308 ? 9.267 4.380 -19.245 1.00 83.62 308 SER A O 1
ATOM 2536 N N . TYR A 1 309 ? 9.071 6.593 -18.915 1.00 87.62 309 TYR A N 1
ATOM 2537 C CA . TYR A 1 309 ? 9.149 6.940 -20.329 1.00 87.62 309 TYR A CA 1
ATOM 2538 C C . TYR A 1 309 ? 10.598 7.158 -20.733 1.00 87.62 309 TYR A C 1
ATOM 2540 O O . TYR A 1 309 ? 11.318 7.961 -20.133 1.00 87.62 309 TYR A O 1
ATOM 2548 N N . CYS A 1 310 ? 11.028 6.435 -21.756 1.00 90.12 310 CYS A N 1
ATOM 2549 C CA . CYS A 1 310 ? 12.426 6.379 -22.147 1.00 90.12 310 CYS A CA 1
ATOM 2550 C C . CYS A 1 310 ? 12.592 6.877 -23.578 1.00 90.12 310 CYS A C 1
ATOM 2552 O O . CYS A 1 310 ? 11.808 6.528 -24.460 1.00 90.12 310 CYS A O 1
ATOM 2554 N N . ILE A 1 311 ? 13.630 7.680 -23.802 1.00 92.06 311 ILE A N 1
ATOM 2555 C CA . ILE A 1 311 ? 14.058 8.081 -25.138 1.00 92.06 311 ILE A CA 1
ATOM 2556 C C . ILE A 1 311 ? 14.999 7.006 -25.673 1.00 92.06 311 ILE A C 1
ATOM 2558 O O . ILE A 1 311 ? 15.999 6.658 -25.038 1.00 92.06 311 ILE A O 1
ATOM 2562 N N . PHE A 1 312 ? 14.680 6.516 -26.863 1.00 93.88 312 PHE A N 1
ATOM 2563 C CA . PHE A 1 312 ? 15.490 5.584 -27.628 1.00 93.88 312 PHE A CA 1
ATOM 2564 C C . PHE A 1 312 ? 15.947 6.235 -28.926 1.00 93.88 312 PHE A C 1
ATOM 2566 O O . PHE A 1 312 ? 15.199 6.978 -29.558 1.00 93.88 312 PHE A O 1
ATOM 2573 N N . SER A 1 313 ? 17.162 5.911 -29.345 1.00 93.94 313 SER A N 1
ATOM 2574 C CA . SER A 1 313 ? 17.667 6.192 -30.684 1.00 93.94 313 SER A CA 1
ATOM 2575 C C . SER A 1 313 ? 17.416 4.998 -31.593 1.00 93.94 313 SER A C 1
ATOM 2577 O O . SER A 1 313 ? 17.701 3.866 -31.200 1.00 93.94 313 SER A O 1
ATOM 2579 N N . LYS A 1 314 ? 16.881 5.225 -32.797 1.00 92.56 314 LYS A N 1
ATOM 2580 C CA . LYS A 1 314 ? 16.682 4.179 -33.808 1.00 92.56 314 LYS A CA 1
ATOM 2581 C C . LYS A 1 314 ? 17.994 3.455 -34.074 1.00 92.56 314 LYS A C 1
ATOM 2583 O O . LYS A 1 314 ? 19.049 4.071 -34.236 1.00 92.56 314 LYS A O 1
ATOM 2588 N N . ASP A 1 315 ? 17.912 2.133 -34.130 1.00 91.00 315 ASP A N 1
ATOM 2589 C CA . ASP A 1 315 ? 19.078 1.311 -34.405 1.00 91.00 315 ASP A CA 1
ATOM 2590 C C . ASP A 1 315 ? 19.660 1.633 -35.793 1.00 91.00 315 ASP A C 1
ATOM 2592 O O . ASP A 1 315 ? 18.973 1.563 -36.810 1.00 91.00 315 ASP A O 1
ATOM 2596 N N . SER A 1 316 ? 20.941 2.002 -35.827 1.00 87.50 316 SER A N 1
ATOM 2597 C CA . SER A 1 316 ? 21.679 2.370 -37.047 1.00 87.50 316 SER A CA 1
ATOM 2598 C C . SER A 1 316 ? 22.789 1.372 -37.394 1.00 87.50 316 SER A C 1
ATOM 2600 O O . SER A 1 316 ? 23.572 1.598 -38.317 1.00 87.50 316 SER A O 1
ATOM 2602 N N . GLY A 1 317 ? 22.855 0.245 -36.676 1.00 81.06 317 GLY A N 1
ATOM 2603 C CA . GLY A 1 317 ? 23.914 -0.749 -36.826 1.00 81.06 317 GLY A CA 1
ATOM 2604 C C . GLY A 1 317 ? 25.109 -0.530 -35.891 1.00 81.06 317 GLY A C 1
ATOM 2605 O O . GLY A 1 317 ? 25.156 0.390 -35.079 1.00 81.06 317 GLY A O 1
ATOM 2606 N N . GLY A 1 318 ? 26.095 -1.426 -35.984 1.00 84.69 318 GLY A N 1
ATOM 2607 C CA . GLY A 1 318 ? 27.295 -1.417 -35.141 1.00 84.69 318 GLY A CA 1
ATOM 2608 C C . GLY A 1 318 ? 27.202 -2.295 -33.886 1.00 84.69 318 GLY A C 1
ATOM 2609 O O . GLY A 1 318 ? 26.304 -3.129 -33.734 1.00 84.69 318 GLY A O 1
ATOM 2610 N N . SER A 1 319 ? 28.187 -2.145 -32.992 1.00 85.50 319 SER A N 1
ATOM 2611 C CA . SER A 1 319 ? 28.243 -2.920 -31.749 1.00 85.50 319 SER A CA 1
ATOM 2612 C C . SER A 1 319 ? 27.232 -2.405 -30.725 1.00 85.50 319 SER A C 1
ATOM 2614 O O . SER A 1 319 ? 27.146 -1.205 -30.440 1.00 85.50 319 SER A O 1
ATOM 2616 N N . ARG A 1 320 ? 26.489 -3.351 -30.149 1.00 91.25 320 ARG A N 1
ATOM 2617 C CA . ARG A 1 320 ? 25.459 -3.122 -29.127 1.00 91.25 320 ARG A CA 1
ATOM 2618 C C . ARG A 1 320 ? 25.833 -3.757 -27.787 1.00 91.25 320 ARG A C 1
ATOM 2620 O O . ARG A 1 320 ? 25.069 -3.660 -26.839 1.00 91.25 320 ARG A O 1
ATOM 2627 N N . ASN A 1 321 ? 27.005 -4.392 -27.700 1.00 91.38 321 ASN A N 1
ATOM 2628 C CA . ASN A 1 321 ? 27.448 -5.080 -26.490 1.00 91.38 321 ASN A CA 1
ATOM 2629 C C . ASN A 1 321 ? 27.546 -4.113 -25.305 1.00 91.38 321 ASN A C 1
ATOM 2631 O O . ASN A 1 321 ? 28.219 -3.087 -25.395 1.00 91.38 321 ASN A O 1
ATOM 2635 N N . GLY A 1 322 ? 26.871 -4.460 -24.208 1.00 89.88 322 GLY A N 1
ATOM 2636 C CA . GLY A 1 322 ? 26.767 -3.653 -22.993 1.00 89.88 322 GLY A CA 1
ATOM 2637 C C . GLY A 1 322 ? 25.789 -2.477 -23.091 1.00 89.88 322 GLY A C 1
ATOM 2638 O O . GLY A 1 322 ? 25.659 -1.724 -22.131 1.00 89.88 322 GLY A O 1
ATOM 2639 N N . LYS A 1 323 ? 25.101 -2.288 -24.225 1.00 95.00 323 LYS A N 1
ATOM 2640 C CA . LYS A 1 323 ? 24.075 -1.247 -24.365 1.00 95.00 323 LYS A CA 1
ATOM 2641 C C . LYS A 1 323 ? 22.715 -1.786 -23.952 1.00 95.00 323 LYS A C 1
ATOM 2643 O O . LYS A 1 323 ? 22.408 -2.951 -24.191 1.00 95.00 323 LYS A O 1
ATOM 2648 N N . ILE A 1 324 ? 21.878 -0.922 -23.388 1.00 95.19 324 ILE A N 1
ATOM 2649 C CA . ILE A 1 324 ? 20.465 -1.237 -23.188 1.00 95.19 324 ILE A CA 1
ATOM 2650 C C . ILE A 1 324 ? 19.735 -1.021 -24.512 1.00 95.19 324 ILE A C 1
ATOM 2652 O O . ILE A 1 324 ? 19.864 0.032 -25.137 1.00 95.19 324 ILE A O 1
ATOM 2656 N N . VAL A 1 325 ? 18.993 -2.031 -24.949 1.00 94.50 325 VAL A N 1
ATOM 2657 C CA . VAL A 1 325 ? 18.301 -2.048 -26.238 1.00 94.50 325 VAL A CA 1
ATOM 2658 C C . VAL A 1 325 ? 16.820 -2.325 -26.050 1.00 94.50 325 VAL A C 1
ATOM 2660 O O . VAL A 1 325 ? 16.438 -3.104 -25.177 1.00 94.50 325 VAL A O 1
ATOM 2663 N N . LEU A 1 326 ? 16.008 -1.704 -26.899 1.00 92.69 326 LEU A N 1
ATOM 2664 C CA . LEU A 1 326 ? 14.638 -2.110 -27.169 1.00 92.69 326 LEU A CA 1
ATOM 2665 C C . LEU A 1 326 ? 14.666 -3.102 -28.326 1.00 92.69 326 LEU A C 1
ATOM 2667 O O . LEU A 1 326 ? 15.166 -2.784 -29.411 1.00 92.69 326 LEU A O 1
ATOM 2671 N N . VAL A 1 327 ? 14.139 -4.293 -28.085 1.00 90.62 327 VAL A N 1
ATOM 2672 C CA . VAL A 1 327 ? 14.099 -5.372 -29.068 1.00 90.62 327 VAL A CA 1
ATOM 2673 C C . VAL A 1 327 ? 12.668 -5.766 -29.362 1.00 90.62 327 VAL A C 1
ATOM 2675 O O . VAL A 1 327 ? 11.805 -5.721 -28.489 1.00 90.62 327 VAL A O 1
ATOM 2678 N N . GLU A 1 328 ? 12.464 -6.153 -30.605 1.00 87.94 328 GLU A N 1
ATOM 2679 C CA . GLU A 1 328 ? 11.238 -6.668 -31.181 1.00 87.94 328 GLU A CA 1
ATOM 2680 C C . GLU A 1 328 ? 11.463 -8.134 -31.542 1.00 87.94 328 GLU A C 1
ATOM 2682 O O . GLU A 1 328 ? 12.523 -8.493 -32.066 1.00 87.94 328 GLU A O 1
ATOM 2687 N N . SER A 1 329 ? 10.471 -8.966 -31.248 1.00 81.38 329 SER A N 1
ATOM 2688 C CA . SER A 1 329 ? 10.361 -10.313 -31.796 1.00 81.38 329 SER A CA 1
ATOM 2689 C C . SER A 1 329 ? 8.998 -10.455 -32.460 1.00 81.38 329 SER A C 1
ATOM 2691 O O . SER A 1 329 ? 7.972 -10.185 -31.826 1.00 81.38 329 SER A O 1
ATOM 2693 N N . SER A 1 330 ? 8.994 -10.837 -33.736 1.00 68.06 330 SER A N 1
ATOM 2694 C CA . SER A 1 330 ? 7.788 -11.026 -34.546 1.00 68.06 330 SER A CA 1
ATOM 2695 C C . SER A 1 330 ? 7.697 -12.469 -35.036 1.00 68.06 330 SER A C 1
ATOM 2697 O O . SER A 1 330 ? 8.590 -12.964 -35.713 1.00 68.06 330 SER A O 1
ATOM 2699 N N . ASN A 1 331 ? 6.616 -13.177 -34.714 1.00 57.88 331 ASN A N 1
ATOM 2700 C CA . ASN A 1 331 ? 6.464 -14.559 -35.168 1.00 57.88 331 ASN A CA 1
ATOM 2701 C C . ASN A 1 331 ? 6.100 -14.572 -36.669 1.00 57.88 331 ASN A C 1
ATOM 2703 O O . ASN A 1 331 ? 5.119 -13.946 -37.067 1.00 57.88 331 ASN A O 1
ATOM 2707 N N . ILE A 1 332 ? 6.874 -15.276 -37.511 1.00 46.56 332 ILE A N 1
ATOM 2708 C CA . ILE A 1 332 ? 6.777 -15.238 -38.995 1.00 46.56 332 ILE A CA 1
ATOM 2709 C C . ILE A 1 332 ? 5.389 -15.648 -39.527 1.00 46.56 332 ILE A C 1
ATOM 2711 O O . ILE A 1 332 ? 5.042 -15.316 -40.659 1.00 46.56 332 ILE A O 1
ATOM 2715 N N . GLN A 1 333 ? 4.582 -16.351 -38.729 1.00 46.53 333 GLN A N 1
ATOM 2716 C CA . GLN A 1 333 ? 3.277 -16.864 -39.154 1.00 46.53 333 GLN A CA 1
ATOM 2717 C C . GLN A 1 333 ? 2.117 -15.860 -39.060 1.00 46.53 333 GLN A C 1
ATOM 2719 O O . GLN A 1 333 ? 1.066 -16.160 -39.611 1.00 46.53 333 GLN A O 1
ATOM 2724 N N . ASP A 1 334 ? 2.293 -14.684 -38.444 1.00 47.97 334 ASP A N 1
ATOM 2725 C CA . ASP A 1 334 ? 1.190 -13.739 -38.196 1.00 47.97 334 ASP A CA 1
ATOM 2726 C C . ASP A 1 334 ? 1.657 -12.267 -38.255 1.00 47.97 334 ASP A C 1
ATOM 2728 O O . ASP A 1 334 ? 1.618 -11.525 -37.274 1.00 47.97 334 ASP A O 1
ATOM 2732 N N . SER A 1 335 ? 2.097 -11.807 -39.435 1.00 47.41 335 SER A N 1
ATOM 2733 C CA . SER A 1 335 ? 2.520 -10.408 -39.658 1.00 47.41 335 SER A CA 1
ATOM 2734 C C . SER A 1 335 ? 1.418 -9.364 -39.420 1.00 47.41 335 SER A C 1
ATOM 2736 O O . SER A 1 335 ? 1.725 -8.180 -39.298 1.00 47.41 335 SER A O 1
ATOM 2738 N N . ASP A 1 336 ? 0.159 -9.802 -39.337 1.00 46.34 336 ASP A N 1
ATOM 2739 C CA . ASP A 1 336 ? -1.017 -8.949 -39.147 1.00 46.34 336 ASP A CA 1
ATOM 2740 C C . ASP A 1 336 ? -1.453 -8.828 -37.667 1.00 46.34 336 ASP A C 1
ATOM 2742 O O . ASP A 1 336 ? -2.342 -8.033 -37.370 1.00 46.34 336 ASP A O 1
ATOM 2746 N N . PHE A 1 337 ? -0.838 -9.567 -36.725 1.00 47.41 337 PHE A N 1
ATOM 2747 C CA . PHE A 1 337 ? -1.279 -9.640 -35.313 1.00 47.41 337 PHE A CA 1
ATOM 2748 C C . PHE A 1 337 ? -0.359 -8.938 -34.296 1.00 47.41 337 PHE A C 1
ATOM 2750 O O . PHE A 1 337 ? -0.558 -9.069 -33.088 1.00 47.41 337 PHE A O 1
ATOM 2757 N N . GLY A 1 338 ? 0.607 -8.143 -34.763 1.00 56.91 338 GLY A N 1
ATOM 2758 C CA . GLY A 1 338 ? 1.453 -7.296 -33.917 1.00 56.91 338 GLY A CA 1
ATOM 2759 C C . GLY A 1 338 ? 2.797 -7.915 -33.527 1.00 56.91 338 GLY A C 1
ATOM 2760 O O . GLY A 1 338 ? 3.157 -9.016 -33.937 1.00 56.91 338 GLY A O 1
ATOM 2761 N N . SER A 1 339 ? 3.559 -7.168 -32.732 1.00 66.81 339 SER A N 1
ATOM 2762 C CA . SER A 1 339 ? 4.919 -7.523 -32.311 1.00 66.81 339 SER A CA 1
ATOM 2763 C C . SER A 1 339 ? 5.038 -7.516 -30.792 1.00 66.81 339 SER A C 1
ATOM 2765 O O . SER A 1 339 ? 4.344 -6.757 -30.110 1.00 66.81 339 SER A O 1
ATOM 2767 N N . SER A 1 340 ? 5.958 -8.316 -30.253 1.00 76.50 340 SER A N 1
ATOM 2768 C CA . SER A 1 340 ? 6.288 -8.277 -28.829 1.00 76.50 340 SER A CA 1
ATOM 2769 C C . SER A 1 340 ? 7.616 -7.571 -28.582 1.00 76.50 340 SER A C 1
ATOM 2771 O O . SER A 1 340 ? 8.595 -7.783 -29.299 1.00 76.50 340 SER A O 1
ATOM 2773 N N . TYR A 1 341 ? 7.677 -6.777 -27.513 1.00 84.25 341 TYR A N 1
ATOM 2774 C CA . TYR A 1 341 ? 8.819 -5.918 -27.214 1.00 84.25 341 TYR A CA 1
ATOM 2775 C C . TYR A 1 341 ? 9.376 -6.160 -25.811 1.00 84.25 341 TYR A C 1
ATOM 2777 O O . TYR A 1 341 ? 8.624 -6.340 -24.847 1.00 84.25 341 TYR A O 1
ATOM 2785 N N . THR A 1 342 ? 10.703 -6.118 -25.675 1.00 85.88 342 THR A N 1
ATOM 2786 C CA . THR A 1 342 ? 11.381 -6.112 -24.368 1.00 85.88 342 THR A CA 1
ATOM 2787 C C . THR A 1 342 ? 12.576 -5.162 -24.346 1.00 85.88 342 THR A C 1
ATOM 2789 O O . THR A 1 342 ? 13.135 -4.816 -25.387 1.00 85.88 342 THR A O 1
ATOM 2792 N N . VAL A 1 343 ? 12.968 -4.726 -23.146 1.00 90.69 343 VAL A N 1
ATOM 2793 C CA . VAL A 1 343 ? 14.170 -3.914 -22.917 1.00 90.69 343 VAL A CA 1
ATOM 2794 C C . VAL A 1 343 ? 15.144 -4.651 -22.013 1.00 90.69 343 VAL A C 1
ATOM 2796 O O . VAL A 1 343 ? 14.772 -5.109 -20.927 1.00 90.69 343 VAL A O 1
ATOM 2799 N N . LYS A 1 344 ? 16.396 -4.770 -22.468 1.00 91.25 344 LYS A N 1
ATOM 2800 C CA . LYS A 1 344 ? 17.476 -5.508 -21.792 1.00 91.25 344 LYS A CA 1
ATOM 2801 C C . LYS A 1 344 ? 18.851 -4.955 -22.144 1.00 91.25 344 LYS A C 1
ATOM 2803 O O . LYS A 1 344 ? 19.015 -4.283 -23.159 1.00 91.25 344 LYS A O 1
ATOM 2808 N N . GLU A 1 345 ? 19.856 -5.272 -21.330 1.00 94.00 345 GLU A N 1
ATOM 2809 C CA . GLU A 1 345 ? 21.254 -5.095 -21.732 1.00 94.00 345 GLU A CA 1
ATOM 2810 C C . GLU A 1 345 ? 21.636 -6.171 -22.754 1.00 94.00 345 GLU A C 1
ATOM 2812 O O . GLU A 1 345 ? 21.504 -7.367 -22.501 1.00 94.00 345 GLU A O 1
ATOM 2817 N N . TYR A 1 346 ? 22.126 -5.739 -23.908 1.00 94.31 346 TYR A N 1
ATOM 2818 C CA . TYR A 1 346 ? 22.494 -6.606 -25.012 1.00 94.31 346 TYR A CA 1
ATOM 2819 C C . TYR A 1 346 ? 23.918 -7.138 -24.864 1.00 94.31 346 TYR A C 1
ATOM 2821 O O . TYR A 1 346 ? 24.871 -6.374 -24.698 1.00 94.31 346 TYR A O 1
ATOM 2829 N N . HIS A 1 347 ? 24.090 -8.444 -25.029 1.00 92.25 347 HIS A N 1
ATOM 2830 C CA . HIS A 1 347 ? 25.385 -9.083 -25.212 1.00 92.25 347 HIS A CA 1
ATOM 2831 C C . HIS A 1 347 ? 25.325 -10.061 -26.377 1.00 92.25 347 HIS A C 1
ATOM 2833 O O . HIS A 1 347 ? 24.377 -10.817 -26.519 1.00 92.25 347 HIS A O 1
ATOM 2839 N N . SER A 1 348 ? 26.367 -10.078 -27.196 1.00 88.81 348 SER A N 1
ATOM 2840 C CA . SER A 1 348 ? 26.544 -11.064 -28.247 1.00 88.81 348 SER A CA 1
ATOM 2841 C C . SER A 1 348 ? 27.936 -11.661 -28.179 1.00 88.81 348 SER A C 1
ATOM 2843 O O . SER A 1 348 ? 28.933 -10.939 -28.045 1.00 88.81 348 SER A O 1
ATOM 2845 N N . THR A 1 349 ? 27.975 -12.984 -28.276 1.00 84.19 349 THR A N 1
ATOM 2846 C CA . THR A 1 349 ? 29.181 -13.802 -28.349 1.00 84.19 349 THR A CA 1
ATOM 2847 C C . THR A 1 349 ? 29.227 -14.501 -29.702 1.00 84.19 349 THR A C 1
ATOM 2849 O O . THR A 1 349 ? 28.200 -14.885 -30.262 1.00 84.19 349 THR A O 1
ATOM 2852 N N . LYS A 1 350 ? 30.437 -14.632 -30.243 1.00 81.94 350 LYS A N 1
ATOM 2853 C CA . LYS A 1 350 ? 30.714 -15.420 -31.441 1.00 81.94 350 LYS A CA 1
ATOM 2854 C C . LYS A 1 350 ? 31.515 -16.644 -31.030 1.00 81.94 350 LYS A C 1
ATOM 2856 O O . LYS A 1 350 ? 32.465 -16.497 -30.260 1.00 81.94 350 LYS A O 1
ATOM 2861 N N . TYR A 1 351 ? 31.155 -17.809 -31.540 1.00 75.06 351 TYR A N 1
ATOM 2862 C CA . TYR A 1 351 ? 31.942 -19.028 -31.390 1.00 75.06 351 TYR A CA 1
ATOM 2863 C C . TYR A 1 351 ? 32.072 -19.712 -32.750 1.00 75.06 351 TYR A C 1
ATOM 2865 O O . TYR A 1 351 ? 31.158 -19.647 -33.564 1.00 75.06 351 TYR A O 1
ATOM 2873 N N . ALA A 1 352 ? 33.235 -20.302 -33.010 1.00 72.38 352 ALA A N 1
ATOM 2874 C CA . ALA A 1 352 ? 33.480 -21.094 -34.208 1.00 72.38 352 ALA A CA 1
ATOM 2875 C C . ALA A 1 352 ? 33.272 -22.571 -33.867 1.00 72.38 352 ALA A C 1
ATOM 2877 O O . ALA A 1 352 ? 33.730 -23.011 -32.807 1.00 72.38 352 ALA A O 1
ATOM 2878 N N . ASP A 1 353 ? 32.581 -23.315 -34.725 1.00 71.62 353 ASP A N 1
ATOM 2879 C CA . ASP A 1 353 ? 32.560 -24.776 -34.632 1.00 71.62 353 ASP A CA 1
ATOM 2880 C C . ASP A 1 353 ? 33.823 -25.405 -35.253 1.00 71.62 353 ASP A C 1
ATOM 2882 O O . ASP A 1 353 ? 34.690 -24.709 -35.792 1.00 71.62 353 ASP A O 1
ATOM 2886 N N . GLU A 1 354 ? 33.961 -26.728 -35.121 1.00 71.31 354 GLU A N 1
ATOM 2887 C CA . GLU A 1 354 ? 35.124 -27.486 -35.616 1.00 71.31 354 GLU A CA 1
ATOM 2888 C C . GLU A 1 354 ? 35.291 -27.401 -37.146 1.00 71.31 354 GLU A C 1
ATOM 2890 O O . GLU A 1 354 ? 36.402 -27.573 -37.648 1.00 71.31 354 GLU A O 1
ATOM 2895 N N . ASP A 1 355 ? 34.222 -27.047 -37.866 1.00 73.62 355 ASP A N 1
ATOM 2896 C CA . ASP A 1 355 ? 34.188 -26.864 -39.319 1.00 73.62 355 ASP A CA 1
ATOM 2897 C C . ASP A 1 355 ? 34.422 -25.397 -39.747 1.00 73.62 355 ASP A C 1
ATOM 2899 O O . ASP A 1 355 ? 34.471 -25.085 -40.941 1.00 73.62 355 ASP A O 1
ATOM 2903 N N . GLY A 1 356 ? 34.623 -24.486 -38.787 1.00 63.78 356 GLY A N 1
ATOM 2904 C CA . GLY A 1 356 ? 34.938 -23.076 -39.022 1.00 63.78 356 GLY A CA 1
ATOM 2905 C C . GLY A 1 356 ? 33.728 -22.174 -39.281 1.00 63.78 356 GLY A C 1
ATOM 2906 O O . GLY A 1 356 ? 33.919 -21.016 -39.667 1.00 63.78 356 GLY A O 1
ATOM 2907 N N . PHE A 1 357 ? 32.498 -22.646 -39.062 1.00 61.84 357 PHE A N 1
ATOM 2908 C CA . PHE A 1 357 ? 31.312 -21.794 -39.120 1.00 61.84 357 PHE A CA 1
ATOM 2909 C C . PHE A 1 357 ? 31.223 -20.921 -37.862 1.00 61.84 357 PHE A C 1
ATOM 2911 O O . PHE A 1 357 ? 31.268 -21.404 -36.729 1.00 61.84 357 PHE A O 1
ATOM 2918 N N . GLU A 1 358 ? 31.086 -19.606 -38.060 1.00 66.00 358 GLU A N 1
ATOM 2919 C CA . GLU A 1 358 ? 30.835 -18.655 -36.975 1.00 66.00 358 GLU A CA 1
ATOM 2920 C C . GLU A 1 358 ? 29.356 -18.683 -36.573 1.00 66.00 358 GLU A C 1
ATOM 2922 O O . GLU A 1 358 ? 28.494 -18.171 -37.290 1.00 66.00 358 GLU A O 1
ATOM 2927 N N . HIS A 1 359 ? 29.069 -19.195 -35.381 1.00 67.94 359 HIS A N 1
ATOM 2928 C CA . HIS A 1 359 ? 27.763 -19.075 -34.743 1.00 67.94 359 HIS A CA 1
ATOM 2929 C C . HIS A 1 359 ? 27.732 -17.851 -33.833 1.00 67.94 359 HIS A C 1
ATOM 2931 O O . HIS A 1 359 ? 28.715 -17.500 -33.167 1.00 67.94 359 HIS A O 1
ATOM 2937 N N . ARG A 1 360 ? 26.580 -17.184 -33.786 1.00 74.25 360 ARG A N 1
ATOM 2938 C CA . ARG A 1 360 ? 26.353 -16.005 -32.950 1.00 74.25 360 ARG A CA 1
ATOM 2939 C C . ARG A 1 360 ? 25.272 -16.322 -31.932 1.00 74.25 360 ARG A C 1
ATOM 2941 O O . ARG A 1 360 ? 24.154 -16.614 -32.317 1.00 74.25 360 ARG A O 1
ATOM 2948 N N . SER A 1 361 ? 25.589 -16.181 -30.650 1.00 83.50 361 SER A N 1
ATOM 2949 C CA . SER A 1 361 ? 24.581 -16.168 -29.589 1.00 83.50 361 SER A CA 1
ATOM 2950 C C . SER A 1 361 ? 24.313 -14.731 -29.143 1.00 83.50 361 SER A C 1
ATOM 2952 O O . SER A 1 361 ? 25.217 -13.877 -29.150 1.00 83.50 361 SER A O 1
ATOM 2954 N N . ILE A 1 362 ? 23.056 -14.445 -28.805 1.00 89.12 362 ILE A N 1
ATOM 2955 C CA . ILE A 1 362 ? 22.632 -13.185 -28.199 1.00 89.12 362 ILE A CA 1
ATOM 2956 C C . ILE A 1 362 ? 22.048 -13.489 -26.822 1.00 89.12 362 ILE A C 1
ATOM 2958 O O . ILE A 1 362 ? 21.069 -14.216 -26.697 1.00 89.12 362 ILE A O 1
ATOM 2962 N N . THR A 1 363 ? 22.612 -12.840 -25.811 1.00 90.62 363 THR A N 1
ATOM 2963 C CA . THR A 1 363 ? 22.125 -12.842 -24.438 1.00 90.62 363 THR A CA 1
ATOM 2964 C C . THR A 1 363 ? 21.552 -11.470 -24.104 1.00 90.62 363 THR A C 1
ATOM 2966 O O . THR A 1 363 ? 22.259 -10.458 -24.158 1.00 90.62 363 THR A O 1
ATOM 2969 N N . LEU A 1 364 ? 20.292 -11.424 -23.690 1.00 91.38 364 LEU A N 1
ATOM 2970 C CA . LEU A 1 364 ? 19.644 -10.226 -23.178 1.00 91.38 364 LEU A CA 1
ATOM 2971 C C . LEU A 1 364 ? 19.570 -10.301 -21.650 1.00 91.38 364 LEU A C 1
ATOM 2973 O O . LEU A 1 364 ? 18.878 -11.147 -21.080 1.00 91.38 364 LEU A O 1
ATOM 2977 N N . LYS A 1 365 ? 20.302 -9.416 -20.974 1.00 91.31 365 LYS A N 1
ATOM 2978 C CA . LYS A 1 365 ? 20.482 -9.459 -19.520 1.00 91.31 365 LYS A CA 1
ATOM 2979 C C . LYS A 1 365 ? 19.564 -8.475 -18.799 1.00 91.31 365 LYS A C 1
ATOM 2981 O O . LYS A 1 365 ? 19.505 -7.302 -19.192 1.00 91.31 365 LYS A O 1
ATOM 2986 N N . PRO A 1 366 ? 18.875 -8.909 -17.732 1.00 85.81 366 PRO A N 1
ATOM 2987 C CA . PRO A 1 366 ? 18.146 -8.004 -16.863 1.00 85.81 366 PRO A CA 1
ATOM 2988 C C . PRO A 1 366 ? 19.116 -7.137 -16.055 1.00 85.81 366 PRO A C 1
ATOM 2990 O O . PRO A 1 366 ? 20.260 -7.506 -15.770 1.00 85.81 366 PRO A O 1
ATOM 2993 N N . LYS A 1 367 ? 18.637 -5.970 -15.640 1.00 85.25 367 LYS A N 1
ATOM 2994 C CA . LYS A 1 367 ? 19.324 -5.071 -14.710 1.00 85.25 367 LYS A CA 1
ATOM 2995 C C . LYS A 1 367 ? 18.377 -4.759 -13.563 1.00 85.25 367 LYS A C 1
ATOM 2997 O O . LYS A 1 367 ? 17.995 -3.613 -13.370 1.00 85.25 367 LYS A O 1
ATOM 3002 N N . SER A 1 368 ? 18.015 -5.788 -12.801 1.00 72.81 368 SER A N 1
ATOM 3003 C CA . SER A 1 368 ? 17.088 -5.668 -11.674 1.00 72.81 368 SER A CA 1
ATOM 3004 C C . SER A 1 368 ? 17.786 -5.800 -10.321 1.00 72.81 368 SER A C 1
ATOM 3006 O O . SER A 1 368 ? 18.830 -6.453 -10.207 1.00 72.81 368 SER A O 1
ATOM 3008 N N . TYR A 1 369 ? 17.233 -5.159 -9.291 1.00 65.75 369 TYR A N 1
ATOM 3009 C CA . TYR A 1 369 ? 17.543 -5.422 -7.884 1.00 65.75 369 TYR A CA 1
ATOM 3010 C C . TYR A 1 369 ? 17.067 -6.808 -7.444 1.00 65.75 369 TYR A C 1
ATOM 3012 O O . TYR A 1 369 ? 17.664 -7.366 -6.526 1.00 65.75 369 TYR A O 1
ATOM 3020 N N . ASP A 1 370 ? 16.066 -7.372 -8.122 1.00 65.25 370 ASP A N 1
ATOM 3021 C CA . ASP A 1 370 ? 15.643 -8.754 -7.939 1.00 65.25 370 ASP A CA 1
ATOM 3022 C C . ASP A 1 370 ? 16.523 -9.701 -8.776 1.00 65.25 370 ASP A C 1
ATOM 3024 O O . ASP A 1 370 ? 16.658 -9.556 -9.992 1.00 65.25 370 ASP A O 1
ATOM 3028 N N . SER A 1 371 ? 17.151 -10.669 -8.110 1.00 74.88 371 SER A N 1
ATOM 3029 C CA . SER A 1 371 ? 17.986 -11.693 -8.744 1.00 74.88 371 SER A CA 1
ATOM 3030 C C . SER A 1 371 ? 17.193 -12.835 -9.390 1.00 74.88 371 SER A C 1
ATOM 3032 O O . SER A 1 371 ? 17.808 -13.694 -10.016 1.00 74.88 371 SER A O 1
ATOM 3034 N N . SER A 1 372 ? 15.866 -12.877 -9.230 1.00 71.81 372 SER A N 1
ATOM 3035 C CA . SER A 1 372 ? 14.995 -13.900 -9.825 1.00 71.81 372 SER A CA 1
ATOM 3036 C C . SER A 1 372 ? 14.881 -13.785 -11.351 1.00 71.81 372 SER A C 1
ATOM 3038 O O . SER A 1 372 ? 14.614 -14.777 -12.030 1.00 71.81 372 SER A O 1
ATOM 3040 N N . PHE A 1 373 ? 15.124 -12.596 -11.913 1.00 72.12 373 PHE A N 1
ATOM 3041 C CA . PHE A 1 373 ? 15.094 -12.381 -13.356 1.00 72.12 373 PHE A CA 1
ATOM 3042 C C . PHE A 1 373 ? 16.286 -13.057 -14.040 1.00 72.12 373 PHE A C 1
ATOM 3044 O O . PHE A 1 373 ? 17.442 -12.697 -13.812 1.00 72.12 373 PHE A O 1
ATOM 3051 N N . ALA A 1 374 ? 15.989 -14.011 -14.920 1.00 80.94 374 ALA A N 1
ATOM 3052 C CA . ALA A 1 374 ? 16.981 -14.733 -15.705 1.00 80.94 374 ALA A CA 1
ATOM 3053 C C . ALA A 1 374 ? 17.379 -13.978 -16.985 1.00 80.94 374 ALA A C 1
ATOM 3055 O O . ALA A 1 374 ? 16.656 -13.107 -17.479 1.00 80.94 374 ALA A O 1
ATOM 3056 N N . ASN A 1 375 ? 18.537 -14.343 -17.536 1.00 87.31 375 ASN A N 1
ATOM 3057 C CA . ASN A 1 375 ? 18.927 -13.929 -18.879 1.00 87.31 375 ASN A CA 1
ATOM 3058 C C . ASN A 1 375 ? 17.997 -14.575 -19.912 1.00 87.31 375 ASN A C 1
ATOM 3060 O O . ASN A 1 375 ? 17.612 -15.734 -19.754 1.00 87.31 375 ASN A O 1
ATOM 3064 N N . LEU A 1 376 ? 17.694 -13.847 -20.985 1.00 84.44 376 LEU A N 1
ATOM 3065 C CA . LEU A 1 376 ? 17.080 -14.429 -22.175 1.00 84.44 376 LEU A CA 1
ATOM 3066 C C . LEU A 1 376 ? 18.203 -14.758 -23.159 1.00 84.44 376 LEU A C 1
ATOM 3068 O O . LEU A 1 376 ? 18.897 -13.857 -23.631 1.00 84.44 376 LEU A O 1
ATOM 3072 N N . GLU A 1 377 ? 18.401 -16.043 -23.421 1.00 87.25 377 GLU A N 1
ATOM 3073 C CA . GLU A 1 377 ? 19.342 -16.538 -24.424 1.00 87.25 377 GLU A CA 1
ATOM 3074 C C . GLU A 1 377 ? 18.553 -16.810 -25.702 1.00 87.25 377 GLU A C 1
ATOM 3076 O O . GLU A 1 377 ? 17.618 -17.606 -25.673 1.00 87.25 377 GLU A O 1
ATOM 3081 N N . LEU A 1 378 ? 18.904 -16.137 -26.796 1.00 82.81 378 LEU A N 1
ATOM 3082 C CA . LEU A 1 378 ? 18.247 -16.335 -28.085 1.00 82.81 378 LEU A CA 1
ATOM 3083 C C . LEU A 1 378 ? 18.981 -17.413 -28.879 1.00 82.81 378 LEU A C 1
ATOM 3085 O O . LEU A 1 378 ? 20.193 -17.326 -29.105 1.00 82.81 378 LEU A O 1
ATOM 3089 N N . THR A 1 379 ? 18.226 -18.421 -29.295 1.00 73.62 379 THR A N 1
ATOM 3090 C CA . THR A 1 379 ? 18.681 -19.515 -30.157 1.00 73.62 379 THR A CA 1
ATOM 3091 C C . THR A 1 379 ? 18.658 -19.106 -31.632 1.00 73.62 379 THR A C 1
ATOM 3093 O O . THR A 1 379 ? 18.041 -18.107 -31.992 1.00 73.62 379 THR A O 1
ATOM 3096 N N . ASN A 1 380 ? 19.342 -19.860 -32.501 1.00 71.12 380 ASN A N 1
ATOM 3097 C CA . ASN A 1 380 ? 19.483 -19.514 -33.923 1.00 71.12 380 ASN A CA 1
ATOM 3098 C C . ASN A 1 380 ? 18.136 -19.278 -34.631 1.00 71.12 380 ASN A C 1
ATOM 3100 O O . ASN A 1 380 ? 18.041 -18.343 -35.420 1.00 71.12 380 ASN A O 1
ATOM 3104 N N . ASP A 1 381 ? 17.102 -20.052 -34.300 1.00 69.56 381 ASP A N 1
ATOM 3105 C CA . ASP A 1 381 ? 15.768 -19.915 -34.898 1.00 69.56 381 ASP A CA 1
ATOM 3106 C C . ASP A 1 381 ? 15.075 -18.608 -34.461 1.00 69.56 381 ASP A C 1
ATOM 3108 O O . ASP A 1 381 ? 14.396 -17.951 -35.246 1.00 69.56 381 ASP A O 1
ATOM 3112 N N . GLU A 1 382 ? 15.301 -18.165 -33.221 1.00 71.69 382 GLU A N 1
ATOM 3113 C CA . GLU A 1 382 ? 14.747 -16.911 -32.688 1.00 71.69 382 GLU A CA 1
ATOM 3114 C C . GLU A 1 382 ? 15.485 -15.672 -33.219 1.00 71.69 382 GLU A C 1
ATOM 3116 O O . GLU A 1 382 ? 14.961 -14.558 -33.153 1.00 71.69 382 GLU A O 1
ATOM 3121 N N . LEU A 1 383 ? 16.701 -15.838 -33.755 1.00 76.06 383 LEU A N 1
ATOM 3122 C CA . LEU A 1 383 ? 17.462 -14.742 -34.358 1.00 76.06 383 LEU A CA 1
ATOM 3123 C C . LEU A 1 383 ? 16.861 -14.264 -35.681 1.00 76.06 383 LEU A C 1
ATOM 3125 O O . LEU A 1 383 ? 17.074 -13.105 -36.039 1.00 76.06 383 LEU A O 1
ATOM 3129 N N . GLU A 1 384 ? 16.119 -15.114 -36.394 1.00 76.88 384 GLU A N 1
ATOM 3130 C CA . GLU A 1 384 ? 15.471 -14.743 -37.659 1.00 76.88 384 GLU A CA 1
ATOM 3131 C C . GLU A 1 384 ? 14.347 -13.721 -37.448 1.00 76.88 384 GLU A C 1
ATOM 3133 O O . GLU A 1 384 ? 14.134 -12.834 -38.276 1.00 76.88 384 GLU A O 1
ATOM 3138 N N . THR A 1 385 ? 13.670 -13.810 -36.304 1.00 78.25 385 THR A N 1
ATOM 3139 C CA . THR A 1 385 ? 12.548 -12.950 -35.907 1.00 78.25 385 THR A CA 1
ATOM 3140 C C . THR A 1 385 ? 12.956 -11.793 -35.005 1.00 78.25 385 THR A C 1
ATOM 3142 O O . THR A 1 385 ? 12.136 -10.943 -34.663 1.00 78.25 385 THR A O 1
ATOM 3145 N N . PHE A 1 386 ? 14.222 -11.760 -34.592 1.00 85.31 386 PHE A N 1
ATOM 3146 C CA . PHE A 1 386 ? 14.743 -10.801 -33.635 1.00 85.31 386 PHE A CA 1
ATOM 3147 C C . PHE A 1 386 ? 15.263 -9.537 -34.316 1.00 85.31 386 PHE A C 1
ATOM 3149 O O . PHE A 1 386 ? 16.160 -9.566 -35.165 1.00 85.31 386 PHE A O 1
ATOM 3156 N N . LYS A 1 387 ? 14.786 -8.383 -33.850 1.00 89.56 387 LYS A N 1
ATOM 3157 C CA . LYS A 1 387 ? 15.234 -7.081 -34.336 1.00 89.56 387 LYS A CA 1
ATOM 3158 C C . LYS A 1 387 ? 15.501 -6.125 -33.188 1.00 89.56 387 LYS A C 1
ATOM 3160 O O . LYS A 1 387 ? 14.679 -5.931 -32.300 1.00 89.56 387 LYS A O 1
ATOM 3165 N N . VAL A 1 388 ? 16.650 -5.455 -33.228 1.00 90.69 388 VAL A N 1
ATOM 3166 C CA . VAL A 1 388 ? 16.887 -4.298 -32.359 1.00 90.69 388 VAL A CA 1
ATOM 3167 C C . VAL A 1 388 ? 16.191 -3.095 -32.984 1.00 90.69 388 VAL A C 1
ATOM 3169 O O . VAL A 1 388 ? 16.504 -2.709 -34.106 1.00 90.69 388 VAL A O 1
ATOM 3172 N N . VAL A 1 389 ? 15.244 -2.506 -32.260 1.00 91.25 389 VAL A N 1
ATOM 3173 C CA . VAL A 1 389 ? 14.458 -1.354 -32.726 1.00 91.25 389 VAL A CA 1
ATOM 3174 C C . VAL A 1 389 ? 15.128 -0.048 -32.321 1.00 91.25 389 VAL A C 1
ATOM 3176 O O . VAL A 1 389 ? 15.173 0.909 -33.098 1.00 91.25 389 VAL A O 1
ATOM 3179 N N . GLY A 1 390 ? 15.696 -0.014 -31.116 1.00 93.81 390 GLY A N 1
ATOM 3180 C CA . GLY A 1 390 ? 16.383 1.168 -30.626 1.00 93.81 390 GLY A CA 1
ATOM 3181 C C . GLY A 1 390 ? 17.365 0.897 -29.500 1.00 93.81 390 GLY A C 1
ATOM 3182 O O . GLY A 1 390 ? 17.361 -0.156 -28.862 1.00 93.81 390 GLY A O 1
ATOM 3183 N N . VAL A 1 391 ? 18.217 1.883 -29.261 1.00 95.06 391 VAL A N 1
ATOM 3184 C CA . VAL A 1 391 ? 19.207 1.918 -28.186 1.00 95.06 391 VAL A CA 1
ATOM 3185 C C . VAL A 1 391 ? 18.761 2.960 -27.171 1.00 95.06 391 VAL A C 1
ATOM 3187 O O . VAL A 1 391 ? 18.402 4.072 -27.546 1.00 95.06 391 VAL A O 1
ATOM 3190 N N . PHE A 1 392 ? 18.738 2.585 -25.896 1.00 93.88 392 PHE A N 1
ATOM 3191 C CA . PHE A 1 392 ? 18.334 3.467 -24.806 1.00 93.88 392 PHE A CA 1
ATOM 3192 C C . PHE A 1 392 ? 19.315 4.634 -24.656 1.00 93.88 392 PHE A C 1
ATOM 3194 O O . PHE A 1 392 ? 20.521 4.411 -24.543 1.00 93.88 392 PHE A O 1
ATOM 3201 N N . GLU A 1 393 ? 18.784 5.855 -24.616 1.00 92.19 393 GLU A N 1
ATOM 3202 C CA . GLU A 1 393 ? 19.563 7.080 -24.404 1.00 92.19 393 GLU A CA 1
ATOM 3203 C C . GLU A 1 393 ? 19.382 7.598 -22.976 1.00 92.19 393 GLU A C 1
ATOM 3205 O O . GLU A 1 393 ? 20.354 7.781 -22.245 1.00 92.19 393 GLU A O 1
ATOM 3210 N N . GLN A 1 394 ? 18.132 7.827 -22.561 1.00 88.75 394 GLN A N 1
ATOM 3211 C CA . GLN A 1 394 ? 17.827 8.360 -21.234 1.00 88.75 394 GLN A CA 1
ATOM 3212 C C . GLN A 1 394 ? 16.367 8.145 -20.828 1.00 88.75 394 GLN A C 1
ATOM 3214 O O . GLN A 1 394 ? 15.480 8.002 -21.671 1.00 88.75 394 GLN A O 1
ATOM 3219 N N . ILE A 1 395 ? 16.109 8.212 -19.521 1.00 87.25 395 ILE A N 1
ATOM 3220 C CA . ILE A 1 395 ? 14.759 8.378 -18.973 1.00 87.25 395 ILE A CA 1
ATOM 3221 C C . ILE A 1 395 ? 14.371 9.850 -19.108 1.00 87.25 395 ILE A C 1
ATOM 3223 O O . ILE A 1 395 ? 15.172 10.741 -18.809 1.00 87.25 395 ILE A O 1
ATOM 3227 N N . ILE A 1 396 ? 13.142 10.117 -19.541 1.00 83.69 396 ILE A N 1
ATOM 3228 C CA . ILE A 1 396 ? 12.585 11.468 -19.492 1.00 83.69 396 ILE A CA 1
ATOM 3229 C C . ILE A 1 396 ? 12.484 11.856 -18.018 1.00 83.69 396 ILE A C 1
ATOM 3231 O O . ILE A 1 396 ? 11.867 11.148 -17.229 1.00 83.69 396 ILE A O 1
ATOM 3235 N N . THR A 1 397 ? 13.097 12.977 -17.644 1.00 71.69 397 THR A N 1
ATOM 3236 C CA . THR A 1 397 ? 12.975 13.597 -16.318 1.00 71.69 397 THR A CA 1
ATOM 3237 C C . THR A 1 397 ? 12.695 15.083 -16.525 1.00 71.69 397 THR A C 1
ATOM 3239 O O . THR A 1 397 ? 13.327 15.716 -17.369 1.00 71.69 397 THR A O 1
ATOM 3242 N N . ASN A 1 398 ? 11.727 15.652 -15.802 1.00 55.47 398 ASN A N 1
ATOM 3243 C CA . ASN A 1 398 ? 11.512 17.098 -15.811 1.00 55.47 398 ASN A CA 1
ATOM 3244 C C . ASN A 1 398 ? 12.537 17.712 -14.860 1.00 55.47 398 ASN A C 1
ATOM 3246 O O . ASN A 1 398 ? 12.372 17.691 -13.641 1.00 55.47 398 ASN A O 1
ATOM 3250 N N . SER A 1 399 ? 13.615 18.256 -15.411 1.00 42.84 399 SER A N 1
ATOM 3251 C CA . SER A 1 399 ? 14.533 19.133 -14.689 1.00 42.84 399 SER A CA 1
ATOM 3252 C C . SER A 1 399 ? 13.915 20.532 -14.556 1.00 42.84 399 SER A C 1
ATOM 3254 O O . SER A 1 399 ? 14.278 21.472 -15.252 1.00 42.84 399 SER A O 1
ATOM 3256 N N . GLY A 1 400 ? 12.965 20.660 -13.631 1.00 35.09 400 GLY A N 1
ATOM 3257 C CA . GLY A 1 400 ? 12.394 21.927 -13.165 1.00 35.09 400 GLY A CA 1
ATOM 3258 C C . GLY A 1 400 ? 11.345 21.616 -12.101 1.00 35.09 400 GLY A C 1
ATOM 3259 O O . GLY A 1 400 ? 10.277 21.112 -12.413 1.00 35.09 400 GLY A O 1
ATOM 3260 N N . SER A 1 401 ? 11.583 21.792 -10.806 1.00 27.80 401 SER A N 1
ATOM 3261 C CA . SER A 1 401 ? 11.891 23.053 -10.132 1.00 27.80 401 SER A CA 1
ATOM 3262 C C . SER A 1 401 ? 12.492 22.712 -8.761 1.00 27.80 401 SER A C 1
ATOM 3264 O O . SER A 1 401 ? 11.923 21.876 -8.060 1.00 27.80 401 SER A O 1
ATOM 3266 N N . PHE A 1 402 ? 13.622 23.322 -8.399 1.00 30.27 402 PHE A N 1
ATOM 3267 C CA . PHE A 1 402 ? 14.076 23.379 -7.003 1.00 30.27 402 PHE A CA 1
ATOM 3268 C C . PHE A 1 402 ? 13.301 24.448 -6.234 1.00 30.27 402 PHE A C 1
ATOM 3270 O O . PHE A 1 402 ? 12.951 25.471 -6.872 1.00 30.27 402 PHE A O 1
#

Foldseek 3Di:
DDDDQLQPQAPPDQHPVNVVVVCPPPDDDDDDWDPQAQQTVVVLVVLVCLLFLNDDLPDAADDDPQEAEAEEPDPVVLLVVQVVVCVVPNQRAEEEAQQWDQPCQVPVVAFTDDAPNDTAHAQPDQEPSSPDPCRSRHYYYLNHLPPAAGQEYEYEYHPQWEADPVVRHIAGDVVRHDPCRRPVPDDDSVVSSSSSSSSVSVRLSRHRRYYYYYYSYPRSSVSSVSHHHHDDPPDPQDPWDWDPPPDDDQPQWAKEFADEAELAPWDPFDDGPDITITGDAPPDRTDNQKHKYFYAYQQACLAANHRFIFIWGFDPDDDQAQFWFKKWFDDPVCPPRGITIHIFRWDKDWDADPVGDIDIKIWGHTNGPDPPGDIDIDDPVRVVRMDGGTTTDGTDDHPDDD

Radius of gyration: 26.97 Å; Cα contacts (8 Å, |Δi|>4): 777; chains: 1; bounding box: 62×52×84 Å

Solvent-accessible surface area (backbone atoms only — not comparable to full-atom values): 22816 Å² total; per-residue (Å²): 139,88,84,58,74,63,66,40,52,43,78,86,47,83,45,65,66,58,50,54,64,67,44,76,87,49,93,82,84,84,88,84,83,57,82,71,32,61,51,34,60,64,49,57,50,47,54,53,28,56,77,64,61,67,64,57,94,86,47,72,53,63,82,50,99,66,29,49,59,32,34,40,95,48,68,68,59,48,54,53,53,40,49,54,45,24,75,76,66,38,59,24,39,37,32,34,59,54,36,49,61,76,54,30,82,81,39,78,87,45,65,31,43,76,56,91,91,48,73,36,32,61,54,93,50,83,70,70,32,76,79,40,91,64,32,69,75,22,30,35,43,67,83,60,47,65,91,59,76,23,44,28,28,34,37,41,42,30,71,26,46,38,38,41,83,84,82,62,39,75,49,65,38,70,92,31,50,55,50,60,76,58,45,75,79,66,84,51,72,68,58,54,44,51,23,54,51,19,44,54,54,49,58,64,65,27,17,28,43,19,33,37,36,35,48,72,30,67,54,35,36,58,55,45,54,64,41,33,43,63,60,69,66,99,60,75,65,41,86,78,47,72,53,90,64,93,77,39,83,46,75,53,22,35,47,29,43,86,43,67,26,16,17,67,60,68,28,72,67,44,72,85,86,62,76,46,38,30,54,54,56,88,96,57,86,68,49,87,52,42,34,34,35,36,34,39,42,63,24,25,43,71,80,49,46,58,66,35,43,31,38,24,34,51,60,84,77,83,91,50,68,79,34,44,31,36,34,38,43,43,63,90,91,44,85,87,65,37,39,19,24,26,45,29,34,31,37,71,50,76,47,67,51,100,87,66,53,77,46,71,44,39,40,35,33,57,42,35,86,59,80,83,64,66,67,49,72,48,50,77,79,54,53,78,36,48,39,72,57,20,35,63,74,47,71,62,56,68,92,75,81,136

pLDDT: mean 83.25, std 12.68, range [27.8, 98.5]

Nearest PDB structures (foldseek):
  7nio-assembly1_E  TM=4.943E-01  e=2.881E-03  Severe acute respiratory syndrome coronavirus 2
  7egq-assembly1_E  TM=4.980E-01  e=9.432E-03  Severe acute respiratory syndrome coronavirus 2
  2is6-assembly1_B  TM=4.409E-01  e=4.155E-02  Escherichia coli
  4c2t-assembly2_D  TM=4.551E-01  e=1.282E-01  Deinococcus radiodurans
  2e12-assembly1_B  TM=3.565E-01  e=2.612E-01  Xanthomonas campestris pv. campestris

Mean predicted aligned error: 15.2 Å